Protein AF-A0A8H2WAC4-F1 (afdb_monomer)

InterPro domains:
  IPR011333 SKP1/BTB/POZ domain superfamily [G3DSA:3.30.710.10] (9-115)
  IPR011333 SKP1/BTB/POZ domain superfamily [G3DSA:3.30.710.10] (260-373)
  IPR011333 SKP1/BTB/POZ domain superfamily [SSF54695] (12-110)
  IPR011333 SKP1/BTB/POZ domain superfamily [SSF54695] (268-368)

Structure (mmCIF, N/CA/C/O backbone):
data_AF-A0A8H2WAC4-F1
#
_entry.id   AF-A0A8H2WAC4-F1
#
loop_
_atom_site.group_PDB
_atom_site.id
_atom_site.type_symbol
_atom_site.label_atom_id
_atom_site.label_alt_id
_atom_site.label_comp_id
_atom_site.label_asym_id
_atom_site.label_entity_id
_atom_site.label_seq_id
_atom_site.pdbx_PDB_ins_code
_atom_site.Cartn_x
_atom_site.Cartn_y
_atom_site.Cartn_z
_atom_site.occupancy
_atom_site.B_iso_or_equiv
_atom_site.auth_seq_id
_atom_site.auth_comp_id
_atom_site.auth_asym_id
_atom_site.auth_atom_id
_atom_site.pdbx_PDB_model_num
ATOM 1 N N . MET A 1 1 ? -41.828 18.884 2.451 1.00 59.50 1 MET A N 1
ATOM 2 C CA . MET A 1 1 ? -40.905 18.541 3.550 1.00 59.50 1 MET A CA 1
ATOM 3 C C . MET A 1 1 ? -39.708 17.875 2.909 1.00 59.50 1 MET A C 1
ATOM 5 O O . MET A 1 1 ? -39.892 16.846 2.281 1.00 59.50 1 MET A O 1
ATOM 9 N N . THR A 1 2 ? -38.536 18.500 2.941 1.00 67.81 2 THR A N 1
ATOM 10 C CA . THR A 1 2 ? -37.290 17.835 2.544 1.00 67.81 2 THR A CA 1
ATOM 11 C C . THR A 1 2 ? -36.946 16.843 3.647 1.00 67.81 2 THR A C 1
ATOM 13 O O . THR A 1 2 ? -36.692 17.272 4.773 1.00 67.81 2 THR A O 1
ATOM 16 N N . GLU A 1 3 ? -37.020 15.543 3.369 1.00 83.31 3 GLU A N 1
ATOM 17 C CA . GLU A 1 3 ? -36.494 14.530 4.285 1.00 83.31 3 GLU A CA 1
ATOM 18 C C . GLU A 1 3 ? -35.018 14.840 4.549 1.00 83.31 3 GLU A C 1
ATOM 20 O O . GLU A 1 3 ? -34.235 15.046 3.619 1.00 83.31 3 GLU A O 1
ATOM 25 N N . TYR A 1 4 ? -34.654 14.963 5.824 1.00 86.25 4 TYR A N 1
ATOM 26 C CA . TYR A 1 4 ? -33.260 15.121 6.209 1.00 86.25 4 TYR A CA 1
ATOM 27 C C . TYR A 1 4 ? -32.553 13.792 5.949 1.00 86.25 4 TYR A C 1
ATOM 29 O O . TYR A 1 4 ? -32.887 12.789 6.569 1.00 86.25 4 TYR A O 1
ATOM 37 N N . GLU A 1 5 ? -31.599 13.790 5.019 1.00 91.56 5 GLU A N 1
ATOM 38 C CA . GLU A 1 5 ? -30.797 12.605 4.714 1.00 91.56 5 GLU A CA 1
ATOM 39 C C . GLU A 1 5 ? -29.992 12.192 5.959 1.00 91.56 5 GLU A C 1
ATOM 41 O O . GLU A 1 5 ? -29.308 13.025 6.571 1.00 91.56 5 GLU A O 1
ATOM 46 N N . ASP A 1 6 ? -30.093 10.916 6.341 1.00 95.38 6 ASP A N 1
ATOM 47 C CA . ASP A 1 6 ? -29.373 10.360 7.484 1.00 95.38 6 ASP A CA 1
ATOM 48 C C . ASP A 1 6 ? -27.853 10.516 7.308 1.00 95.38 6 ASP A C 1
ATOM 50 O O . ASP A 1 6 ? -27.297 10.304 6.224 1.00 95.38 6 ASP A O 1
ATOM 54 N N . LYS A 1 7 ? -27.183 10.901 8.401 1.00 97.25 7 LYS A N 1
ATOM 55 C CA . LYS A 1 7 ? -25.729 11.084 8.480 1.00 97.25 7 LYS A CA 1
ATOM 56 C C . LYS A 1 7 ? -25.116 10.031 9.396 1.00 97.25 7 LYS A C 1
ATOM 58 O O . LYS A 1 7 ? -25.632 9.801 10.490 1.00 97.25 7 LYS A O 1
ATOM 63 N N . TYR A 1 8 ? -23.993 9.479 8.959 1.00 97.44 8 TYR A N 1
ATOM 64 C CA . TYR A 1 8 ? -23.205 8.468 9.653 1.00 97.44 8 TYR A CA 1
ATOM 65 C C . TYR A 1 8 ? -21.772 8.973 9.819 1.00 97.44 8 TYR A C 1
ATOM 67 O O . TYR A 1 8 ? -21.233 9.607 8.910 1.00 97.44 8 TYR A O 1
ATOM 75 N N . THR A 1 9 ? -21.154 8.707 10.965 1.00 97.81 9 THR A N 1
ATOM 76 C CA . THR A 1 9 ? -19.812 9.196 11.302 1.00 97.81 9 THR A CA 1
ATOM 77 C C . THR A 1 9 ? -18.819 8.040 11.377 1.00 97.81 9 THR A C 1
ATOM 79 O O . THR A 1 9 ? -18.971 7.126 12.183 1.00 97.81 9 THR A O 1
ATOM 82 N N . VAL A 1 10 ? -17.765 8.098 10.571 1.00 97.38 10 VAL A N 1
ATOM 83 C CA . VAL A 1 10 ? -16.624 7.174 10.610 1.00 97.38 10 VAL A CA 1
ATOM 84 C C . VAL A 1 10 ? -15.436 7.915 11.215 1.00 97.38 10 VAL A C 1
ATOM 86 O O . VAL A 1 10 ? -15.051 8.967 10.713 1.00 97.38 10 VAL A O 1
ATOM 89 N N . CYS A 1 11 ? -14.873 7.404 12.304 1.00 96.62 11 CYS A N 1
ATOM 90 C CA . CYS A 1 11 ? -13.733 7.997 12.998 1.00 96.62 11 CYS A CA 1
ATOM 91 C C . CYS A 1 11 ? -12.479 7.150 12.758 1.00 96.62 11 CYS A C 1
ATOM 93 O O . CYS A 1 11 ? -12.446 5.992 13.162 1.00 96.62 11 CYS A O 1
ATOM 95 N N . LEU A 1 12 ? -11.458 7.725 12.121 1.00 94.94 12 LEU A N 1
ATOM 96 C CA . LEU A 1 12 ? -10.198 7.060 11.782 1.00 94.94 12 LEU A CA 1
ATOM 97 C C . LEU A 1 12 ? -9.029 7.776 12.438 1.00 94.94 12 LEU A C 1
ATOM 99 O O . LEU A 1 12 ? -8.742 8.920 12.084 1.00 94.94 12 LEU A O 1
ATOM 103 N N . GLN A 1 13 ? -8.380 7.134 13.412 1.00 89.69 13 GLN A N 1
ATOM 104 C CA . GLN A 1 13 ? -7.253 7.726 14.152 1.00 89.69 13 GLN A CA 1
ATOM 105 C C . GLN A 1 13 ? -7.566 9.150 14.674 1.00 89.69 13 GLN A C 1
ATOM 107 O O . GLN A 1 13 ? -6.757 10.071 14.581 1.00 89.69 13 GLN A O 1
ATOM 112 N N . GLY A 1 14 ? -8.794 9.358 15.167 1.00 90.62 14 GLY A N 1
ATOM 113 C CA . GLY A 1 14 ? -9.289 10.655 15.651 1.00 90.62 14 GLY A CA 1
ATOM 114 C C . GLY A 1 14 ? -9.786 11.628 14.571 1.00 90.62 14 GLY A C 1
ATOM 115 O O . GLY A 1 14 ? -10.323 12.680 14.912 1.00 90.62 14 GLY A O 1
ATOM 116 N N . THR A 1 15 ? -9.662 11.293 13.285 1.00 96.06 15 THR A N 1
ATOM 117 C CA . THR A 1 15 ? -10.207 12.084 12.171 1.00 96.06 15 THR A CA 1
ATOM 118 C C . THR A 1 15 ? -11.628 11.637 11.845 1.00 96.06 15 THR A C 1
ATOM 120 O O . THR A 1 15 ? -11.866 10.464 11.563 1.00 96.06 15 THR A O 1
ATOM 123 N N . GLU A 1 16 ? -12.584 12.564 11.852 1.00 97.81 16 GLU A N 1
ATOM 124 C CA . GLU A 1 16 ? -13.991 12.252 11.589 1.00 97.81 16 GLU A CA 1
ATOM 125 C C . GLU A 1 16 ? -14.387 12.475 10.125 1.00 97.81 16 GLU A C 1
ATOM 127 O O . GLU A 1 16 ? -14.159 13.532 9.535 1.00 97.81 16 GLU A O 1
ATOM 132 N N . PHE A 1 17 ? -15.084 11.493 9.563 1.00 98.19 17 PHE A N 1
ATOM 133 C CA . PHE A 1 17 ? -15.661 11.525 8.230 1.00 98.19 17 PHE A CA 1
ATOM 134 C C . PHE A 1 17 ? -17.169 11.329 8.320 1.00 98.19 17 PHE A C 1
ATOM 136 O O . PHE A 1 17 ? -17.649 10.368 8.912 1.00 98.19 17 PHE A O 1
ATOM 143 N N . ILE A 1 18 ? -17.924 12.226 7.690 1.00 98.00 18 ILE A N 1
ATOM 144 C CA . ILE A 1 18 ? -19.380 12.101 7.585 1.00 98.00 18 ILE A CA 1
ATOM 145 C C . ILE A 1 18 ? -19.729 11.460 6.241 1.00 98.00 18 ILE A C 1
ATOM 147 O O . ILE A 1 18 ? -19.320 11.975 5.190 1.00 98.00 18 ILE A O 1
ATOM 151 N N . LEU A 1 19 ? -20.499 10.375 6.301 1.00 98.00 19 LEU A N 1
ATOM 152 C CA . LEU A 1 19 ? -21.115 9.679 5.176 1.00 98.00 19 LEU A CA 1
ATOM 153 C C . LEU A 1 19 ? -22.638 9.866 5.208 1.00 98.00 19 LEU A C 1
ATOM 155 O O . LEU A 1 19 ? -23.250 9.994 6.268 1.00 98.00 19 LEU A O 1
ATOM 159 N N . ARG A 1 20 ? -23.252 9.896 4.031 1.00 97.50 20 ARG A N 1
ATOM 160 C CA . ARG A 1 20 ? -24.701 9.889 3.807 1.00 97.50 20 ARG A CA 1
ATOM 161 C C . ARG A 1 20 ? -25.171 8.474 3.510 1.00 97.50 20 ARG A C 1
ATOM 163 O O . ARG A 1 20 ? -24.377 7.651 3.062 1.00 97.50 20 ARG A O 1
ATOM 170 N N . LYS A 1 21 ? -26.470 8.215 3.665 1.00 96.75 21 LYS A N 1
ATOM 171 C CA . LYS A 1 21 ? -27.065 6.907 3.345 1.00 96.75 21 LYS A CA 1
ATOM 172 C C . LYS A 1 21 ? -26.723 6.425 1.929 1.00 96.75 21 LYS A C 1
ATOM 174 O O . LYS A 1 21 ? -26.268 5.301 1.768 1.00 96.75 21 LYS A O 1
ATOM 179 N N . SER A 1 22 ? -26.833 7.309 0.937 1.00 96.81 22 SER A N 1
ATOM 180 C CA . SER A 1 22 ? -26.477 7.021 -0.460 1.00 96.81 22 SER A CA 1
ATOM 181 C C . SER A 1 22 ? -25.017 6.582 -0.656 1.00 96.81 22 SER A C 1
ATOM 183 O O . SER A 1 22 ? -24.742 5.768 -1.529 1.00 96.81 22 SER A O 1
ATOM 185 N N . GLN A 1 23 ? -24.088 7.085 0.165 1.00 97.88 23 GLN A N 1
ATOM 186 C CA . GLN A 1 23 ? -22.673 6.694 0.145 1.00 97.88 23 GLN A CA 1
ATOM 187 C C . GLN A 1 23 ? -22.427 5.380 0.895 1.00 97.88 23 GLN A C 1
ATOM 189 O O . GLN A 1 23 ? -21.541 4.625 0.522 1.00 97.88 23 GLN A O 1
ATOM 194 N N . VAL A 1 24 ? -23.188 5.116 1.963 1.00 97.62 24 VAL A N 1
ATOM 195 C CA . VAL A 1 24 ? -23.115 3.857 2.726 1.00 97.62 24 VAL A CA 1
ATOM 196 C C . VAL A 1 24 ? -23.595 2.685 1.869 1.00 97.62 24 VAL A C 1
ATOM 198 O O . VAL A 1 24 ? -22.963 1.637 1.857 1.00 97.62 24 VAL A O 1
ATOM 201 N N . GLU A 1 25 ? -24.681 2.877 1.119 1.00 97.00 25 GLU A N 1
ATOM 202 C CA . GLU A 1 25 ? -25.251 1.878 0.202 1.00 97.00 25 GLU A CA 1
ATOM 203 C C . GLU A 1 25 ? -24.480 1.760 -1.126 1.00 97.00 25 GLU A C 1
ATOM 205 O O . GLU A 1 25 ? -24.778 0.881 -1.937 1.00 97.00 25 GLU A O 1
ATOM 210 N N . PHE A 1 26 ? -23.498 2.633 -1.371 1.00 97.00 26 PHE A N 1
ATOM 211 C CA . PHE A 1 26 ? -22.662 2.558 -2.564 1.00 97.00 26 PHE A CA 1
ATOM 212 C C . PHE A 1 26 ? -21.752 1.331 -2.486 1.00 97.00 26 PHE A C 1
ATOM 214 O O . PHE A 1 26 ? -21.054 1.152 -1.492 1.00 97.00 26 PHE A O 1
ATOM 221 N N . ASP A 1 27 ? -21.742 0.514 -3.542 1.00 96.94 27 ASP A N 1
ATOM 222 C CA . ASP A 1 27 ? -21.003 -0.758 -3.582 1.00 96.94 27 ASP A CA 1
ATOM 223 C C . ASP A 1 27 ? -21.472 -1.743 -2.492 1.00 96.94 27 ASP A C 1
ATOM 225 O O . ASP A 1 27 ? -20.676 -2.353 -1.789 1.00 96.94 27 ASP A O 1
ATOM 229 N N . ALA A 1 28 ? -22.788 -1.820 -2.265 1.00 95.94 28 ALA A N 1
ATOM 230 C CA . ALA A 1 28 ? -23.388 -2.777 -1.340 1.00 95.94 28 ALA A CA 1
ATOM 231 C C . ALA A 1 28 ? -23.467 -4.198 -1.950 1.00 95.94 28 ALA A C 1
ATOM 233 O O . ALA A 1 28 ? -23.768 -4.329 -3.141 1.00 95.94 28 ALA A O 1
ATOM 234 N N . PRO A 1 29 ? -23.336 -5.266 -1.139 1.00 97.12 29 PRO A N 1
ATOM 235 C CA . PRO A 1 29 ? -23.098 -5.245 0.305 1.00 97.12 29 PRO A CA 1
ATOM 236 C C . PRO A 1 29 ? -21.641 -4.909 0.648 1.00 97.12 29 PRO A C 1
ATOM 238 O O . PRO A 1 29 ? -20.725 -5.400 0.007 1.00 97.12 29 PRO A O 1
ATOM 241 N N . ASN A 1 30 ? -21.445 -4.114 1.699 1.00 96.38 30 ASN A N 1
ATOM 242 C CA . ASN A 1 30 ? -20.125 -3.747 2.217 1.00 96.38 30 ASN A CA 1
ATOM 243 C C . ASN A 1 30 ? -20.132 -3.579 3.748 1.00 96.38 30 ASN A C 1
ATOM 245 O O . ASN A 1 30 ? -21.189 -3.609 4.393 1.00 96.38 30 ASN A O 1
ATOM 249 N N . TYR A 1 31 ? -18.959 -3.330 4.331 1.00 95.81 31 TYR A N 1
ATOM 250 C CA . TYR A 1 31 ? -18.779 -3.108 5.767 1.00 95.81 31 TYR A CA 1
ATOM 251 C C . TYR A 1 31 ? -19.714 -2.027 6.331 1.00 95.81 31 TYR A C 1
ATOM 253 O O . TYR A 1 31 ? -20.358 -2.235 7.357 1.00 95.81 31 TYR A O 1
ATOM 261 N N . PHE A 1 32 ? -19.851 -0.882 5.655 1.00 97.25 32 PHE A N 1
ATOM 262 C CA . PHE A 1 32 ? -20.681 0.223 6.141 1.00 97.25 32 PHE A CA 1
ATOM 263 C C . PHE A 1 32 ? -22.168 -0.120 6.118 1.00 97.25 32 PHE A C 1
ATOM 265 O O . PHE A 1 32 ? -22.879 0.249 7.052 1.00 97.25 32 PHE A O 1
ATOM 272 N N . THR A 1 33 ? -22.643 -0.841 5.097 1.00 96.50 33 THR A N 1
ATOM 273 C CA . THR A 1 33 ? -24.031 -1.326 5.084 1.00 96.50 33 THR A CA 1
ATOM 274 C C . THR A 1 33 ? -24.302 -2.278 6.240 1.00 96.50 33 THR A C 1
ATOM 276 O O . THR A 1 33 ? -25.322 -2.129 6.910 1.00 96.50 33 THR A O 1
ATOM 279 N N . ALA A 1 34 ? -23.371 -3.190 6.538 1.00 93.75 34 ALA A N 1
ATOM 280 C CA . ALA A 1 34 ? -23.496 -4.085 7.681 1.00 93.75 34 ALA A CA 1
ATOM 281 C C . ALA A 1 34 ? -23.521 -3.292 8.998 1.00 93.75 34 ALA A C 1
ATOM 283 O O . ALA A 1 34 ? -24.462 -3.436 9.773 1.00 93.75 34 ALA A O 1
ATOM 284 N N . CYS A 1 35 ? -22.556 -2.396 9.220 1.00 93.38 35 CYS A N 1
ATOM 285 C CA . CYS A 1 35 ? -22.431 -1.649 10.473 1.00 93.38 35 CYS A CA 1
ATOM 286 C C . CYS A 1 35 ? -23.563 -0.645 10.721 1.00 93.38 35 CYS A C 1
ATOM 288 O O . CYS A 1 35 ? -24.053 -0.546 11.841 1.00 93.38 35 CYS A O 1
ATOM 290 N N . PHE A 1 36 ? -23.962 0.135 9.713 1.00 96.12 36 PHE A N 1
ATOM 291 C CA . PHE A 1 36 ? -24.883 1.258 9.914 1.00 96.12 36 PHE A CA 1
ATOM 292 C C . PHE A 1 36 ? -26.343 0.951 9.590 1.00 96.12 36 PHE A C 1
ATOM 294 O O . PHE A 1 36 ? -27.220 1.663 10.083 1.00 96.12 36 PHE A O 1
ATOM 301 N N . LEU A 1 37 ? -26.607 -0.049 8.745 1.00 95.00 37 LEU A N 1
ATOM 302 C CA . LEU A 1 37 ? -27.961 -0.416 8.314 1.00 95.00 37 LEU A CA 1
ATOM 303 C C . LEU A 1 37 ? -28.381 -1.813 8.792 1.00 95.00 37 LEU A C 1
ATOM 305 O O . LEU A 1 37 ? -29.540 -2.180 8.609 1.00 95.00 37 LEU A O 1
ATOM 309 N N . GLY A 1 38 ? -27.461 -2.583 9.380 1.00 92.94 38 GLY A N 1
ATOM 310 C CA . GLY A 1 38 ? -27.757 -3.855 10.035 1.00 92.94 38 GLY A CA 1
ATOM 311 C C . GLY A 1 38 ? -28.215 -3.695 11.488 1.00 92.94 38 GLY A C 1
ATOM 312 O O . GLY A 1 38 ? -28.525 -2.601 11.953 1.00 92.94 38 GLY A O 1
ATOM 313 N N . ASP A 1 39 ? -28.205 -4.804 12.226 1.00 89.88 39 ASP A N 1
ATOM 314 C CA . ASP A 1 39 ? -28.687 -4.880 13.616 1.00 89.88 39 ASP A CA 1
ATOM 315 C C . ASP A 1 39 ? -27.588 -4.607 14.667 1.00 89.88 39 ASP A C 1
ATOM 317 O O . ASP A 1 39 ? -27.716 -4.968 15.839 1.00 89.88 39 ASP A O 1
ATOM 321 N N . PHE A 1 40 ? -26.474 -3.998 14.255 1.00 85.44 40 PHE A N 1
ATOM 322 C CA . PHE A 1 40 ? -25.324 -3.737 15.120 1.00 85.44 40 PHE A CA 1
ATOM 323 C C . PHE A 1 40 ? -25.529 -2.501 16.009 1.00 85.44 40 PHE A C 1
ATOM 325 O O . PHE A 1 40 ? -26.368 -1.635 15.742 1.00 85.44 40 PHE A O 1
ATOM 332 N N . HIS A 1 41 ? -24.735 -2.382 17.078 1.00 82.88 41 HIS A N 1
ATOM 333 C CA . HIS A 1 41 ? -24.809 -1.233 17.987 1.00 82.88 41 HIS A CA 1
ATOM 334 C C . HIS A 1 41 ? -24.521 0.095 17.260 1.00 82.88 41 HIS A C 1
ATOM 336 O O . HIS A 1 41 ? -25.156 1.120 17.527 1.00 82.88 41 HIS A O 1
ATOM 342 N N . GLU A 1 42 ? -23.623 0.054 16.279 1.00 86.56 42 GLU A N 1
ATOM 343 C CA . GLU A 1 42 ? -23.224 1.150 15.402 1.00 86.56 42 GLU A CA 1
ATOM 344 C C . GLU A 1 42 ? -24.391 1.706 14.581 1.00 86.56 42 GLU A C 1
ATOM 346 O O . GLU A 1 42 ? -24.404 2.901 14.278 1.00 86.56 42 GLU A O 1
ATOM 351 N N . ALA A 1 43 ? -25.409 0.897 14.271 1.00 87.25 43 ALA A N 1
ATOM 352 C CA . ALA A 1 43 ? -26.619 1.366 13.598 1.00 87.25 43 ALA A CA 1
ATOM 353 C C . ALA A 1 43 ? -27.429 2.316 14.496 1.00 87.25 43 ALA A C 1
ATOM 355 O O . ALA A 1 43 ? -28.022 3.288 14.021 1.00 87.25 43 ALA A O 1
ATOM 356 N N . THR A 1 44 ? -27.392 2.093 15.816 1.00 91.31 44 THR A N 1
ATOM 357 C CA . THR A 1 44 ? -28.055 2.961 16.801 1.00 91.31 44 THR A CA 1
ATOM 358 C C . THR A 1 44 ? -27.265 4.247 17.035 1.00 91.31 44 THR A C 1
ATOM 360 O O . THR A 1 44 ? -27.842 5.333 17.064 1.00 91.31 44 THR A O 1
ATOM 363 N N . THR A 1 45 ? -25.941 4.150 17.191 1.00 93.38 45 THR A N 1
ATOM 364 C CA . THR A 1 45 ? -25.082 5.321 17.454 1.00 93.38 45 THR A CA 1
ATOM 365 C C . THR A 1 45 ? -24.782 6.132 16.195 1.00 93.38 45 THR A C 1
ATOM 367 O O . THR A 1 45 ? -24.397 7.299 16.295 1.00 93.38 45 THR A O 1
ATOM 370 N N . ARG A 1 46 ? -24.941 5.521 15.013 1.00 95.56 46 ARG A N 1
ATOM 371 C CA . ARG A 1 46 ? -24.528 6.041 13.700 1.00 95.56 46 ARG A CA 1
ATOM 372 C C . ARG A 1 46 ? -23.057 6.458 13.676 1.00 95.56 46 ARG A C 1
ATOM 374 O O . ARG A 1 46 ? -22.679 7.367 12.935 1.00 95.56 46 ARG A O 1
ATOM 381 N N . ARG A 1 47 ? -22.228 5.817 14.504 1.00 96.00 47 ARG A N 1
ATOM 382 C CA . ARG A 1 47 ? -20.804 6.114 14.649 1.00 96.00 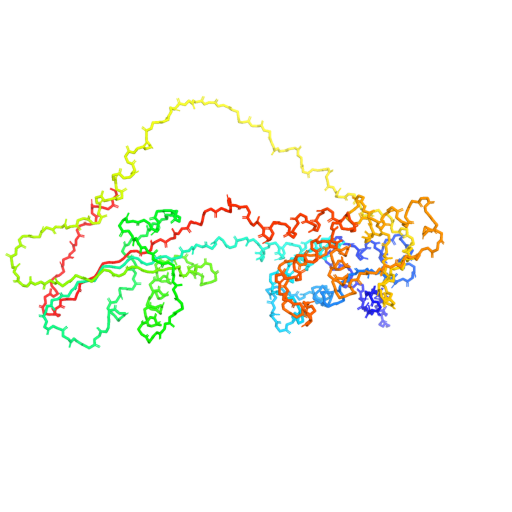47 ARG A CA 1
ATOM 383 C C . ARG A 1 47 ? -19.994 4.826 14.734 1.00 96.00 47 ARG A C 1
ATOM 385 O O . ARG A 1 47 ? -20.335 3.949 15.515 1.00 96.00 47 ARG A O 1
ATOM 392 N N . THR A 1 48 ? -18.899 4.755 13.981 1.00 95.00 48 THR A N 1
ATOM 393 C CA . THR A 1 48 ? -17.906 3.671 14.067 1.00 95.00 48 THR A CA 1
ATOM 394 C C . THR A 1 48 ? -16.494 4.254 14.192 1.00 95.00 48 THR A C 1
ATOM 396 O O . THR A 1 48 ? -16.225 5.336 13.664 1.00 95.00 48 THR A O 1
ATOM 399 N N . GLU A 1 49 ? -15.609 3.577 14.922 1.00 93.75 49 GLU A N 1
ATOM 400 C CA . GLU A 1 49 ? -14.205 3.961 15.127 1.00 93.75 49 GLU A CA 1
ATOM 401 C C . GLU A 1 49 ? -13.308 2.840 14.595 1.00 93.75 49 GLU A C 1
ATOM 403 O O . GLU A 1 49 ? -13.459 1.696 15.018 1.00 93.75 49 GLU A O 1
ATOM 408 N N . LEU A 1 50 ? -12.409 3.158 13.658 1.00 93.50 50 LEU A N 1
ATOM 409 C CA . LEU A 1 50 ? -11.554 2.179 12.980 1.00 93.50 50 LEU A CA 1
ATOM 410 C C . LEU A 1 50 ? -10.100 2.659 12.963 1.00 93.50 50 LEU A C 1
ATOM 412 O O . LEU A 1 50 ? -9.825 3.848 12.797 1.00 93.50 50 LEU A O 1
ATOM 416 N N . ASP A 1 51 ? -9.159 1.724 13.036 1.00 91.56 51 ASP A N 1
ATOM 417 C CA . ASP A 1 51 ? -7.719 2.015 13.077 1.00 91.56 51 ASP A CA 1
ATOM 418 C C . ASP A 1 51 ? -7.069 1.953 11.682 1.00 91.56 51 ASP A C 1
ATOM 420 O O . ASP A 1 51 ? -6.049 1.290 11.467 1.00 91.56 51 ASP A O 1
ATOM 424 N N . ARG A 1 52 ? -7.691 2.635 10.711 1.00 94.62 52 ARG A N 1
ATOM 425 C CA . ARG A 1 52 ? -7.209 2.769 9.321 1.00 94.62 52 ARG A CA 1
ATOM 426 C C . ARG A 1 52 ? -6.630 4.163 9.063 1.00 94.62 52 ARG A C 1
ATOM 428 O O . ARG A 1 52 ? -6.906 5.101 9.808 1.00 94.62 52 ARG A O 1
ATOM 435 N N . ASP A 1 53 ? -5.831 4.296 8.009 1.00 94.31 53 ASP A N 1
ATOM 436 C CA . ASP A 1 53 ? -5.206 5.549 7.588 1.00 94.31 53 ASP A CA 1
ATOM 437 C C . ASP A 1 53 ? -6.275 6.540 7.077 1.00 94.31 53 ASP A C 1
ATOM 439 O O . ASP A 1 53 ? -6.906 6.302 6.037 1.00 94.31 53 ASP A O 1
ATOM 443 N N . PRO A 1 54 ? -6.484 7.683 7.760 1.00 96.06 54 PRO A N 1
ATOM 444 C CA . PRO A 1 54 ? -7.460 8.680 7.329 1.00 96.06 54 PRO A CA 1
ATOM 445 C C . PRO A 1 54 ? -7.145 9.260 5.942 1.00 96.06 54 PRO A C 1
ATOM 447 O O . PRO A 1 54 ? -8.057 9.673 5.223 1.00 96.06 54 PRO A O 1
ATOM 450 N N . ALA A 1 55 ? -5.876 9.288 5.530 1.00 94.75 55 ALA A N 1
ATOM 451 C CA . ALA A 1 55 ? -5.472 9.845 4.249 1.00 94.75 55 ALA A CA 1
ATOM 452 C C . ALA A 1 55 ? -5.878 8.942 3.071 1.00 94.75 55 ALA A C 1
ATOM 454 O O . ALA A 1 55 ? -6.376 9.445 2.062 1.00 94.75 55 ALA A O 1
ATOM 455 N N . LEU A 1 56 ? -5.761 7.617 3.211 1.00 95.50 56 LEU A N 1
ATOM 456 C CA . LEU A 1 56 ? -6.302 6.664 2.232 1.00 95.50 56 LEU A CA 1
ATOM 457 C C . LEU A 1 56 ? -7.832 6.659 2.238 1.00 95.50 56 LEU A C 1
ATOM 459 O O . LEU A 1 56 ? -8.460 6.588 1.178 1.00 95.50 56 LEU A O 1
ATOM 463 N N . PHE A 1 57 ? -8.451 6.855 3.403 1.00 97.44 57 PHE A N 1
ATOM 464 C CA . PHE A 1 57 ? -9.904 6.926 3.492 1.00 97.44 57 PHE A CA 1
ATOM 465 C C . PHE A 1 57 ? -10.518 8.125 2.760 1.00 97.44 57 PHE A C 1
ATOM 467 O O . PHE A 1 57 ? -11.664 8.057 2.321 1.00 97.44 57 PHE A O 1
ATOM 474 N N . HIS A 1 58 ? -9.776 9.215 2.542 1.00 96.69 58 HIS A N 1
ATOM 475 C CA . HIS A 1 58 ? -10.235 10.277 1.640 1.00 96.69 58 HIS A CA 1
ATOM 476 C C . HIS A 1 58 ? -10.471 9.764 0.211 1.00 96.69 58 HIS A C 1
ATOM 478 O O . HIS A 1 58 ? -11.435 10.185 -0.435 1.00 96.69 58 HIS A O 1
ATOM 484 N N . ILE A 1 59 ? -9.632 8.836 -0.261 1.00 97.06 59 ILE A N 1
ATOM 485 C CA . ILE A 1 59 ? -9.774 8.190 -1.571 1.00 97.06 59 ILE A CA 1
ATOM 486 C C . ILE A 1 59 ? -10.985 7.254 -1.549 1.00 97.06 59 ILE A C 1
ATOM 488 O O . ILE A 1 59 ? -11.829 7.335 -2.439 1.00 97.06 59 ILE A O 1
ATOM 492 N N . VAL A 1 60 ? -11.141 6.450 -0.492 1.00 97.88 60 VAL A N 1
ATOM 493 C CA . VAL A 1 60 ? -12.329 5.597 -0.295 1.00 97.88 60 VAL A CA 1
ATOM 494 C C . VAL A 1 60 ? -13.608 6.436 -0.297 1.00 97.88 60 VAL A C 1
ATOM 496 O O . VAL A 1 60 ? -14.551 6.138 -1.019 1.00 97.88 60 VAL A O 1
ATOM 499 N N . LYS A 1 61 ? -13.640 7.556 0.427 1.00 97.75 61 LYS A N 1
ATOM 500 C CA . LYS A 1 61 ? -14.792 8.462 0.446 1.00 97.75 61 LYS A CA 1
ATOM 501 C C . LYS A 1 61 ? -15.084 9.064 -0.930 1.00 97.75 61 LYS A C 1
ATOM 503 O O . LYS A 1 61 ? -16.249 9.251 -1.272 1.00 97.75 61 LYS A O 1
ATOM 508 N N . ALA A 1 62 ? -14.059 9.395 -1.718 1.00 97.38 62 ALA A N 1
ATOM 509 C CA . ALA A 1 62 ? -14.250 9.842 -3.096 1.00 97.38 62 ALA A CA 1
ATOM 510 C C . ALA A 1 62 ? -14.860 8.728 -3.965 1.00 97.38 62 ALA A C 1
ATOM 512 O O . ALA A 1 62 ? -15.790 8.997 -4.721 1.00 97.38 62 ALA A O 1
ATOM 513 N N . TYR A 1 63 ? -14.421 7.482 -3.791 1.00 98.06 63 TYR A N 1
ATOM 514 C CA . TYR A 1 63 ? -15.035 6.324 -4.438 1.00 98.06 63 TYR A CA 1
ATOM 515 C C . TYR A 1 63 ? -16.509 6.153 -4.035 1.00 98.06 63 TYR A C 1
ATOM 517 O O . TYR A 1 63 ? -17.362 6.084 -4.912 1.00 98.06 63 TYR A O 1
ATOM 525 N N . LEU A 1 64 ? -16.837 6.233 -2.738 1.00 97.81 64 LEU A N 1
ATOM 526 C CA . LEU A 1 64 ? -18.220 6.172 -2.231 1.00 97.81 64 LEU A CA 1
ATOM 527 C C . LEU A 1 64 ? -19.115 7.333 -2.715 1.00 97.81 64 LEU A C 1
ATOM 529 O O . LEU A 1 64 ? -20.336 7.266 -2.603 1.00 97.81 64 LEU A O 1
ATOM 533 N N . ASN A 1 65 ? -18.534 8.413 -3.253 1.00 97.75 65 ASN A N 1
ATOM 534 C CA . ASN A 1 65 ? -19.273 9.477 -3.946 1.00 97.75 65 ASN A CA 1
ATOM 535 C C . ASN A 1 65 ? -19.571 9.150 -5.423 1.00 97.75 65 ASN A C 1
ATOM 537 O O . ASN A 1 65 ? -20.147 9.984 -6.121 1.00 97.75 65 ASN A O 1
ATOM 541 N N . GLY A 1 66 ? -19.151 7.984 -5.920 1.00 97.31 66 GLY A N 1
ATOM 542 C CA . GLY A 1 66 ? -19.280 7.570 -7.316 1.00 97.31 66 GLY A CA 1
ATOM 543 C C . GLY A 1 66 ? -18.165 8.065 -8.243 1.00 97.31 66 GLY A C 1
ATOM 544 O O . GLY A 1 66 ? -18.319 7.988 -9.462 1.00 97.31 66 GLY A O 1
ATOM 545 N N . TYR A 1 67 ? -17.051 8.593 -7.717 1.00 97.56 67 TYR A N 1
ATOM 546 C CA . TYR A 1 67 ? -15.924 9.019 -8.554 1.00 97.56 67 TYR A CA 1
ATOM 547 C C . TYR A 1 67 ? -15.023 7.839 -8.944 1.00 97.56 67 TYR A C 1
ATOM 549 O O . TYR A 1 67 ? -14.719 6.971 -8.128 1.00 97.56 67 TYR A O 1
ATOM 557 N N . SER A 1 68 ? -14.503 7.864 -10.176 1.00 95.69 68 SER A N 1
ATOM 558 C CA . SER A 1 68 ? -13.389 6.994 -10.570 1.00 95.69 68 SER A CA 1
ATOM 559 C C . SER A 1 68 ? -12.103 7.502 -9.925 1.00 95.69 68 SER A C 1
ATOM 561 O O . SER A 1 68 ? -11.560 8.525 -10.340 1.00 95.69 68 SER A O 1
ATOM 563 N N . VAL A 1 69 ? -11.627 6.800 -8.898 1.00 96.31 69 VAL A N 1
ATOM 564 C CA . VAL A 1 69 ? -10.427 7.189 -8.138 1.00 96.31 69 VAL A CA 1
ATOM 565 C C . VAL A 1 69 ? -9.126 6.633 -8.717 1.00 96.31 69 VAL A C 1
ATOM 567 O O . VAL A 1 69 ? -8.051 7.068 -8.317 1.00 96.31 69 VAL A O 1
ATOM 570 N N . LEU A 1 70 ? -9.210 5.698 -9.668 1.00 95.88 70 LEU A N 1
ATOM 571 C CA . LEU A 1 70 ? -8.058 5.106 -10.345 1.00 95.88 70 LEU A CA 1
ATOM 572 C C . LEU A 1 70 ? -7.975 5.554 -11.817 1.00 95.88 70 LEU A C 1
ATOM 574 O O . LEU A 1 70 ? -9.020 5.720 -12.454 1.00 95.88 70 LEU A O 1
ATOM 578 N N . PRO A 1 71 ? -6.755 5.726 -12.374 1.00 94.81 71 PRO A N 1
ATOM 579 C CA . PRO A 1 71 ? -5.449 5.576 -11.713 1.00 94.81 71 PRO A CA 1
ATOM 580 C C . PRO A 1 71 ? -5.170 6.687 -10.682 1.00 94.81 71 PRO A C 1
ATOM 582 O O . PRO A 1 71 ? -5.610 7.823 -10.854 1.00 94.81 71 PRO A O 1
ATOM 585 N N . LEU A 1 72 ? -4.434 6.360 -9.611 1.00 92.94 72 LEU A N 1
ATOM 586 C CA . LEU A 1 72 ? -4.063 7.341 -8.583 1.00 92.94 72 LEU A CA 1
ATOM 587 C C . LEU A 1 72 ? -3.133 8.415 -9.172 1.00 92.94 72 LEU A C 1
ATOM 589 O O . LEU A 1 72 ? -2.293 8.138 -10.028 1.00 92.94 72 LEU A O 1
ATOM 593 N N . ASN A 1 73 ? -3.257 9.649 -8.683 1.00 89.81 73 ASN A N 1
ATOM 594 C CA . ASN A 1 73 ? -2.351 10.743 -9.026 1.00 89.81 73 ASN A CA 1
ATOM 595 C C . ASN A 1 73 ? -1.370 10.972 -7.874 1.00 89.81 73 ASN A C 1
ATOM 597 O O . ASN A 1 73 ? -1.802 11.126 -6.732 1.00 89.81 73 ASN A O 1
ATOM 601 N N . GLU A 1 74 ? -0.072 11.082 -8.160 1.00 88.88 74 GLU A N 1
ATOM 602 C CA . GLU A 1 74 ? 0.962 11.370 -7.152 1.00 88.88 74 GLU A CA 1
ATOM 603 C C . GLU A 1 74 ? 0.649 12.613 -6.304 1.00 88.88 74 GLU A C 1
ATOM 605 O O . GLU A 1 74 ? 0.943 12.640 -5.113 1.00 88.88 74 GLU A O 1
ATOM 610 N N . LYS A 1 75 ? -0.024 13.620 -6.878 1.00 88.62 75 LYS A N 1
ATOM 611 C CA . LYS A 1 75 ? -0.424 14.848 -6.168 1.00 88.62 75 LYS A CA 1
ATOM 612 C C . LYS A 1 75 ? -1.523 14.635 -5.126 1.00 88.62 75 LYS A C 1
ATOM 614 O O . LYS A 1 75 ? -1.692 15.478 -4.252 1.00 88.62 75 LYS A O 1
ATOM 619 N N . SER A 1 76 ? -2.296 13.559 -5.256 1.00 84.44 76 SER A N 1
ATOM 620 C CA . SER A 1 76 ? -3.371 13.198 -4.322 1.00 84.44 76 SER A CA 1
ATOM 621 C C . SER A 1 76 ? -2.923 12.229 -3.230 1.00 84.44 76 SER A C 1
ATOM 623 O O . SER A 1 76 ? -3.706 11.935 -2.331 1.00 84.44 76 SER A O 1
ATOM 625 N N . LEU A 1 77 ? -1.687 11.726 -3.299 1.00 89.06 77 LEU A N 1
ATOM 626 C CA . LEU A 1 77 ? -1.184 10.758 -2.336 1.00 89.06 77 LEU A CA 1
ATOM 627 C C . LEU A 1 77 ? -0.665 11.443 -1.068 1.00 89.06 77 LEU A C 1
ATOM 629 O O . LEU A 1 77 ? -0.119 12.551 -1.135 1.00 89.06 77 LEU A O 1
ATOM 633 N N . PRO A 1 78 ? -0.747 10.763 0.087 1.00 84.81 78 PRO A N 1
ATOM 634 C CA . PRO A 1 78 ? 0.029 11.145 1.256 1.00 84.81 78 PRO A CA 1
ATOM 635 C C . PRO A 1 78 ? 1.505 11.256 0.869 1.00 84.81 78 PRO A C 1
ATOM 637 O O . PRO A 1 78 ? 2.030 10.391 0.168 1.00 84.81 78 PRO A O 1
ATOM 640 N N . MET A 1 79 ? 2.197 12.297 1.346 1.00 83.00 79 MET A N 1
ATOM 641 C CA . MET A 1 79 ? 3.566 12.616 0.907 1.00 83.00 79 MET A CA 1
ATOM 642 C C . MET A 1 79 ? 4.570 11.461 1.041 1.00 83.00 79 MET A C 1
ATOM 644 O O . MET A 1 79 ? 5.628 11.519 0.413 1.00 83.00 79 MET A O 1
ATOM 648 N N . HIS A 1 80 ? 4.263 10.466 1.871 1.00 80.75 80 HIS A N 1
ATOM 649 C CA . HIS A 1 80 ? 5.125 9.356 2.244 1.00 80.75 80 HIS A CA 1
ATOM 650 C C . HIS A 1 80 ? 4.861 8.053 1.462 1.00 80.75 80 HIS A C 1
ATOM 652 O O . HIS A 1 80 ? 5.658 7.124 1.574 1.00 80.75 80 HIS A O 1
ATOM 658 N N . LEU A 1 81 ? 3.805 7.958 0.647 1.00 84.88 81 LEU A N 1
ATOM 659 C CA . LEU A 1 81 ? 3.495 6.733 -0.103 1.00 84.88 81 LEU A CA 1
ATOM 660 C C . LEU A 1 81 ? 3.916 6.843 -1.569 1.00 84.88 81 LEU A C 1
ATOM 662 O O . LEU A 1 81 ? 3.632 7.830 -2.245 1.00 84.88 81 LEU A O 1
ATOM 666 N N . SER A 1 82 ? 4.566 5.794 -2.080 1.00 89.06 82 SER A N 1
ATOM 667 C CA . SER A 1 82 ? 4.730 5.623 -3.527 1.00 89.06 82 SER A CA 1
ATOM 668 C C . SER A 1 82 ? 3.383 5.280 -4.170 1.00 89.06 82 SER A C 1
ATOM 670 O O . SER A 1 82 ? 2.514 4.710 -3.511 1.00 89.06 82 SER A O 1
ATOM 672 N N . LEU A 1 83 ? 3.216 5.548 -5.469 1.00 90.50 83 LEU A N 1
ATOM 673 C CA . LEU A 1 83 ? 1.991 5.210 -6.207 1.00 90.50 83 LEU A CA 1
ATOM 674 C C . LEU A 1 83 ? 1.611 3.727 -6.072 1.00 90.50 83 LEU A C 1
ATOM 676 O O . LEU A 1 83 ? 0.454 3.380 -5.827 1.00 90.50 83 LEU A O 1
ATOM 680 N N . LYS A 1 84 ? 2.610 2.847 -6.188 1.00 89.44 84 LYS A N 1
ATOM 681 C CA . LYS A 1 84 ? 2.427 1.400 -6.070 1.00 89.44 84 LYS A CA 1
ATOM 682 C C . LYS A 1 84 ? 2.014 1.009 -4.651 1.00 89.44 84 LYS A C 1
ATOM 684 O O . LYS A 1 84 ? 1.033 0.291 -4.493 1.00 89.44 84 LYS A O 1
ATOM 689 N N . THR A 1 85 ? 2.719 1.507 -3.633 1.00 90.19 85 THR A N 1
ATOM 690 C CA . THR A 1 85 ? 2.402 1.231 -2.221 1.00 90.19 85 THR A CA 1
ATOM 691 C C . THR A 1 85 ? 1.016 1.757 -1.857 1.00 90.19 85 THR A C 1
ATOM 693 O O . THR A 1 85 ? 0.235 1.033 -1.252 1.00 90.19 85 THR A O 1
ATOM 696 N N . ALA A 1 86 ? 0.666 2.972 -2.289 1.00 94.56 86 ALA A N 1
ATOM 697 C CA . ALA A 1 86 ? -0.658 3.544 -2.071 1.00 94.56 86 ALA A CA 1
ATOM 698 C C . ALA A 1 86 ? -1.763 2.695 -2.711 1.00 94.56 86 ALA A C 1
ATOM 700 O O . ALA A 1 86 ? -2.792 2.479 -2.087 1.00 94.56 86 ALA A O 1
ATOM 701 N N . THR A 1 87 ? -1.542 2.163 -3.918 1.00 95.31 87 THR A N 1
ATOM 702 C CA . THR A 1 87 ? -2.523 1.291 -4.587 1.00 95.31 87 THR A CA 1
ATOM 703 C C . THR A 1 87 ? -2.700 -0.039 -3.847 1.00 95.31 87 THR A C 1
ATOM 705 O O . THR A 1 87 ? -3.825 -0.510 -3.706 1.00 95.31 87 THR A O 1
ATOM 708 N N . ILE A 1 88 ? -1.612 -0.632 -3.338 1.00 93.94 88 ILE A N 1
ATOM 709 C CA . ILE A 1 88 ? -1.661 -1.863 -2.529 1.00 93.94 88 ILE A CA 1
ATOM 710 C C . ILE A 1 88 ? -2.383 -1.609 -1.198 1.00 93.94 88 ILE A C 1
ATOM 712 O O . ILE A 1 88 ? -3.262 -2.376 -0.820 1.00 93.94 88 ILE A O 1
ATOM 716 N N . ASN A 1 89 ? -2.058 -0.515 -0.510 1.00 95.94 89 ASN A N 1
ATOM 717 C CA . ASN A 1 89 ? -2.677 -0.175 0.770 1.00 95.94 89 ASN A CA 1
ATOM 718 C C . ASN A 1 89 ? -4.156 0.203 0.608 1.00 95.94 89 ASN A C 1
ATOM 720 O O . ASN A 1 89 ? -4.981 -0.211 1.417 1.00 95.94 89 ASN A O 1
ATOM 724 N N . LEU A 1 90 ? -4.511 0.906 -0.473 1.00 97.06 90 LEU A N 1
ATOM 725 C CA . LEU A 1 90 ? -5.903 1.181 -0.830 1.00 97.06 90 LEU A CA 1
ATOM 726 C C . LEU A 1 90 ? -6.672 -0.108 -1.132 1.00 97.06 90 LEU A C 1
ATOM 728 O O . LEU A 1 90 ? -7.826 -0.229 -0.735 1.00 97.06 90 LEU A O 1
ATOM 732 N N . ARG A 1 91 ? -6.041 -1.087 -1.795 1.00 97.00 91 ARG A N 1
ATOM 733 C CA . ARG A 1 91 ? -6.637 -2.412 -2.009 1.00 97.00 91 ARG A CA 1
ATOM 734 C C . ARG A 1 91 ? -6.921 -3.114 -0.681 1.00 97.00 91 ARG A C 1
ATOM 736 O O . ARG A 1 91 ? -8.000 -3.669 -0.526 1.00 97.00 91 ARG A O 1
ATOM 743 N N . ALA A 1 92 ? -5.986 -3.069 0.269 1.00 95.12 92 ALA A N 1
ATOM 744 C CA . ALA A 1 92 ? -6.175 -3.654 1.597 1.00 95.12 92 ALA A CA 1
ATOM 745 C C . ALA A 1 92 ? -7.315 -2.967 2.375 1.00 95.12 92 ALA A C 1
ATOM 747 O O . ALA A 1 92 ? -8.119 -3.644 3.010 1.00 95.12 92 ALA A O 1
ATOM 748 N N . ASP A 1 93 ? -7.430 -1.635 2.289 1.00 97.62 93 ASP A N 1
ATOM 749 C CA . ASP A 1 93 ? -8.586 -0.898 2.820 1.00 97.62 93 ASP A CA 1
ATOM 750 C C . ASP A 1 93 ? -9.887 -1.338 2.135 1.00 97.62 93 ASP A C 1
ATOM 752 O O . ASP A 1 93 ? -10.882 -1.589 2.808 1.00 97.62 93 ASP A O 1
ATOM 756 N N . ALA A 1 94 ? -9.888 -1.469 0.807 1.00 97.50 94 ALA A N 1
ATOM 757 C CA . ALA A 1 94 ? -11.058 -1.908 0.055 1.00 97.50 94 ALA A CA 1
ATOM 758 C C . ALA A 1 94 ? -11.500 -3.327 0.449 1.00 97.50 94 ALA A C 1
ATOM 760 O O . ALA A 1 94 ? -12.694 -3.556 0.612 1.00 97.50 94 ALA A O 1
ATOM 761 N N . GLU 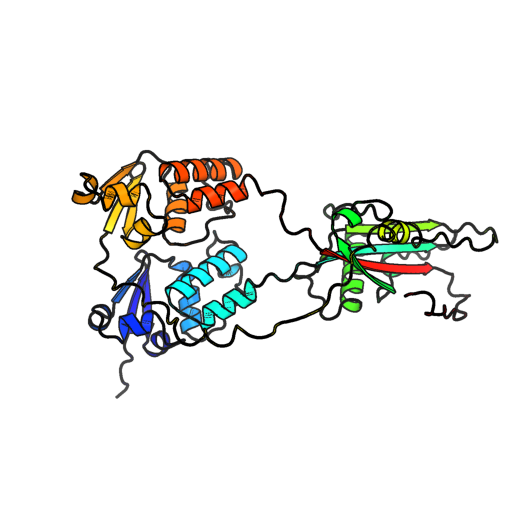A 1 95 ? -10.560 -4.252 0.673 1.00 96.00 95 GLU A N 1
ATOM 762 C CA . GLU A 1 95 ? -10.840 -5.593 1.206 1.00 96.00 95 GLU A CA 1
ATOM 763 C C . GLU A 1 95 ? -11.424 -5.535 2.617 1.00 96.00 95 GLU A C 1
ATOM 765 O O . GLU A 1 95 ? -12.447 -6.165 2.880 1.00 96.00 95 GLU A O 1
ATOM 770 N N . PHE A 1 96 ? -10.826 -4.741 3.510 1.00 95.38 96 PHE A N 1
ATOM 771 C CA . PHE A 1 96 ? -11.335 -4.557 4.869 1.00 95.38 96 PHE A CA 1
ATOM 772 C C . PHE A 1 96 ? -12.773 -4.015 4.865 1.00 95.38 96 PHE A C 1
ATOM 774 O O . PHE A 1 96 ? -13.638 -4.522 5.581 1.00 95.38 96 PHE A O 1
ATOM 781 N N . TYR A 1 97 ? -13.046 -3.014 4.025 1.00 97.12 97 TYR A N 1
ATOM 782 C CA . TYR A 1 97 ? -14.371 -2.413 3.883 1.00 97.12 97 TYR A CA 1
ATOM 783 C C . TYR A 1 97 ? -15.337 -3.227 3.017 1.00 97.12 97 TYR A C 1
ATOM 785 O O . TYR A 1 97 ? -16.506 -2.854 2.938 1.00 97.12 97 TYR A O 1
ATOM 793 N N . GLN A 1 98 ? -14.888 -4.320 2.392 1.00 97.25 98 GLN A N 1
ATOM 794 C CA . GLN A 1 98 ? -15.674 -5.134 1.458 1.00 97.25 98 GLN A CA 1
ATOM 795 C C . GLN A 1 98 ? -16.248 -4.301 0.297 1.00 97.25 98 GLN A C 1
ATOM 797 O O . GLN A 1 98 ? -17.435 -4.356 0.001 1.00 97.25 98 GLN A O 1
ATOM 802 N N . LEU A 1 99 ? -15.406 -3.470 -0.322 1.00 97.69 99 LEU A N 1
ATOM 803 C CA . LEU A 1 99 ? -15.760 -2.630 -1.470 1.00 97.69 99 LEU A CA 1
ATOM 804 C C . LEU A 1 99 ? -15.334 -3.323 -2.767 1.00 97.69 99 LEU A C 1
ATOM 806 O O . LEU A 1 99 ? -14.290 -2.993 -3.337 1.00 97.69 99 LEU A O 1
ATOM 810 N N . ASP A 1 100 ? -16.115 -4.313 -3.203 1.00 97.75 100 ASP A N 1
ATOM 811 C CA . ASP A 1 100 ? -15.791 -5.206 -4.324 1.00 97.75 100 ASP A CA 1
ATOM 812 C C . ASP A 1 100 ? -15.405 -4.458 -5.608 1.00 97.75 100 ASP A C 1
ATOM 814 O O . ASP A 1 100 ? -14.419 -4.812 -6.265 1.00 97.75 100 ASP A O 1
ATOM 818 N N . GLY A 1 101 ? -16.124 -3.386 -5.953 1.00 97.69 101 GLY A N 1
ATOM 819 C CA . GLY A 1 101 ? -15.802 -2.584 -7.131 1.00 97.69 101 GLY A CA 1
ATOM 820 C C . GLY A 1 101 ? -14.448 -1.873 -7.013 1.00 97.69 101 GLY A C 1
ATOM 821 O O . GLY A 1 101 ? -13.699 -1.796 -7.992 1.00 97.69 101 GLY A O 1
ATOM 822 N N . LEU A 1 102 ? -14.078 -1.413 -5.812 1.00 97.88 102 LEU A N 1
ATOM 823 C CA . LEU A 1 102 ? -12.775 -0.791 -5.565 1.00 97.88 102 LEU A CA 1
ATOM 824 C C . LEU A 1 102 ? -11.651 -1.833 -5.528 1.00 97.88 102 LEU A C 1
ATOM 826 O O . LEU A 1 102 ? -10.579 -1.574 -6.078 1.00 97.88 102 LEU A O 1
ATOM 830 N N . ILE A 1 103 ? -11.901 -3.018 -4.955 1.00 97.62 103 ILE A N 1
ATOM 831 C CA . ILE A 1 103 ? -10.968 -4.155 -4.990 1.00 97.62 103 ILE A CA 1
ATOM 832 C C . ILE A 1 103 ? -10.650 -4.507 -6.445 1.00 97.62 103 ILE A C 1
ATOM 834 O O . ILE A 1 103 ? -9.477 -4.552 -6.819 1.00 97.62 103 ILE A O 1
ATOM 838 N N . GLN A 1 104 ? -11.675 -4.671 -7.291 1.00 97.12 104 GLN A N 1
ATOM 839 C CA . GLN A 1 104 ? -11.491 -4.977 -8.710 1.00 97.12 104 GLN A CA 1
ATOM 840 C C . GLN A 1 104 ? -10.682 -3.888 -9.425 1.00 97.12 104 GLN A C 1
ATOM 842 O O . GLN A 1 104 ? -9.761 -4.198 -10.185 1.00 97.12 104 GLN A O 1
ATOM 847 N N . ALA A 1 105 ? -10.998 -2.615 -9.185 1.00 96.38 105 ALA A N 1
ATOM 848 C CA . ALA A 1 105 ? -10.291 -1.510 -9.818 1.00 96.38 105 ALA A CA 1
ATOM 849 C C . ALA A 1 105 ? -8.808 -1.466 -9.391 1.00 96.38 105 ALA A C 1
ATOM 851 O O . ALA A 1 105 ? -7.922 -1.275 -10.230 1.00 96.38 105 ALA A O 1
ATOM 852 N N . CYS A 1 106 ? -8.514 -1.711 -8.109 1.00 96.38 106 CYS A N 1
ATOM 853 C CA . CYS A 1 106 ? -7.150 -1.863 -7.605 1.00 96.38 106 CYS A CA 1
ATOM 854 C C . CYS A 1 106 ? -6.433 -3.062 -8.241 1.00 96.38 106 CYS A C 1
ATOM 856 O O . CYS A 1 106 ? -5.292 -2.922 -8.681 1.00 96.38 106 CYS A O 1
ATOM 858 N N . ASP A 1 107 ? -7.091 -4.218 -8.344 1.00 94.69 107 ASP A N 1
ATOM 859 C CA . ASP A 1 107 ? -6.540 -5.414 -8.989 1.00 94.69 107 ASP A CA 1
ATOM 860 C C . ASP A 1 107 ? -6.223 -5.173 -10.463 1.00 94.69 107 ASP A C 1
ATOM 862 O O . ASP A 1 107 ? -5.205 -5.639 -10.968 1.00 94.69 107 ASP A O 1
ATOM 866 N N . GLU A 1 108 ? -7.054 -4.420 -11.179 1.00 93.75 108 GLU A N 1
ATOM 867 C CA . GLU A 1 108 ? -6.790 -4.046 -12.567 1.00 93.75 108 GLU A CA 1
ATOM 868 C C . GLU A 1 108 ? -5.553 -3.156 -12.722 1.00 93.75 108 GLU A C 1
ATOM 870 O O . GLU A 1 108 ? -4.806 -3.323 -13.689 1.00 93.75 108 GLU A O 1
ATOM 875 N N . GLN A 1 109 ? -5.298 -2.267 -11.760 1.00 92.19 109 GLN A N 1
ATOM 876 C CA . GLN A 1 109 ? -4.095 -1.429 -11.728 1.00 92.19 109 GLN A CA 1
ATOM 877 C C . GLN A 1 109 ? -2.847 -2.205 -11.285 1.00 92.19 109 GLN A C 1
ATOM 879 O O . GLN A 1 109 ? -1.755 -1.969 -11.803 1.00 92.19 109 GLN A O 1
ATOM 884 N N . LEU A 1 110 ? -2.997 -3.138 -10.339 1.00 90.25 110 LEU A N 1
ATOM 885 C CA . LEU A 1 110 ? -1.901 -3.944 -9.796 1.00 90.25 110 LEU A CA 1
ATOM 886 C C . LEU A 1 110 ? -1.570 -5.169 -10.636 1.00 90.25 110 LEU A C 1
ATOM 888 O O . LEU A 1 110 ? -0.468 -5.706 -10.485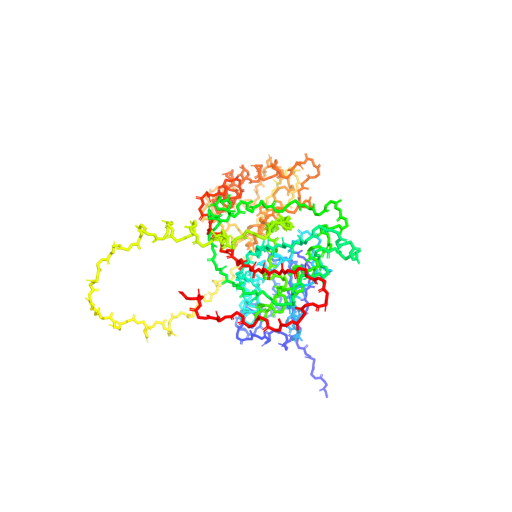 1.00 90.25 110 LEU A O 1
ATOM 892 N N . LYS A 1 111 ? -2.484 -5.610 -11.514 1.00 86.88 111 LYS A N 1
ATOM 893 C CA . LYS A 1 111 ? -2.226 -6.667 -12.493 1.00 86.88 111 LYS A CA 1
ATOM 894 C C . LYS A 1 111 ? -0.886 -6.346 -13.130 1.00 86.88 111 LYS A C 1
ATOM 896 O O . LYS A 1 111 ? -0.777 -5.294 -13.766 1.00 86.88 111 LYS A O 1
ATOM 901 N N . PRO A 1 112 ? 0.135 -7.206 -12.952 1.00 67.75 112 PRO A N 1
ATOM 902 C CA . PRO A 1 112 ? 1.454 -6.925 -13.465 1.00 67.75 112 PRO A CA 1
ATOM 903 C C . PRO A 1 112 ? 1.298 -6.732 -14.964 1.00 67.75 112 PRO A C 1
ATOM 905 O O . PRO A 1 112 ? 1.068 -7.683 -15.719 1.00 67.75 112 PRO A O 1
ATOM 908 N N . LYS A 1 113 ? 1.383 -5.471 -15.393 1.00 68.19 113 LYS A N 1
ATOM 909 C CA . LYS A 1 113 ? 1.636 -5.131 -16.778 1.00 68.19 113 LYS A CA 1
ATOM 910 C C . LYS A 1 113 ? 2.930 -5.874 -17.061 1.00 68.19 113 LYS A C 1
ATOM 912 O O . LYS A 1 113 ? 3.948 -5.500 -16.493 1.00 68.19 113 LYS A O 1
ATOM 917 N N . LYS A 1 114 ? 2.877 -6.998 -17.792 1.00 63.38 114 LYS A N 1
ATOM 918 C CA . LYS A 1 114 ? 4.074 -7.784 -18.120 1.00 63.38 114 LYS A CA 1
ATOM 919 C C . LYS A 1 114 ? 5.057 -6.805 -18.741 1.00 63.38 114 LYS A C 1
ATOM 921 O O . LYS A 1 114 ? 4.855 -6.428 -19.893 1.00 63.38 114 LYS A O 1
ATOM 926 N N . SER A 1 115 ? 6.032 -6.352 -17.954 1.00 58.69 115 SER A N 1
ATOM 927 C CA . SER A 1 115 ? 7.038 -5.416 -18.415 1.00 58.69 115 SER A CA 1
ATOM 928 C C . SER A 1 115 ? 7.848 -6.190 -19.433 1.00 58.69 115 SER A C 1
ATOM 930 O O . SER A 1 115 ? 8.597 -7.100 -19.085 1.00 58.69 115 SER A O 1
ATOM 932 N N . GLN A 1 116 ? 7.586 -5.925 -20.704 1.00 72.38 116 GLN A N 1
ATOM 933 C CA . GLN A 1 116 ? 8.341 -6.525 -21.784 1.00 72.38 116 GLN A CA 1
ATOM 934 C C . GLN A 1 116 ? 9.549 -5.623 -21.950 1.00 72.38 116 GLN A C 1
ATOM 936 O O . GLN A 1 116 ? 9.424 -4.460 -22.330 1.00 72.38 116 GLN A O 1
ATOM 941 N N . LEU A 1 117 ? 10.716 -6.127 -21.565 1.00 76.25 117 LEU A N 1
ATOM 942 C CA . LEU A 1 117 ? 11.945 -5.373 -21.746 1.00 76.25 117 LEU A CA 1
ATOM 943 C C . LEU A 1 117 ? 12.211 -5.284 -23.242 1.00 76.25 117 LEU A C 1
ATOM 945 O O . LEU A 1 117 ? 12.301 -6.303 -23.918 1.00 76.25 117 LEU A O 1
ATOM 949 N N . LEU A 1 118 ? 12.266 -4.068 -23.765 1.00 78.38 118 LEU A N 1
ATOM 950 C CA . LEU A 1 118 ? 12.505 -3.828 -25.174 1.00 78.38 118 LEU A CA 1
ATOM 951 C C . LEU A 1 118 ? 14.010 -3.774 -25.417 1.00 78.38 118 LEU A C 1
ATOM 953 O O . LEU A 1 118 ? 14.739 -3.079 -24.709 1.00 78.38 118 LEU A O 1
ATOM 957 N N . VAL A 1 119 ? 14.462 -4.487 -26.433 1.00 75.81 119 VAL A N 1
ATOM 958 C CA . VAL A 1 119 ? 15.836 -4.483 -26.915 1.00 75.81 119 VAL A CA 1
ATOM 959 C C . VAL A 1 119 ? 15.811 -4.119 -28.388 1.00 75.81 119 VAL A C 1
ATOM 961 O O . VAL A 1 119 ? 15.042 -4.710 -29.141 1.00 75.81 119 VAL A O 1
ATOM 964 N N . LEU A 1 120 ? 16.672 -3.199 -28.815 1.00 76.31 120 LEU A N 1
ATOM 965 C CA . LEU A 1 120 ? 16.878 -2.945 -30.241 1.00 76.31 120 LEU A CA 1
ATOM 966 C C . LEU A 1 120 ? 18.158 -3.634 -30.731 1.00 76.31 120 LEU A C 1
ATOM 968 O O . LEU A 1 120 ? 19.236 -3.388 -30.195 1.00 76.31 120 LEU A O 1
ATOM 972 N N . GLY A 1 121 ? 18.043 -4.454 -31.773 1.00 73.00 121 GLY A N 1
ATOM 973 C CA . GLY A 1 121 ? 19.162 -4.865 -32.615 1.00 73.00 121 GLY A CA 1
ATOM 974 C C . GLY A 1 121 ? 19.089 -4.134 -33.953 1.00 73.00 121 GLY A C 1
ATOM 975 O O . GLY A 1 121 ? 18.127 -4.304 -34.698 1.00 73.00 121 GLY A O 1
ATOM 976 N N . ALA A 1 122 ? 20.090 -3.325 -34.267 1.00 74.12 122 ALA A N 1
ATOM 977 C CA . ALA A 1 122 ? 20.171 -2.615 -35.534 1.00 74.12 122 ALA A CA 1
ATOM 978 C C . ALA A 1 122 ? 21.479 -2.945 -36.247 1.00 74.12 122 ALA A C 1
ATOM 980 O O . ALA A 1 122 ? 22.542 -2.990 -35.629 1.00 74.12 122 ALA A O 1
ATOM 981 N N . GLU A 1 123 ? 21.395 -3.166 -37.553 1.00 77.94 123 GLU A N 1
ATOM 982 C CA . GLU A 1 123 ? 22.559 -3.242 -38.431 1.00 77.94 123 GLU A CA 1
ATOM 983 C C . GLU A 1 123 ? 22.440 -2.126 -39.466 1.00 77.94 123 GLU A C 1
ATOM 985 O O . GLU A 1 123 ? 21.466 -2.076 -40.223 1.00 77.94 123 GLU A O 1
ATOM 990 N N . TYR A 1 124 ? 23.427 -1.237 -39.463 1.00 78.50 124 TYR A N 1
ATOM 991 C CA . TYR A 1 124 ? 23.525 -0.106 -40.369 1.00 78.50 124 TYR A CA 1
ATOM 992 C C . TYR A 1 124 ? 24.772 -0.263 -41.236 1.00 78.50 124 TYR A C 1
ATOM 994 O O . TYR A 1 124 ? 25.848 -0.607 -40.740 1.00 78.50 124 TYR A O 1
ATOM 1002 N N . SER A 1 125 ? 24.626 -0.056 -42.542 1.00 78.25 125 SER A N 1
ATOM 1003 C CA . SER A 1 125 ? 25.742 -0.096 -43.486 1.00 78.25 125 SER A CA 1
ATOM 1004 C C . SER A 1 125 ? 25.748 1.149 -44.363 1.00 78.25 125 SER A C 1
ATOM 1006 O O . SER A 1 125 ? 24.693 1.552 -44.858 1.00 78.25 125 SER A O 1
ATOM 1008 N N . TRP A 1 126 ? 26.936 1.724 -44.556 1.00 75.19 126 TRP A N 1
ATOM 1009 C CA . TRP A 1 126 ? 27.162 2.904 -45.391 1.00 75.19 126 TRP A CA 1
ATOM 1010 C C . TRP A 1 126 ? 28.398 2.723 -46.276 1.00 75.19 126 TRP A C 1
ATOM 1012 O O . TRP A 1 126 ? 29.316 1.965 -45.940 1.00 75.19 126 TRP A O 1
ATOM 1022 N N . THR A 1 127 ? 28.414 3.429 -47.402 1.00 76.12 127 THR A N 1
ATOM 1023 C CA . THR A 1 127 ? 29.557 3.540 -48.314 1.00 76.12 127 THR A CA 1
ATOM 1024 C C . THR A 1 127 ? 30.418 4.752 -47.943 1.00 76.12 127 THR A C 1
ATOM 1026 O O . THR A 1 127 ? 29.927 5.767 -47.443 1.00 76.12 127 THR A O 1
ATOM 1029 N N . GLU A 1 128 ? 31.738 4.648 -48.123 1.00 73.19 128 GLU A N 1
ATOM 1030 C CA . GLU A 1 128 ? 32.646 5.778 -47.888 1.00 73.19 128 GLU A CA 1
ATOM 1031 C C . GLU A 1 128 ? 32.347 6.934 -48.854 1.00 73.19 128 GLU A C 1
ATOM 1033 O O . GLU A 1 128 ? 32.398 6.758 -50.066 1.00 73.19 128 GLU A O 1
ATOM 1038 N N . GLY A 1 129 ? 32.101 8.134 -48.317 1.00 71.56 129 GLY A N 1
ATOM 1039 C CA . GLY A 1 129 ? 32.012 9.372 -49.105 1.00 71.56 129 GLY A CA 1
ATOM 1040 C C . GLY A 1 129 ? 30.662 10.092 -49.076 1.00 71.56 129 GLY A C 1
ATOM 1041 O O . GLY A 1 129 ? 30.602 11.237 -49.521 1.00 71.56 129 GLY A O 1
ATOM 1042 N N . ILE A 1 130 ? 29.620 9.482 -48.507 1.00 63.28 130 ILE A N 1
ATOM 1043 C CA . ILE A 1 130 ? 28.296 10.098 -48.347 1.00 63.28 130 ILE A CA 1
ATOM 1044 C C . ILE A 1 130 ? 28.175 10.634 -46.914 1.00 63.28 130 ILE A C 1
ATOM 1046 O O . ILE A 1 130 ? 27.791 9.916 -45.996 1.00 63.28 130 ILE A O 1
ATOM 1050 N N . ASP A 1 131 ? 28.551 11.897 -46.712 1.00 68.94 131 ASP A N 1
ATOM 1051 C CA . ASP A 1 131 ? 28.194 12.655 -45.506 1.00 68.94 131 ASP A CA 1
ATOM 1052 C C . ASP A 1 131 ? 26.962 13.502 -45.837 1.00 68.94 131 ASP A C 1
ATOM 1054 O O . ASP A 1 131 ? 27.059 14.663 -46.237 1.00 68.94 131 ASP A O 1
ATOM 1058 N N . ASP A 1 132 ? 25.782 12.889 -45.751 1.00 67.12 132 ASP A N 1
ATOM 1059 C CA . ASP A 1 132 ? 24.507 13.580 -45.963 1.00 67.12 132 ASP A CA 1
ATOM 1060 C C . ASP A 1 132 ? 24.105 14.451 -44.754 1.00 67.12 132 ASP A C 1
ATOM 1062 O O . ASP A 1 132 ? 23.046 15.087 -44.760 1.00 67.12 132 ASP A O 1
ATOM 1066 N N . GLY A 1 133 ? 24.955 14.501 -43.718 1.00 73.81 133 GLY A N 1
ATOM 1067 C CA . GLY A 1 133 ? 24.709 15.193 -42.461 1.00 73.81 133 GLY A CA 1
ATOM 1068 C C . GLY A 1 133 ? 23.595 14.569 -41.618 1.00 73.81 133 GLY A C 1
ATOM 1069 O O . GLY A 1 133 ? 23.245 15.141 -40.582 1.00 73.81 133 GLY A O 1
ATOM 1070 N N . LYS A 1 134 ? 23.023 13.427 -42.028 1.00 75.06 134 LYS A N 1
ATOM 1071 C CA . LYS A 1 134 ? 21.949 12.760 -41.296 1.00 75.06 134 LYS A CA 1
ATOM 1072 C C . LYS A 1 134 ? 22.524 11.679 -40.405 1.00 75.06 134 LYS A C 1
ATOM 1074 O O . LYS A 1 134 ? 23.172 10.731 -40.838 1.00 75.06 134 LYS A O 1
ATOM 1079 N N . GLY A 1 135 ? 22.245 11.802 -39.112 1.00 74.38 135 GLY A N 1
ATOM 1080 C CA . GLY A 1 135 ? 22.605 10.760 -38.164 1.00 74.38 135 GLY A CA 1
ATOM 1081 C C . GLY A 1 135 ? 21.856 9.448 -38.456 1.00 74.38 135 GLY A C 1
ATOM 1082 O O . GLY A 1 135 ? 20.737 9.468 -38.980 1.00 74.38 135 GLY A O 1
ATOM 1083 N N . PRO A 1 136 ? 22.392 8.293 -38.026 1.00 69.50 136 PRO A N 1
ATOM 1084 C CA . PRO A 1 136 ? 21.748 6.981 -38.188 1.00 69.50 136 PRO A CA 1
ATOM 1085 C C . PRO A 1 136 ? 20.338 6.901 -37.568 1.00 69.50 136 PRO A C 1
ATOM 1087 O O . PRO A 1 136 ? 19.548 6.022 -37.907 1.00 69.50 136 PRO A O 1
ATOM 1090 N N . THR A 1 137 ? 19.988 7.837 -36.682 1.00 78.88 137 THR A N 1
ATOM 1091 C CA . THR A 1 137 ? 18.668 7.977 -36.053 1.00 78.88 137 THR A CA 1
ATOM 1092 C C . THR A 1 137 ? 17.591 8.537 -36.990 1.00 78.88 137 THR A C 1
ATOM 1094 O O . THR A 1 137 ? 16.406 8.260 -36.781 1.00 78.88 137 THR A O 1
ATOM 1097 N N . GLU A 1 138 ? 17.975 9.309 -38.011 1.00 82.75 138 GLU A N 1
ATOM 1098 C CA . GLU A 1 138 ? 17.070 9.836 -39.044 1.00 82.75 138 GLU A CA 1
ATOM 1099 C C . GLU A 1 138 ? 16.780 8.804 -40.132 1.00 82.75 138 GLU A C 1
ATOM 1101 O O . GLU A 1 138 ? 15.696 8.794 -40.711 1.00 82.75 138 GLU A O 1
ATOM 1106 N N . LEU A 1 139 ? 17.744 7.917 -40.368 1.00 80.50 139 LEU A N 1
ATOM 1107 C CA . LEU A 1 139 ? 17.698 6.869 -41.384 1.00 80.50 139 LEU A CA 1
ATOM 1108 C C . LEU A 1 139 ? 17.070 5.571 -40.867 1.00 80.50 139 LEU A C 1
ATOM 1110 O O . LEU A 1 139 ? 16.858 4.627 -41.629 1.00 80.50 139 LEU A O 1
ATOM 1114 N N . MET A 1 140 ? 16.769 5.515 -39.569 1.00 82.00 140 MET A N 1
ATOM 1115 C CA . MET A 1 140 ? 16.158 4.350 -38.954 1.00 82.00 140 MET A CA 1
ATOM 1116 C C . MET A 1 140 ? 14.758 4.116 -39.545 1.00 82.00 140 MET A C 1
ATOM 1118 O O . MET A 1 140 ? 13.963 5.057 -39.623 1.00 82.00 140 MET A O 1
ATOM 1122 N N . PRO A 1 141 ? 14.420 2.880 -39.947 1.00 85.75 141 PRO A N 1
ATOM 1123 C CA . PRO A 1 141 ? 13.146 2.613 -40.596 1.00 85.75 141 PRO A CA 1
ATOM 1124 C C . PRO A 1 141 ? 11.963 2.837 -39.657 1.00 85.75 141 PRO A C 1
ATOM 1126 O O . PRO A 1 141 ? 12.074 2.768 -38.434 1.00 85.75 141 PRO A O 1
ATOM 1129 N N . GLU A 1 142 ? 10.806 3.061 -40.269 1.00 88.31 142 GLU A N 1
ATOM 1130 C CA . GLU A 1 142 ? 9.528 3.252 -39.588 1.00 88.31 142 GLU A CA 1
ATOM 1131 C C . GLU A 1 142 ? 9.114 1.995 -38.794 1.00 88.31 142 GLU A C 1
ATOM 1133 O O . GLU A 1 142 ? 8.811 2.055 -37.602 1.00 88.31 142 GLU A O 1
ATOM 1138 N N . THR A 1 143 ? 9.220 0.813 -39.403 1.00 88.44 143 THR A N 1
ATOM 1139 C CA . THR A 1 143 ? 8.857 -0.465 -38.771 1.00 88.44 143 THR A CA 1
ATOM 1140 C C . THR A 1 143 ? 10.038 -1.425 -38.690 1.00 88.44 143 THR A C 1
ATOM 1142 O O . THR A 1 143 ? 10.861 -1.494 -39.603 1.00 88.44 143 THR A O 1
ATOM 1145 N N . ALA A 1 144 ? 10.099 -2.218 -37.622 1.00 88.31 144 ALA A N 1
ATOM 1146 C CA . ALA A 1 144 ? 11.092 -3.267 -37.450 1.00 88.31 144 ALA A CA 1
ATOM 1147 C C . ALA A 1 144 ? 10.880 -4.372 -38.491 1.00 88.31 144 ALA A C 1
ATOM 1149 O O . ALA A 1 144 ? 9.752 -4.798 -38.742 1.00 88.31 144 ALA A O 1
ATOM 1150 N N . THR A 1 145 ? 11.973 -4.862 -39.075 1.00 87.44 145 THR A N 1
ATOM 1151 C CA . THR A 1 145 ? 11.941 -5.956 -40.054 1.00 87.44 145 THR A CA 1
ATOM 1152 C C . THR A 1 145 ? 11.544 -7.280 -39.402 1.00 87.44 145 THR A C 1
ATOM 1154 O O . THR A 1 145 ? 10.887 -8.110 -40.026 1.00 87.44 145 THR A O 1
ATOM 1157 N N . TRP A 1 146 ? 11.938 -7.492 -38.144 1.00 84.00 146 TRP A N 1
ATOM 1158 C CA . TRP A 1 146 ? 11.605 -8.696 -37.388 1.00 84.00 146 TRP A CA 1
ATOM 1159 C C . TRP A 1 146 ? 11.485 -8.419 -35.885 1.00 84.00 146 TRP A C 1
ATOM 1161 O O . TRP A 1 146 ? 11.989 -7.423 -35.364 1.00 84.00 146 TRP A O 1
ATOM 1171 N N . GLN A 1 147 ? 10.806 -9.328 -35.182 1.00 88.38 147 GLN A N 1
ATOM 1172 C CA . GLN A 1 147 ? 10.618 -9.290 -33.732 1.00 88.38 147 GLN A CA 1
ATOM 1173 C C . GLN A 1 147 ? 10.780 -10.690 -33.128 1.00 88.38 147 GLN A C 1
ATOM 1175 O O . GLN A 1 147 ? 10.338 -11.674 -33.721 1.00 88.38 147 GLN A O 1
ATOM 1180 N N . MET A 1 148 ? 11.390 -10.796 -31.946 1.00 84.38 148 MET A N 1
ATOM 1181 C CA . MET A 1 148 ? 11.571 -12.077 -31.252 1.00 84.38 148 MET A CA 1
ATOM 1182 C C . MET A 1 148 ? 11.586 -11.908 -29.733 1.00 84.38 148 MET A C 1
ATOM 1184 O O . MET A 1 148 ? 12.099 -10.921 -29.215 1.00 84.38 148 MET A O 1
ATOM 1188 N N . TYR A 1 149 ? 11.059 -12.898 -29.011 1.00 83.12 149 TYR A N 1
ATOM 1189 C CA . TYR A 1 149 ? 11.140 -12.957 -27.553 1.00 83.12 149 TYR A CA 1
ATOM 1190 C C . TYR A 1 149 ? 12.342 -13.790 -27.096 1.00 83.12 149 TYR A C 1
ATOM 1192 O O . TYR A 1 149 ? 12.508 -14.921 -27.548 1.00 83.12 149 TYR A O 1
ATOM 1200 N N . MET A 1 150 ? 13.141 -13.262 -26.168 1.00 81.88 150 MET A N 1
ATOM 1201 C CA . MET A 1 150 ? 14.315 -13.930 -25.595 1.00 81.88 150 MET A CA 1
ATOM 1202 C C . MET A 1 150 ? 14.357 -13.839 -24.066 1.00 81.88 150 MET A C 1
ATOM 1204 O O . MET A 1 150 ? 13.668 -13.024 -23.454 1.00 81.88 150 MET A O 1
ATOM 1208 N N . MET A 1 151 ? 15.166 -14.696 -23.445 1.00 80.75 151 MET A N 1
ATOM 1209 C CA . MET A 1 151 ? 15.440 -14.687 -22.005 1.00 80.75 151 MET A CA 1
ATOM 1210 C C . MET A 1 151 ? 16.697 -13.855 -21.708 1.00 80.75 151 MET A C 1
ATOM 1212 O O . MET A 1 151 ? 17.580 -13.756 -22.558 1.00 80.75 151 MET A O 1
ATOM 1216 N N . GLU A 1 152 ? 16.775 -13.269 -20.509 1.00 79.19 152 GLU A N 1
ATOM 1217 C CA . GLU A 1 152 ? 17.883 -12.394 -20.070 1.00 79.19 152 GLU A CA 1
ATOM 1218 C C . GLU A 1 152 ? 19.275 -12.978 -20.311 1.00 79.19 152 GLU A C 1
ATOM 1220 O O . GLU A 1 152 ? 20.172 -12.295 -20.799 1.00 79.19 152 GLU A O 1
ATOM 1225 N N . ASP A 1 153 ? 19.433 -14.264 -20.007 1.00 78.12 153 ASP A N 1
ATOM 1226 C CA . ASP A 1 153 ? 20.690 -14.993 -20.127 1.00 78.12 153 ASP A CA 1
ATOM 1227 C C . ASP A 1 153 ? 21.189 -15.093 -21.570 1.00 78.12 153 ASP A C 1
ATOM 1229 O O . ASP A 1 153 ? 22.395 -15.166 -21.777 1.00 78.12 153 ASP A O 1
ATOM 1233 N N . ILE A 1 154 ? 20.298 -15.031 -22.559 1.00 80.00 154 ILE A N 1
ATOM 1234 C CA . ILE A 1 154 ? 20.658 -15.025 -23.983 1.00 80.00 154 ILE A CA 1
ATOM 1235 C C . ILE A 1 154 ? 21.034 -13.609 -24.441 1.00 80.00 154 ILE A C 1
ATOM 1237 O O . ILE A 1 154 ? 21.956 -13.435 -25.233 1.00 80.00 154 ILE A O 1
ATOM 1241 N N . VAL A 1 155 ? 20.344 -12.585 -23.929 1.00 80.38 155 VAL A N 1
ATOM 1242 C CA . VAL A 1 155 ? 20.512 -11.179 -24.346 1.00 80.38 155 VAL A CA 1
ATOM 1243 C C . VAL A 1 155 ? 21.905 -10.636 -23.999 1.00 80.38 155 VAL A C 1
ATOM 1245 O O . VAL A 1 155 ? 22.492 -9.880 -24.778 1.00 80.38 155 VAL A O 1
ATOM 1248 N N . VAL A 1 156 ? 22.447 -11.042 -22.847 1.00 79.50 156 VAL A N 1
ATOM 1249 C CA . VAL A 1 156 ? 23.781 -10.626 -22.377 1.00 79.50 156 VAL A CA 1
ATOM 1250 C C . VAL A 1 156 ? 24.931 -11.388 -23.039 1.00 79.50 156 VAL A C 1
ATOM 1252 O O . VAL A 1 156 ? 26.079 -10.962 -22.934 1.00 79.50 156 VAL A O 1
ATOM 1255 N N . GLN A 1 157 ? 24.651 -12.508 -23.707 1.00 77.44 157 GLN A N 1
ATOM 1256 C CA . GLN A 1 157 ? 25.666 -13.347 -24.339 1.00 77.44 157 GLN A CA 1
ATOM 1257 C C . GLN A 1 157 ? 25.936 -12.918 -25.786 1.00 77.44 157 GLN A C 1
ATOM 1259 O O . GLN A 1 157 ? 25.116 -12.277 -26.451 1.00 77.44 157 GLN A O 1
ATOM 1264 N N . ALA A 1 158 ? 27.106 -13.292 -26.305 1.00 73.31 158 ALA A N 1
ATOM 1265 C CA . ALA A 1 158 ? 27.388 -13.177 -27.729 1.00 73.31 158 ALA A CA 1
ATOM 1266 C C . ALA A 1 158 ? 26.372 -14.021 -28.535 1.00 73.31 158 ALA A C 1
ATOM 1268 O O . ALA A 1 158 ? 25.972 -15.089 -28.076 1.00 73.31 158 ALA A O 1
ATOM 1269 N N . PRO A 1 159 ? 25.945 -13.575 -29.731 1.00 72.06 159 PRO A N 1
ATOM 1270 C CA . PRO A 1 159 ? 26.451 -12.424 -30.485 1.00 72.06 159 PRO A CA 1
ATOM 1271 C C . PRO A 1 159 ? 25.789 -11.087 -30.119 1.00 72.06 159 PRO A C 1
ATOM 1273 O O . PRO A 1 159 ? 26.178 -10.057 -30.671 1.00 72.06 159 PRO A O 1
ATOM 1276 N N . LEU A 1 160 ? 24.782 -11.102 -29.241 1.00 72.62 160 LEU A N 1
ATOM 1277 C CA . LEU A 1 160 ? 23.975 -9.931 -28.928 1.00 72.62 160 LEU A CA 1
ATOM 1278 C C . LEU A 1 160 ? 24.729 -8.948 -28.036 1.00 72.62 160 LEU A C 1
ATOM 1280 O O . LEU A 1 160 ? 24.745 -7.766 -28.359 1.00 72.62 160 LEU A O 1
ATOM 1284 N N . ASN A 1 161 ? 25.395 -9.412 -26.972 1.00 78.12 161 ASN A N 1
ATOM 1285 C CA . ASN A 1 161 ? 26.219 -8.584 -26.076 1.00 78.12 161 ASN A CA 1
ATOM 1286 C C . ASN A 1 161 ? 25.548 -7.251 -25.683 1.00 78.12 161 ASN A C 1
ATOM 1288 O O . ASN A 1 161 ? 26.217 -6.217 -25.575 1.00 78.12 161 ASN A O 1
ATOM 1292 N N . ILE A 1 162 ? 24.222 -7.243 -25.524 1.00 78.12 162 ILE A N 1
ATOM 1293 C CA . ILE A 1 162 ? 23.497 -6.005 -25.252 1.00 78.12 162 ILE A CA 1
ATOM 1294 C C . ILE A 1 162 ? 23.768 -5.661 -23.797 1.00 78.12 162 ILE A C 1
ATOM 1296 O O . ILE A 1 162 ? 23.468 -6.432 -22.885 1.00 78.12 162 ILE A O 1
ATOM 1300 N N . LYS A 1 163 ? 24.387 -4.506 -23.584 1.00 75.00 163 LYS A N 1
ATOM 1301 C CA . LYS A 1 163 ? 24.672 -4.012 -22.242 1.00 75.00 163 LYS A CA 1
ATOM 1302 C C . LYS A 1 163 ? 23.428 -3.308 -21.717 1.00 75.00 163 LYS A C 1
ATOM 1304 O O . LYS A 1 163 ? 22.786 -2.556 -22.449 1.00 75.00 163 LYS A O 1
ATOM 1309 N N . GLN A 1 164 ? 23.105 -3.546 -20.448 1.00 76.12 164 GLN A N 1
ATOM 1310 C CA . GLN A 1 164 ? 22.057 -2.806 -19.758 1.00 76.12 164 GLN A CA 1
ATOM 1311 C C . GLN A 1 164 ? 22.376 -1.310 -19.834 1.00 76.12 164 GLN A C 1
ATOM 1313 O O . GLN A 1 164 ? 23.493 -0.891 -19.515 1.00 76.12 164 GLN A O 1
ATOM 1318 N N . ASN A 1 165 ? 21.406 -0.526 -20.298 1.00 67.00 165 ASN A N 1
ATOM 1319 C CA . ASN A 1 165 ? 21.609 0.885 -20.577 1.00 67.00 165 ASN A CA 1
ATOM 1320 C C . ASN A 1 165 ? 22.121 1.656 -19.362 1.00 67.00 165 ASN A C 1
ATOM 1322 O O . ASN A 1 165 ? 21.553 1.593 -18.268 1.00 67.00 165 ASN A O 1
ATOM 1326 N N . ARG A 1 166 ? 23.157 2.458 -19.613 1.00 61.09 166 ARG A N 1
ATOM 1327 C CA . ARG A 1 166 ? 23.500 3.622 -18.796 1.00 61.09 166 ARG A CA 1
ATOM 1328 C C . ARG A 1 166 ? 22.506 4.743 -19.126 1.00 61.09 166 ARG A C 1
ATOM 1330 O O . ARG A 1 166 ? 21.875 4.716 -20.181 1.00 61.09 166 ARG A O 1
ATOM 1337 N N . GLN A 1 167 ? 22.314 5.698 -18.215 1.00 73.31 167 GLN A N 1
ATOM 1338 C CA . GLN A 1 167 ? 21.551 6.905 -18.552 1.00 73.31 167 GLN A CA 1
ATOM 1339 C C . GLN A 1 167 ? 22.191 7.580 -19.778 1.00 73.31 167 GLN A C 1
ATOM 1341 O O . GLN A 1 167 ? 23.420 7.576 -19.851 1.00 73.31 167 GLN A O 1
ATOM 1346 N N . PRO A 1 168 ? 21.395 8.111 -20.727 1.00 80.25 168 PRO A N 1
ATOM 1347 C CA . PRO A 1 168 ? 21.938 8.801 -21.892 1.00 80.25 168 PRO A CA 1
ATOM 1348 C C . PRO A 1 168 ? 22.807 9.971 -21.417 1.00 80.25 168 PRO A C 1
ATOM 1350 O O . PRO A 1 168 ? 22.334 10.828 -20.670 1.00 80.25 168 PRO A O 1
ATOM 1353 N N . ASP A 1 169 ? 24.077 9.974 -21.807 1.00 83.94 169 ASP A N 1
ATOM 1354 C CA . ASP A 1 169 ? 25.077 10.974 -21.427 1.00 83.94 169 ASP A CA 1
ATOM 1355 C C . ASP A 1 169 ? 25.313 12.029 -22.522 1.00 83.94 169 ASP A C 1
ATOM 1357 O O . ASP A 1 169 ? 25.929 13.061 -22.249 1.00 83.94 169 ASP A O 1
ATOM 1361 N N . GLY A 1 170 ? 24.748 11.836 -23.720 1.00 87.12 170 GLY A N 1
ATOM 1362 C CA . GLY A 1 170 ? 24.843 12.762 -24.842 1.00 87.12 170 GLY A CA 1
ATOM 1363 C C . GLY A 1 170 ? 23.545 12.956 -25.633 1.00 87.12 170 GLY A C 1
ATOM 1364 O O . GLY A 1 170 ? 22.512 12.316 -25.422 1.00 87.12 170 GLY A O 1
ATOM 1365 N N . VAL A 1 171 ? 23.598 13.921 -26.558 1.00 86.69 171 VAL A N 1
ATOM 1366 C CA . VAL A 1 171 ? 22.486 14.269 -27.465 1.00 86.69 171 VAL A CA 1
ATOM 1367 C C . VAL A 1 171 ? 22.152 13.096 -28.390 1.00 86.69 171 VAL A C 1
ATOM 1369 O O . VAL A 1 171 ? 20.978 12.820 -28.636 1.00 86.69 171 VAL A O 1
ATOM 1372 N N . TYR A 1 172 ? 23.178 12.367 -28.832 1.00 84.50 172 TYR A N 1
ATOM 1373 C CA . TYR A 1 172 ? 23.044 11.220 -29.722 1.00 84.50 172 TYR A CA 1
ATOM 1374 C C . TYR A 1 172 ? 22.212 10.092 -29.099 1.00 84.50 172 TYR A C 1
ATOM 1376 O O . TYR A 1 172 ? 21.286 9.580 -29.726 1.00 84.50 172 TYR A O 1
ATOM 1384 N N . GLU A 1 173 ? 22.477 9.743 -27.840 1.00 84.25 173 GLU A N 1
ATOM 1385 C CA . GLU A 1 173 ? 21.760 8.696 -27.113 1.00 84.25 173 GLU A CA 1
ATOM 1386 C C . GLU A 1 173 ? 20.286 9.069 -26.932 1.00 84.25 173 GLU A C 1
ATOM 1388 O O . GLU A 1 173 ? 19.402 8.221 -27.073 1.00 84.25 173 GLU A O 1
ATOM 1393 N N . VAL A 1 174 ? 19.999 10.348 -26.668 1.00 86.69 174 VAL A N 1
ATOM 1394 C CA . VAL A 1 174 ? 18.623 10.851 -26.568 1.00 86.69 174 VAL A CA 1
ATOM 1395 C C . VAL A 1 174 ? 17.896 10.733 -27.911 1.00 86.69 174 VAL A C 1
ATOM 1397 O O . VAL A 1 174 ? 16.741 10.298 -27.943 1.00 86.69 174 VAL A O 1
ATOM 1400 N N . ASP A 1 175 ? 18.548 11.081 -29.020 1.00 87.56 175 ASP A N 1
ATOM 1401 C CA . ASP A 1 175 ? 17.967 10.953 -30.360 1.00 87.56 175 ASP A CA 1
ATOM 1402 C C . ASP A 1 175 ? 17.750 9.494 -30.762 1.00 87.56 175 ASP A C 1
ATOM 1404 O O . ASP A 1 175 ? 16.697 9.150 -31.308 1.00 87.56 175 ASP A O 1
ATOM 1408 N N . LEU A 1 176 ? 18.683 8.612 -30.409 1.00 85.31 176 LEU A N 1
ATOM 1409 C CA . LEU A 1 176 ? 18.552 7.178 -30.626 1.00 85.31 176 LEU A CA 1
ATOM 1410 C C . LEU A 1 176 ? 17.394 6.594 -29.812 1.00 85.31 176 LEU A C 1
ATOM 1412 O O . LEU A 1 176 ? 16.586 5.837 -30.348 1.00 85.31 176 LEU A O 1
ATOM 1416 N N . MET A 1 177 ? 17.229 7.002 -28.551 1.00 85.81 177 MET A N 1
ATOM 1417 C CA . MET A 1 177 ? 16.077 6.606 -27.737 1.00 85.81 177 MET A CA 1
ATOM 1418 C C . MET A 1 177 ? 14.748 7.063 -28.351 1.00 85.81 177 MET A C 1
ATOM 1420 O O . MET A 1 177 ? 13.781 6.295 -28.347 1.00 85.81 177 MET A O 1
ATOM 1424 N N . ARG A 1 178 ? 14.680 8.278 -28.918 1.00 88.19 178 ARG A N 1
ATOM 1425 C CA . ARG A 1 178 ? 13.485 8.749 -29.643 1.00 88.19 178 ARG A CA 1
ATOM 1426 C C . ARG A 1 178 ? 13.222 7.909 -30.886 1.00 88.19 178 ARG A C 1
ATOM 1428 O O . ARG A 1 178 ? 12.075 7.531 -31.117 1.00 88.19 178 ARG A O 1
ATOM 1435 N N . ALA A 1 179 ? 14.257 7.599 -31.666 1.00 88.44 179 ALA A N 1
ATOM 1436 C CA . ALA A 1 179 ? 14.132 6.749 -32.844 1.00 88.44 179 ALA A CA 1
ATOM 1437 C C . ALA A 1 179 ? 13.607 5.354 -32.463 1.00 88.44 179 ALA A C 1
ATOM 1439 O O . ALA A 1 179 ? 12.613 4.902 -33.032 1.00 88.44 179 ALA A O 1
ATOM 1440 N N . ILE A 1 180 ? 14.184 4.725 -31.433 1.00 87.38 180 ILE A N 1
ATOM 1441 C CA . ILE A 1 180 ? 13.731 3.435 -30.887 1.00 87.38 180 ILE A CA 1
ATOM 1442 C C . ILE A 1 180 ? 12.267 3.497 -30.453 1.00 87.38 180 ILE A C 1
ATOM 1444 O O . ILE A 1 180 ? 11.492 2.605 -30.792 1.00 87.38 180 ILE A O 1
ATOM 1448 N N . ALA A 1 181 ? 11.864 4.547 -29.736 1.00 87.31 181 ALA A N 1
ATOM 1449 C CA . ALA A 1 181 ? 10.483 4.707 -29.297 1.00 87.31 181 ALA A CA 1
ATOM 1450 C C . ALA A 1 181 ? 9.509 4.837 -30.482 1.00 87.31 181 ALA A C 1
ATOM 1452 O O . ALA A 1 181 ? 8.432 4.235 -30.452 1.00 87.31 181 ALA A O 1
ATOM 1453 N N . ARG A 1 182 ? 9.885 5.570 -31.543 1.00 90.38 182 ARG A N 1
ATOM 1454 C CA . ARG A 1 182 ? 9.091 5.664 -32.782 1.00 90.38 182 ARG A CA 1
ATOM 1455 C C . ARG A 1 182 ? 8.939 4.297 -33.446 1.00 90.38 182 ARG A C 1
ATOM 1457 O O . ARG A 1 182 ? 7.810 3.873 -33.685 1.00 90.38 182 ARG A O 1
ATOM 1464 N N . LEU A 1 183 ? 10.048 3.584 -33.649 1.00 90.00 183 LEU A N 1
ATOM 1465 C CA . LEU A 1 183 ? 10.046 2.240 -34.231 1.00 90.00 183 LEU A CA 1
ATOM 1466 C C . LEU A 1 183 ? 9.182 1.280 -33.413 1.00 90.00 183 LEU A C 1
ATOM 1468 O O . LEU A 1 183 ? 8.359 0.560 -33.970 1.00 90.00 183 LEU A O 1
ATOM 1472 N N . ALA A 1 184 ? 9.323 1.286 -32.088 1.00 89.25 184 ALA A N 1
ATOM 1473 C CA . ALA A 1 184 ? 8.542 0.436 -31.199 1.00 89.25 184 ALA A CA 1
ATOM 1474 C C . ALA A 1 184 ? 7.040 0.741 -31.284 1.00 89.25 184 ALA A C 1
ATOM 1476 O O . ALA A 1 184 ? 6.235 -0.184 -31.377 1.00 89.25 184 ALA A O 1
ATOM 1477 N N . THR A 1 185 ? 6.676 2.026 -31.343 1.00 91.31 185 THR A N 1
ATOM 1478 C CA . THR A 1 185 ? 5.284 2.477 -31.501 1.00 91.31 185 THR A CA 1
ATOM 1479 C C . THR A 1 185 ? 4.659 1.954 -32.792 1.00 91.31 185 THR A C 1
ATOM 1481 O O . THR A 1 185 ? 3.493 1.568 -32.800 1.00 91.31 185 THR A O 1
ATOM 1484 N N . GLN A 1 186 ? 5.433 1.919 -33.877 1.00 92.81 186 GLN A N 1
ATOM 1485 C CA . GLN A 1 186 ? 4.955 1.471 -35.184 1.00 92.81 186 GLN A CA 1
ATOM 1486 C C . GLN A 1 186 ? 5.023 -0.055 -35.358 1.00 92.81 186 GLN A C 1
ATOM 1488 O O . GLN A 1 186 ? 4.228 -0.626 -36.100 1.00 92.81 186 GLN A O 1
ATOM 1493 N N . SER A 1 187 ? 5.931 -0.732 -34.648 1.00 89.38 187 SER A N 1
ATOM 1494 C CA . SER A 1 187 ? 6.172 -2.177 -34.793 1.00 89.38 187 SER A CA 1
ATOM 1495 C C . SER A 1 187 ? 5.355 -3.036 -33.827 1.00 89.38 187 SER A C 1
ATOM 1497 O O . SER A 1 187 ? 5.053 -4.190 -34.127 1.00 89.38 187 SER A O 1
ATOM 1499 N N . ILE A 1 188 ? 4.996 -2.502 -32.656 1.00 88.62 188 ILE A N 1
ATOM 1500 C CA . ILE A 1 188 ? 4.321 -3.252 -31.594 1.00 88.62 188 ILE A CA 1
ATOM 1501 C C . ILE A 1 188 ? 2.851 -2.844 -31.538 1.00 88.62 188 ILE A C 1
ATOM 1503 O O . ILE A 1 188 ? 2.498 -1.709 -31.217 1.00 88.62 188 ILE A O 1
ATOM 1507 N N . LYS A 1 189 ? 1.957 -3.807 -31.783 1.00 88.56 189 LYS A N 1
ATOM 1508 C CA . LYS A 1 189 ? 0.514 -3.583 -31.651 1.00 88.56 189 LYS A CA 1
ATOM 1509 C C . LYS A 1 189 ? 0.170 -3.210 -30.206 1.00 88.56 189 LYS A C 1
ATOM 1511 O O . LYS A 1 189 ? 0.426 -3.991 -29.292 1.00 88.56 189 LYS A O 1
ATOM 1516 N N . ASN A 1 190 ? -0.482 -2.061 -30.026 1.00 83.69 190 ASN A N 1
ATOM 1517 C CA . ASN A 1 190 ? -0.812 -1.488 -28.716 1.00 83.69 190 ASN A CA 1
ATOM 1518 C C . ASN A 1 190 ? 0.435 -1.202 -27.860 1.00 83.69 190 ASN A C 1
ATOM 1520 O O . ASN A 1 190 ? 0.446 -1.509 -26.665 1.00 83.69 190 ASN A O 1
ATOM 1524 N N . TYR A 1 191 ? 1.489 -0.661 -28.478 1.00 85.31 191 TYR A N 1
ATOM 1525 C CA . TYR A 1 191 ? 2.653 -0.163 -27.754 1.00 85.31 191 TYR A CA 1
ATOM 1526 C C . TYR A 1 191 ? 2.222 0.807 -26.643 1.00 85.31 191 TYR A C 1
ATOM 1528 O O . TYR A 1 191 ? 1.531 1.793 -26.892 1.00 85.31 191 TYR A O 1
ATOM 1536 N N . ASP A 1 192 ? 2.627 0.495 -25.416 1.00 78.69 192 ASP A N 1
ATOM 1537 C CA . ASP A 1 192 ? 2.399 1.295 -24.214 1.00 78.69 192 ASP A CA 1
ATOM 1538 C C . ASP A 1 192 ? 3.785 1.530 -23.589 1.00 78.69 192 ASP A C 1
ATOM 1540 O O . ASP A 1 192 ? 4.415 0.552 -23.163 1.00 78.69 192 ASP A O 1
ATOM 1544 N N . PRO A 1 193 ? 4.302 2.772 -23.561 1.00 78.44 193 PRO A N 1
ATOM 1545 C CA . PRO A 1 193 ? 5.628 3.060 -23.017 1.00 78.44 193 PRO A CA 1
ATOM 1546 C C . PRO A 1 193 ? 5.756 2.688 -21.530 1.00 78.44 193 PRO A C 1
ATOM 1548 O O . PRO A 1 193 ? 6.864 2.431 -21.067 1.00 78.44 193 PRO A O 1
ATOM 1551 N N . ASP A 1 194 ? 4.643 2.554 -20.796 1.00 69.62 194 ASP A N 1
ATOM 1552 C CA . ASP A 1 194 ? 4.656 2.070 -19.410 1.00 69.62 194 ASP A CA 1
ATOM 1553 C C . ASP A 1 194 ? 4.833 0.542 -19.323 1.00 69.62 194 ASP A C 1
ATOM 1555 O O . ASP A 1 194 ? 5.207 0.002 -18.279 1.00 69.62 194 ASP A O 1
ATOM 1559 N N . ARG A 1 195 ? 4.537 -0.188 -20.408 1.00 76.75 195 ARG A N 1
ATOM 1560 C CA . ARG A 1 195 ? 4.702 -1.653 -20.506 1.00 76.75 195 ARG A CA 1
ATOM 1561 C C . ARG A 1 195 ? 6.045 -2.050 -21.095 1.00 76.75 195 ARG A C 1
ATOM 1563 O O . ARG A 1 195 ? 6.553 -3.118 -20.756 1.00 76.75 195 ARG A O 1
ATOM 1570 N N . PHE A 1 196 ? 6.588 -1.227 -21.985 1.00 81.81 196 PHE A N 1
ATOM 1571 C CA . PHE A 1 196 ? 7.818 -1.512 -22.710 1.00 81.81 196 PHE A CA 1
ATOM 1572 C C . PHE A 1 196 ? 8.928 -0.585 -22.245 1.00 81.81 196 PHE A C 1
ATOM 1574 O O . PHE A 1 196 ? 9.021 0.565 -22.664 1.00 81.81 196 PHE A O 1
ATOM 1581 N N . ARG A 1 197 ? 9.804 -1.106 -21.387 1.00 84.38 197 ARG A N 1
ATOM 1582 C CA . ARG A 1 197 ? 10.989 -0.368 -20.952 1.00 84.38 197 ARG A CA 1
ATOM 1583 C C . ARG A 1 197 ? 12.162 -0.744 -21.844 1.00 84.38 197 ARG A C 1
ATOM 1585 O O . ARG A 1 197 ? 12.524 -1.918 -21.907 1.00 84.38 197 ARG A O 1
ATOM 1592 N N . LEU A 1 198 ? 12.765 0.245 -22.501 1.00 85.75 198 LEU A N 1
ATOM 1593 C CA . LEU A 1 198 ? 14.004 0.054 -23.251 1.00 85.75 198 LEU A CA 1
ATOM 1594 C C . LEU A 1 198 ? 15.120 -0.371 -22.293 1.00 85.75 198 LEU A C 1
ATOM 1596 O O . LEU A 1 198 ? 15.513 0.391 -21.410 1.00 85.75 198 LEU A O 1
ATOM 1600 N N . TRP A 1 199 ? 15.600 -1.599 -22.453 1.00 85.19 199 TRP A N 1
ATOM 1601 C CA . TRP A 1 199 ? 16.643 -2.170 -21.607 1.00 85.19 199 TRP A CA 1
ATOM 1602 C C . TRP A 1 199 ? 18.044 -1.917 -22.161 1.00 85.19 199 TRP A C 1
ATOM 1604 O O . TRP A 1 199 ? 18.964 -1.650 -21.392 1.00 85.19 199 TRP A O 1
ATOM 1614 N N . GLY A 1 200 ? 18.190 -1.954 -23.484 1.00 85.50 200 GLY A N 1
ATOM 1615 C CA . GLY A 1 200 ? 19.448 -1.705 -24.176 1.00 85.50 200 GLY A CA 1
ATOM 1616 C C . GLY A 1 200 ? 19.279 -1.754 -25.690 1.00 85.50 200 GLY A C 1
ATOM 1617 O O . GLY A 1 200 ? 18.230 -2.153 -26.204 1.00 85.50 200 GLY A O 1
ATOM 1618 N N . TRP A 1 201 ? 20.325 -1.359 -26.404 1.00 87.00 201 TRP A N 1
ATOM 1619 C CA . TRP A 1 201 ? 20.413 -1.495 -27.853 1.00 87.00 201 TRP A CA 1
ATOM 1620 C C . TRP A 1 201 ? 21.802 -1.989 -28.255 1.00 87.00 201 TRP A C 1
ATOM 1622 O O . TRP A 1 201 ? 22.786 -1.775 -27.547 1.00 87.00 201 TRP A O 1
ATOM 1632 N N . ASN A 1 202 ? 21.880 -2.657 -29.398 1.00 84.69 202 ASN A N 1
ATOM 1633 C CA . ASN A 1 202 ? 23.131 -2.940 -30.081 1.00 84.69 202 ASN A CA 1
ATOM 1634 C C . ASN A 1 202 ? 22.989 -2.466 -31.526 1.00 84.69 202 ASN A C 1
ATOM 1636 O O . ASN A 1 202 ? 22.114 -2.946 -32.249 1.00 84.69 202 ASN A O 1
ATOM 1640 N N . VAL A 1 203 ? 23.829 -1.508 -31.908 1.00 79.69 203 VAL A N 1
ATOM 1641 C CA . VAL A 1 203 ? 23.938 -1.019 -33.279 1.00 79.69 203 VAL A CA 1
ATOM 1642 C C . VAL A 1 203 ? 25.271 -1.517 -33.818 1.00 79.69 203 VAL A C 1
ATOM 1644 O O . VAL A 1 203 ? 26.323 -1.183 -33.273 1.00 79.69 203 VAL A O 1
ATOM 1647 N N . LYS A 1 204 ? 25.223 -2.348 -34.860 1.00 80.38 204 LYS A N 1
ATOM 1648 C CA . LYS A 1 204 ? 26.407 -2.725 -35.628 1.00 80.38 204 LYS A CA 1
ATOM 1649 C C . LYS A 1 204 ? 26.539 -1.803 -36.821 1.00 80.38 204 LYS A C 1
ATOM 1651 O O . LYS A 1 204 ? 25.618 -1.687 -37.626 1.00 80.38 204 LYS A O 1
ATOM 1656 N N . GLU A 1 205 ? 27.704 -1.197 -36.909 1.00 78.69 205 GLU A N 1
ATOM 1657 C CA . GLU A 1 205 ? 28.104 -0.299 -37.972 1.00 78.69 205 GLU A CA 1
ATOM 1658 C C . GLU A 1 205 ? 29.061 -1.046 -38.900 1.00 78.69 205 GLU A C 1
ATOM 1660 O O . GLU A 1 205 ? 30.128 -1.488 -38.469 1.00 78.69 205 GLU A O 1
ATOM 1665 N N . ASN A 1 206 ? 28.654 -1.237 -40.155 1.00 79.19 206 ASN A N 1
ATOM 1666 C CA . ASN A 1 206 ? 29.467 -1.897 -41.168 1.00 79.19 206 ASN A CA 1
ATOM 1667 C C . ASN A 1 206 ? 29.836 -0.889 -42.256 1.00 79.19 206 ASN A C 1
ATOM 1669 O O . ASN A 1 206 ? 28.983 -0.451 -43.028 1.00 79.19 206 ASN A O 1
ATOM 1673 N N . GLN A 1 207 ? 31.120 -0.562 -42.337 1.00 77.94 207 GLN A N 1
ATOM 1674 C CA . GLN A 1 207 ? 31.664 0.233 -43.427 1.00 77.94 207 GLN A CA 1
ATOM 1675 C C . GLN A 1 207 ? 31.870 -0.670 -44.648 1.00 77.94 207 GLN A C 1
ATOM 1677 O O . GLN A 1 207 ? 32.616 -1.650 -44.583 1.00 77.94 207 GLN A O 1
ATOM 1682 N N . ILE A 1 208 ? 31.187 -0.366 -45.752 1.00 75.06 208 ILE A N 1
ATOM 1683 C CA . ILE A 1 208 ? 31.373 -1.082 -47.016 1.00 75.06 208 ILE A CA 1
ATOM 1684 C C . ILE A 1 208 ? 32.503 -0.378 -47.772 1.00 75.06 208 ILE A C 1
ATOM 1686 O O . ILE A 1 208 ? 32.322 0.731 -48.269 1.00 75.06 208 ILE A O 1
ATOM 1690 N N . HIS A 1 209 ? 33.676 -1.010 -47.845 1.00 71.94 209 HIS A N 1
ATOM 1691 C CA . HIS A 1 209 ? 34.735 -0.569 -48.753 1.00 71.94 209 HIS A CA 1
ATOM 1692 C C . HIS A 1 209 ? 34.435 -1.090 -50.167 1.00 71.94 209 HIS A C 1
ATOM 1694 O O . HIS A 1 209 ? 34.174 -2.279 -50.342 1.00 71.94 209 HIS A O 1
ATOM 1700 N N . ASP A 1 210 ? 34.505 -0.201 -51.160 1.00 53.84 210 ASP A N 1
ATOM 1701 C CA . ASP A 1 210 ? 34.097 -0.338 -52.575 1.00 53.84 210 ASP A CA 1
ATOM 1702 C C . ASP A 1 210 ? 34.781 -1.439 -53.418 1.00 53.84 210 ASP A C 1
ATOM 1704 O O . ASP A 1 210 ? 34.793 -1.415 -54.653 1.00 53.84 210 ASP A O 1
ATOM 1708 N N . THR A 1 211 ? 35.355 -2.466 -52.805 1.00 48.72 211 THR A N 1
ATOM 1709 C CA . THR A 1 211 ? 35.829 -3.625 -53.554 1.00 48.72 211 THR A CA 1
ATOM 1710 C C . THR A 1 211 ? 34.662 -4.556 -53.852 1.00 48.72 211 THR A C 1
ATOM 1712 O O . THR A 1 211 ? 34.229 -5.298 -52.973 1.00 48.72 211 THR A O 1
ATOM 1715 N N . TYR A 1 212 ? 34.204 -4.524 -55.111 1.00 47.78 212 TYR A N 1
ATOM 1716 C CA . TYR A 1 212 ? 33.407 -5.535 -55.828 1.00 47.78 212 TYR A CA 1
ATOM 1717 C C . TYR A 1 212 ? 33.908 -6.971 -55.543 1.00 47.78 212 TYR A C 1
ATOM 1719 O O . TYR A 1 212 ? 34.572 -7.613 -56.355 1.00 47.78 212 TYR A O 1
ATOM 1727 N N . SER A 1 213 ? 33.622 -7.478 -54.354 1.00 35.75 213 SER A N 1
ATOM 1728 C CA . SER A 1 213 ? 33.883 -8.842 -53.923 1.00 35.75 213 SER A CA 1
ATOM 1729 C C . SER A 1 213 ? 32.531 -9.445 -53.591 1.00 35.75 213 SER A C 1
ATOM 1731 O O . SER A 1 213 ? 31.679 -8.805 -52.977 1.00 35.75 213 SER A O 1
ATOM 1733 N N . GLU A 1 214 ? 32.301 -10.629 -54.148 1.00 37.03 214 GLU A N 1
ATOM 1734 C CA . GLU A 1 214 ? 31.061 -11.386 -54.047 1.00 37.03 214 GLU A CA 1
ATOM 1735 C C . GLU A 1 214 ? 30.502 -11.349 -52.620 1.00 37.03 214 GLU A C 1
ATOM 1737 O O . GLU A 1 214 ? 31.225 -11.585 -51.657 1.00 37.03 214 GLU A O 1
ATOM 1742 N N . TYR A 1 215 ? 29.210 -11.039 -52.506 1.00 36.94 215 TYR A N 1
ATOM 1743 C CA . TYR A 1 215 ? 28.459 -10.957 -51.257 1.00 36.94 215 TYR A CA 1
ATOM 1744 C C . TYR A 1 215 ? 28.648 -12.208 -50.377 1.00 36.94 215 TYR A C 1
ATOM 1746 O O . TYR A 1 215 ? 27.879 -13.167 -50.469 1.00 36.94 215 TYR A O 1
ATOM 1754 N N . GLU A 1 216 ? 29.609 -12.183 -49.454 1.00 31.50 216 GLU A N 1
ATOM 1755 C CA . GLU A 1 216 ? 29.577 -13.045 -48.277 1.00 31.50 216 GLU A CA 1
ATOM 1756 C C . GLU A 1 216 ? 28.535 -12.464 -47.315 1.00 31.50 216 GLU A C 1
ATOM 1758 O O . GLU A 1 216 ? 28.769 -11.514 -46.569 1.00 31.50 216 GLU A O 1
ATOM 1763 N N . PHE A 1 217 ? 27.323 -13.019 -47.358 1.00 34.69 217 PHE A N 1
ATOM 1764 C CA . PHE A 1 217 ? 26.330 -12.808 -46.314 1.00 34.69 217 PHE A CA 1
ATOM 1765 C C . PHE A 1 217 ? 26.874 -13.386 -45.002 1.00 34.69 217 PHE A C 1
ATOM 1767 O O . PHE A 1 217 ? 26.669 -14.564 -44.698 1.00 34.69 217 PHE A O 1
ATOM 1774 N N . THR A 1 218 ? 27.529 -12.558 -44.188 1.00 33.12 218 THR A N 1
ATOM 1775 C CA . THR A 1 218 ? 27.857 -12.905 -42.803 1.00 33.12 218 THR A CA 1
ATOM 1776 C C . THR A 1 218 ? 26.563 -12.953 -42.004 1.00 33.12 218 THR A C 1
ATOM 1778 O O . THR A 1 218 ? 26.056 -11.974 -41.458 1.00 33.12 218 THR A O 1
ATOM 1781 N N . ALA A 1 219 ? 25.976 -14.137 -42.002 1.00 32.44 219 ALA A N 1
ATOM 1782 C CA . ALA A 1 219 ? 24.814 -14.504 -41.238 1.00 32.44 219 ALA A CA 1
ATOM 1783 C C . ALA A 1 219 ? 25.000 -14.195 -39.737 1.00 32.44 219 ALA A C 1
ATOM 1785 O O . ALA A 1 219 ? 25.646 -14.942 -39.011 1.00 32.44 219 ALA A O 1
ATOM 1786 N N . ILE A 1 220 ? 24.241 -13.222 -39.219 1.00 37.72 220 ILE A N 1
ATOM 1787 C CA . ILE A 1 220 ? 23.749 -13.258 -37.821 1.00 37.72 220 ILE A CA 1
ATOM 1788 C C . ILE A 1 220 ? 22.826 -14.491 -37.603 1.00 37.72 220 ILE A C 1
ATOM 1790 O O . ILE A 1 220 ? 22.409 -14.805 -36.492 1.00 37.72 220 ILE A O 1
ATOM 1794 N N . ARG A 1 221 ? 22.553 -15.265 -38.663 1.00 34.75 221 ARG A N 1
ATOM 1795 C CA . ARG A 1 221 ? 21.755 -16.494 -38.661 1.00 34.75 221 ARG A CA 1
ATOM 1796 C C . ARG A 1 221 ? 22.455 -17.702 -38.010 1.00 34.75 221 ARG A C 1
ATOM 1798 O O . ARG A 1 221 ? 21.746 -18.572 -37.512 1.00 34.75 221 ARG A O 1
ATOM 1805 N N . THR A 1 222 ? 23.789 -17.782 -37.961 1.00 37.38 222 THR A N 1
ATOM 1806 C CA . THR A 1 222 ? 24.468 -19.039 -37.568 1.00 37.38 222 THR A CA 1
ATOM 1807 C C . THR A 1 222 ? 24.596 -19.240 -36.055 1.00 37.38 222 THR A C 1
ATOM 1809 O O . THR A 1 222 ? 24.504 -20.368 -35.585 1.00 37.38 222 THR A O 1
ATOM 1812 N N . SER A 1 223 ? 24.700 -18.179 -35.251 1.00 38.41 223 SER A N 1
ATOM 1813 C CA . SER A 1 223 ? 24.944 -18.342 -33.805 1.00 38.41 223 SER A CA 1
ATOM 1814 C C . SER A 1 223 ? 23.684 -18.630 -32.974 1.00 38.41 223 SER A C 1
ATOM 1816 O O . SER A 1 223 ? 23.789 -19.202 -31.894 1.00 38.41 223 SER A O 1
ATOM 1818 N N . CYS A 1 224 ? 22.483 -18.283 -33.455 1.00 36.94 224 CYS A N 1
ATOM 1819 C CA . CYS A 1 224 ? 21.238 -18.592 -32.732 1.00 36.94 224 CYS A CA 1
ATOM 1820 C C . CYS A 1 224 ? 20.651 -19.970 -33.085 1.00 36.94 224 CYS A C 1
ATOM 1822 O O . CYS A 1 224 ? 19.941 -20.548 -32.264 1.00 36.94 224 CYS A O 1
ATOM 1824 N N . TRP A 1 225 ? 20.961 -20.527 -34.262 1.00 38.44 225 TRP A N 1
ATOM 1825 C CA . TRP A 1 225 ? 20.490 -21.862 -34.655 1.00 38.44 225 TRP A CA 1
ATOM 1826 C C . TRP A 1 225 ? 21.333 -23.002 -34.058 1.00 38.44 225 TRP A C 1
ATOM 1828 O O . TRP A 1 225 ? 20.777 -24.049 -33.732 1.00 38.44 225 TRP A O 1
ATOM 1838 N N . GLU A 1 226 ? 22.631 -22.799 -33.807 1.00 39.03 226 GLU A N 1
ATOM 1839 C CA . GLU A 1 226 ? 23.473 -23.816 -33.150 1.00 39.03 226 GLU A CA 1
ATOM 1840 C C . GLU A 1 226 ? 23.153 -23.998 -31.653 1.00 39.03 226 GLU A C 1
ATOM 1842 O O . GLU A 1 226 ? 23.315 -25.093 -31.116 1.00 39.03 226 GLU A O 1
ATOM 1847 N N . LEU A 1 227 ? 22.588 -22.982 -30.989 1.00 39.62 227 LEU A N 1
ATOM 1848 C CA . LEU A 1 227 ? 22.141 -23.078 -29.590 1.00 39.62 227 LEU A CA 1
ATOM 1849 C C . LEU A 1 227 ? 20.780 -23.779 -29.416 1.00 39.62 227 LEU A C 1
ATOM 1851 O O . LEU A 1 227 ? 20.488 -24.291 -28.336 1.00 39.62 227 LEU A O 1
ATOM 1855 N N . LEU A 1 228 ? 19.959 -23.870 -30.467 1.00 39.19 228 LEU A N 1
ATOM 1856 C CA . LEU A 1 228 ? 18.667 -24.576 -30.432 1.00 39.19 228 LEU A CA 1
ATOM 1857 C C . LEU A 1 228 ? 18.766 -26.055 -30.854 1.00 39.19 228 LEU A C 1
ATOM 1859 O O . LEU A 1 228 ? 17.801 -26.805 -30.706 1.00 39.19 228 LEU A O 1
ATOM 1863 N N . GLY A 1 229 ? 19.944 -26.510 -31.295 1.00 35.53 229 GLY A N 1
ATOM 1864 C CA . GLY A 1 229 ? 20.208 -27.897 -31.694 1.00 35.53 229 GLY A CA 1
ATOM 1865 C C . GLY A 1 229 ? 20.323 -28.922 -30.554 1.00 35.53 229 GLY A C 1
ATOM 1866 O O . GLY A 1 229 ? 20.506 -30.102 -30.837 1.00 35.53 229 GLY A O 1
ATOM 1867 N N . ILE A 1 230 ? 20.208 -28.522 -29.277 1.00 38.72 230 ILE A N 1
ATOM 1868 C CA . ILE A 1 230 ? 20.438 -29.415 -28.116 1.00 38.72 230 ILE A CA 1
ATOM 1869 C C . ILE A 1 230 ? 19.164 -29.744 -27.306 1.00 38.72 230 ILE A C 1
ATOM 1871 O O . ILE A 1 230 ? 19.210 -30.568 -26.397 1.00 38.72 230 ILE A O 1
ATOM 1875 N N . VAL A 1 231 ? 17.976 -29.234 -27.657 1.00 34.78 231 VAL A N 1
ATOM 1876 C CA . VAL A 1 231 ? 16.736 -29.573 -26.914 1.00 34.78 231 VAL A CA 1
ATOM 1877 C C . VAL A 1 231 ? 15.622 -30.060 -27.836 1.00 34.78 231 VAL A C 1
ATOM 1879 O O . VAL A 1 231 ? 14.542 -29.490 -27.901 1.00 34.78 231 VAL A O 1
ATOM 1882 N N . CYS A 1 232 ? 15.868 -31.174 -28.524 1.00 31.22 232 CYS A N 1
ATOM 1883 C CA . CYS A 1 232 ? 14.814 -31.974 -29.151 1.00 31.22 232 CYS A CA 1
ATOM 1884 C C . CYS A 1 232 ? 15.034 -33.464 -28.872 1.00 31.22 232 CYS A C 1
ATOM 1886 O O . CYS A 1 232 ? 15.251 -34.272 -29.769 1.00 31.22 232 CYS A O 1
ATOM 1888 N N . SER A 1 233 ? 14.941 -33.850 -27.601 1.00 32.91 233 SER A N 1
ATOM 1889 C CA . SER A 1 233 ? 14.510 -35.203 -27.256 1.00 32.91 233 SER A CA 1
ATOM 1890 C C . SER A 1 233 ? 13.691 -35.162 -25.972 1.00 32.91 233 SER A C 1
ATOM 1892 O O . SER A 1 233 ? 14.233 -35.087 -24.881 1.00 32.91 233 SER A O 1
ATOM 1894 N N . TRP A 1 234 ? 12.365 -35.198 -26.101 1.00 28.42 234 TRP A N 1
ATOM 1895 C CA . TRP A 1 234 ? 11.492 -35.687 -25.036 1.00 28.42 234 TRP A CA 1
ATOM 1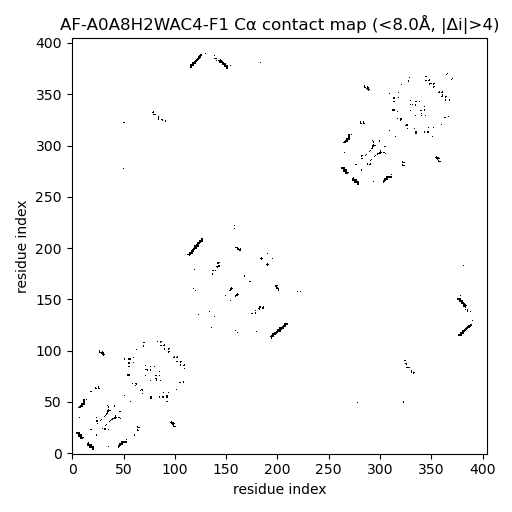896 C C . TRP A 1 234 ? 10.299 -36.428 -25.652 1.00 28.42 234 TRP A C 1
ATOM 1898 O O . TRP A 1 234 ? 9.821 -36.042 -26.724 1.00 28.42 234 TRP A O 1
ATOM 1908 N N . PRO A 1 235 ? 9.854 -37.543 -25.049 1.00 33.31 235 PRO A N 1
ATOM 1909 C CA . PRO A 1 235 ? 9.006 -38.499 -25.733 1.00 33.31 235 PRO A CA 1
ATOM 1910 C C . PRO A 1 235 ? 7.523 -38.148 -25.611 1.00 33.31 235 PRO A C 1
ATOM 1912 O O . PRO A 1 235 ? 7.022 -37.755 -24.558 1.00 33.31 235 PRO A O 1
ATOM 1915 N N . LYS A 1 236 ? 6.796 -38.392 -26.705 1.00 34.53 236 LYS A N 1
ATOM 1916 C CA . LYS A 1 236 ? 5.334 -38.452 -26.739 1.00 34.53 236 LYS A CA 1
ATOM 1917 C C . LYS A 1 236 ? 4.832 -39.531 -25.772 1.00 34.53 236 LYS A C 1
ATOM 1919 O O . LYS A 1 236 ? 5.113 -40.712 -25.972 1.00 34.53 236 LYS A O 1
ATOM 1924 N N . ARG A 1 237 ? 3.983 -39.154 -24.813 1.00 31.52 237 ARG A N 1
ATOM 1925 C CA . ARG A 1 237 ? 2.967 -40.060 -24.266 1.00 31.52 237 ARG A CA 1
ATOM 1926 C C . ARG A 1 237 ? 1.619 -39.368 -24.140 1.00 31.52 237 ARG A C 1
ATOM 1928 O O . ARG A 1 237 ? 1.503 -38.200 -23.797 1.00 31.52 237 ARG A O 1
ATOM 1935 N N . GLN A 1 238 ? 0.629 -40.151 -24.519 1.00 33.34 238 GLN A N 1
ATOM 1936 C CA . GLN A 1 238 ? -0.751 -39.822 -24.803 1.00 33.34 238 GLN A CA 1
ATOM 1937 C C . GLN A 1 238 ? -1.609 -40.029 -23.546 1.00 33.34 238 GLN A C 1
ATOM 1939 O O . GLN A 1 238 ? -1.373 -40.976 -22.801 1.00 33.34 238 GLN A O 1
ATOM 1944 N N . SER A 1 239 ? -2.690 -39.249 -23.463 1.00 33.09 239 SER A N 1
ATOM 1945 C CA . SER A 1 239 ? -4.022 -39.667 -22.992 1.00 33.09 239 SER A CA 1
ATOM 1946 C C . SER A 1 239 ? -4.419 -39.472 -21.513 1.00 33.09 239 SER A C 1
ATOM 1948 O O . SER A 1 239 ? -3.956 -40.173 -20.621 1.00 33.09 239 SER A O 1
ATOM 1950 N N . GLN A 1 240 ? -5.469 -38.644 -21.376 1.00 31.22 240 GLN A N 1
ATOM 1951 C CA . GLN A 1 240 ? -6.750 -38.875 -20.675 1.00 31.22 240 GLN A CA 1
ATOM 1952 C C . GLN A 1 240 ? -7.068 -38.160 -19.344 1.00 31.22 240 GLN A C 1
ATOM 1954 O O . GLN A 1 240 ? -6.305 -38.215 -18.387 1.00 31.22 240 GLN A O 1
ATOM 1959 N N . ARG A 1 241 ? -8.331 -37.669 -19.314 1.00 32.03 241 ARG A N 1
ATOM 1960 C CA . ARG A 1 241 ? -9.173 -37.104 -18.224 1.00 32.03 241 ARG A CA 1
ATOM 1961 C C . ARG A 1 241 ? -8.964 -35.600 -18.013 1.00 32.03 241 ARG A C 1
ATOM 1963 O O . ARG A 1 241 ? -7.903 -35.191 -17.578 1.00 32.03 241 ARG A O 1
ATOM 1970 N N . THR A 1 242 ? -9.852 -34.678 -18.398 1.00 35.94 242 THR A N 1
ATOM 1971 C CA . THR A 1 242 ? -11.331 -34.571 -18.370 1.00 35.94 242 THR A CA 1
ATOM 1972 C C . THR A 1 242 ? -11.944 -34.699 -16.976 1.00 35.94 242 THR A C 1
ATOM 1974 O O . THR A 1 242 ? -11.904 -35.773 -16.385 1.00 35.94 242 THR A O 1
ATOM 1977 N N . ALA A 1 243 ? -12.611 -33.609 -16.576 1.00 34.19 243 ALA A N 1
ATOM 1978 C CA . ALA A 1 243 ? -13.564 -33.445 -15.478 1.00 34.19 243 ALA A CA 1
ATOM 1979 C C . ALA A 1 243 ? -12.991 -33.458 -14.051 1.00 34.19 243 ALA A C 1
ATOM 1981 O O . ALA A 1 243 ? -12.675 -34.509 -13.515 1.00 34.19 243 ALA A O 1
ATOM 1982 N N . ILE A 1 244 ? -12.926 -32.263 -13.455 1.00 39.31 244 ILE A N 1
ATOM 1983 C CA . ILE A 1 244 ? -13.386 -31.864 -12.108 1.00 39.31 244 ILE A CA 1
ATOM 1984 C C . ILE A 1 244 ? -12.867 -30.433 -11.945 1.00 39.31 244 ILE A C 1
ATOM 1986 O O . ILE A 1 244 ? -11.679 -30.276 -11.754 1.00 39.31 244 ILE A O 1
ATOM 1990 N N . TYR A 1 245 ? -13.714 -29.418 -12.133 1.00 30.92 245 TYR A N 1
ATOM 1991 C CA . TYR A 1 245 ? -13.651 -28.080 -11.506 1.00 30.92 245 TYR A CA 1
ATOM 1992 C C . TYR A 1 245 ? -14.863 -27.283 -12.020 1.00 30.92 245 TYR A C 1
ATOM 1994 O O . TYR A 1 245 ? -14.739 -26.311 -12.756 1.00 30.92 245 TYR A O 1
ATOM 2002 N N . PHE A 1 246 ? -16.068 -27.768 -11.704 1.00 34.19 246 PHE A N 1
ATOM 2003 C CA . PHE A 1 246 ? -17.324 -27.050 -11.972 1.00 34.19 246 PHE A CA 1
ATOM 2004 C C . PHE A 1 246 ? -18.318 -27.136 -10.799 1.00 34.19 246 PHE A C 1
ATOM 2006 O O . PHE A 1 246 ? -19.512 -26.942 -10.969 1.00 34.19 246 PHE A O 1
ATOM 2013 N N . LEU A 1 247 ? -17.831 -27.429 -9.588 1.00 31.36 247 LEU A N 1
ATOM 2014 C CA . LEU A 1 247 ? -18.650 -27.585 -8.379 1.00 31.36 247 LEU A CA 1
ATOM 2015 C C . LEU A 1 247 ? -17.903 -27.055 -7.144 1.00 31.36 247 LEU A C 1
ATOM 2017 O O . LEU A 1 247 ? -17.615 -27.798 -6.214 1.00 31.36 247 LEU A O 1
ATOM 2021 N N . LEU A 1 248 ? -17.527 -25.773 -7.164 1.00 34.16 248 LEU A N 1
ATOM 2022 C CA . LEU A 1 248 ? -16.961 -25.078 -5.995 1.00 34.16 248 LEU A CA 1
ATOM 2023 C C . LEU A 1 248 ? -17.126 -23.552 -6.109 1.00 34.16 248 LEU A C 1
ATOM 2025 O O . LEU A 1 248 ? -16.195 -22.791 -5.887 1.00 34.16 248 LEU A O 1
ATOM 2029 N N . LEU A 1 249 ? -18.323 -23.099 -6.494 1.00 34.47 249 LEU A N 1
ATOM 2030 C CA . LEU A 1 249 ? -18.650 -21.668 -6.600 1.00 34.47 249 LEU A CA 1
ATOM 2031 C C . LEU A 1 249 ? -19.933 -21.275 -5.848 1.00 34.47 249 LEU A C 1
ATOM 2033 O O . LEU A 1 249 ? -20.489 -20.215 -6.099 1.00 34.47 249 LEU A O 1
ATOM 2037 N N . CYS A 1 250 ? -20.402 -22.097 -4.899 1.00 31.95 250 CYS A N 1
ATOM 2038 C CA . CYS A 1 250 ? -21.639 -21.806 -4.157 1.00 31.95 250 CYS A CA 1
ATOM 2039 C C . CYS A 1 250 ? -21.532 -21.814 -2.618 1.00 31.95 250 CYS A C 1
ATOM 2041 O O . CYS A 1 250 ? -22.571 -21.711 -1.979 1.00 31.95 250 CYS A O 1
ATOM 2043 N N . CYS A 1 251 ? -20.343 -21.893 -1.998 1.00 31.98 251 CYS A N 1
ATOM 2044 C CA . CYS A 1 251 ? -20.251 -21.987 -0.523 1.00 31.98 251 CYS A CA 1
ATOM 2045 C C . CYS A 1 251 ? -19.135 -21.168 0.161 1.00 31.98 251 CYS A C 1
ATOM 2047 O O . CYS A 1 251 ? -18.771 -21.494 1.284 1.00 31.98 251 CYS A O 1
ATOM 2049 N N . PHE A 1 252 ? -18.601 -20.112 -0.453 1.00 37.03 252 PHE A N 1
ATOM 2050 C CA . PHE A 1 252 ? -17.708 -19.176 0.247 1.00 37.03 252 PHE A CA 1
ATOM 2051 C C . PHE A 1 252 ? -18.260 -17.756 0.123 1.00 37.03 252 PHE A C 1
ATOM 2053 O O . PHE A 1 252 ? -17.722 -16.924 -0.595 1.00 37.03 252 PHE A O 1
ATOM 2060 N N . PHE A 1 253 ? -19.350 -17.477 0.841 1.00 37.00 253 PHE A N 1
ATOM 2061 C CA . PHE A 1 253 ? -19.392 -16.168 1.485 1.00 37.00 253 PHE A CA 1
ATOM 2062 C C . PHE A 1 253 ? -18.242 -16.199 2.498 1.00 37.00 253 PHE A C 1
ATOM 2064 O O . PHE A 1 253 ? -18.229 -17.122 3.322 1.00 37.00 253 PHE A O 1
ATOM 2071 N N . PRO A 1 254 ? -17.245 -15.299 2.425 1.00 43.03 254 PRO A N 1
ATOM 2072 C CA . PRO A 1 254 ? -16.315 -15.164 3.532 1.00 43.03 254 PRO A CA 1
ATOM 2073 C C . PRO A 1 254 ? -17.161 -14.964 4.799 1.00 43.03 254 PRO A C 1
ATOM 2075 O O . PRO A 1 254 ? -18.157 -14.233 4.742 1.00 43.03 254 PRO A O 1
ATOM 2078 N N . PRO A 1 255 ? -16.864 -15.671 5.905 1.00 43.75 255 PRO A N 1
ATOM 2079 C CA . PRO A 1 255 ? -17.560 -15.414 7.155 1.00 43.75 255 PRO A CA 1
ATOM 2080 C C . PRO A 1 255 ? -17.487 -13.910 7.410 1.00 43.75 255 PRO A C 1
ATOM 2082 O O . PRO A 1 255 ? -16.411 -13.322 7.277 1.00 43.75 255 PRO A O 1
ATOM 2085 N N . LEU A 1 256 ? -18.643 -13.299 7.701 1.00 47.31 256 LEU A N 1
ATOM 2086 C CA . LEU A 1 256 ? -18.699 -11.915 8.161 1.00 47.31 256 LEU A CA 1
ATOM 2087 C C . LEU A 1 256 ? -17.567 -11.715 9.178 1.00 47.31 256 LEU A C 1
ATOM 2089 O O . LEU A 1 256 ? -17.395 -12.598 10.031 1.00 47.31 256 LEU A O 1
ATOM 2093 N N . PRO A 1 257 ? -16.787 -10.621 9.081 1.00 52.03 257 PRO A N 1
ATOM 2094 C CA . PRO A 1 257 ? -15.750 -10.346 10.060 1.00 52.03 257 PRO A CA 1
ATOM 2095 C C . PRO A 1 257 ? -16.365 -10.493 11.458 1.00 52.03 257 PRO A C 1
ATOM 2097 O O . PRO A 1 257 ? -17.515 -10.077 11.653 1.00 52.03 257 PRO A O 1
ATOM 2100 N N . PRO A 1 258 ? -15.671 -11.179 12.386 1.00 50.50 258 PRO A N 1
ATOM 2101 C CA . PRO A 1 258 ? -16.214 -11.495 13.698 1.00 50.50 258 PRO A CA 1
ATOM 2102 C C . PRO A 1 258 ? -16.786 -10.230 14.335 1.00 50.50 258 PRO A C 1
ATOM 2104 O O . PRO A 1 258 ? -16.203 -9.154 14.195 1.00 50.50 258 PRO A O 1
ATOM 2107 N N . LEU A 1 259 ? -17.950 -10.384 14.981 1.00 49.53 259 LEU A N 1
ATOM 2108 C CA . LEU A 1 259 ? -18.640 -9.349 15.755 1.00 49.53 259 LEU A CA 1
ATOM 2109 C C . LEU A 1 259 ? -17.594 -8.459 16.436 1.00 49.53 259 LEU A C 1
ATOM 2111 O O . LEU A 1 259 ? -16.829 -8.967 17.255 1.00 49.53 259 LEU A O 1
ATOM 2115 N N . MET A 1 260 ? -17.531 -7.176 16.065 1.00 52.59 260 MET A N 1
ATOM 2116 C CA . MET A 1 260 ? -16.633 -6.216 16.704 1.00 52.59 260 MET A CA 1
ATOM 2117 C C . MET A 1 260 ? -17.031 -6.100 18.180 1.00 52.59 260 MET A C 1
ATOM 2119 O O . MET A 1 260 ? -17.920 -5.336 18.552 1.00 52.59 260 MET A O 1
ATOM 2123 N N . GLU A 1 261 ? -16.409 -6.917 19.031 1.00 54.09 261 GLU A N 1
ATOM 2124 C CA . GLU A 1 261 ? -16.373 -6.687 20.469 1.00 54.09 261 GLU A CA 1
ATOM 2125 C C . GLU A 1 261 ? -15.795 -5.289 20.693 1.00 54.09 261 GLU A C 1
ATOM 2127 O O . GLU A 1 261 ? -14.835 -4.905 20.025 1.00 54.09 261 GLU A O 1
ATOM 2132 N N . TYR A 1 262 ? -16.406 -4.534 21.611 1.00 57.94 262 TYR A N 1
ATOM 2133 C CA . TYR A 1 262 ? -15.966 -3.209 22.056 1.00 57.94 262 TYR A CA 1
ATOM 2134 C C . TYR A 1 262 ? -14.445 -3.048 21.939 1.00 57.94 262 TYR A C 1
ATOM 2136 O O . TYR A 1 262 ? -13.713 -3.811 22.566 1.00 57.94 262 TYR A O 1
ATOM 2144 N N . ASN A 1 263 ? -13.993 -2.061 21.152 1.00 68.19 263 ASN A N 1
ATOM 2145 C CA . ASN A 1 263 ? -12.576 -1.816 20.871 1.00 68.19 263 ASN A CA 1
ATOM 2146 C C . ASN A 1 263 ? -11.802 -1.553 22.168 1.00 68.19 263 ASN A C 1
ATOM 2148 O O . ASN A 1 263 ? -11.672 -0.414 22.627 1.00 68.19 263 ASN A O 1
ATOM 2152 N N . GLU A 1 264 ? -11.293 -2.621 22.777 1.00 88.06 264 GLU A N 1
ATOM 2153 C CA . GLU A 1 264 ? -10.355 -2.523 23.877 1.00 88.06 264 GLU A CA 1
ATOM 2154 C C . GLU A 1 264 ? -9.111 -1.800 23.367 1.00 88.06 264 GLU A C 1
ATOM 2156 O O . GLU A 1 2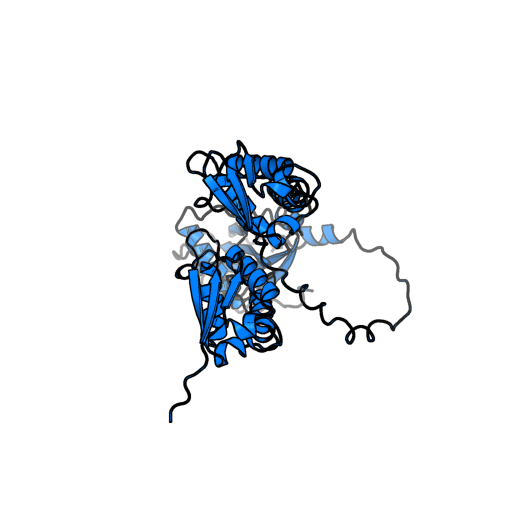64 ? -8.518 -2.183 22.357 1.00 88.06 264 GLU A O 1
ATOM 2161 N N . LYS A 1 265 ? -8.761 -0.710 24.052 1.00 92.50 265 LYS A N 1
ATOM 2162 C CA . LYS A 1 265 ? -7.594 0.109 23.737 1.00 92.50 265 LYS A CA 1
ATOM 2163 C C . LYS A 1 265 ? -6.439 -0.323 24.631 1.00 92.50 265 LYS A C 1
ATOM 2165 O O . LYS A 1 265 ? -6.594 -0.373 25.854 1.00 92.50 265 LYS A O 1
ATOM 2170 N N . TYR A 1 266 ? -5.300 -0.603 24.014 1.00 95.69 266 TYR A N 1
ATOM 2171 C CA . TYR A 1 266 ? -4.054 -0.974 24.677 1.00 95.69 266 TYR A CA 1
ATOM 2172 C C . TYR A 1 266 ? -2.986 0.063 24.348 1.00 95.69 266 TYR A C 1
ATOM 2174 O O . TYR A 1 266 ? -2.893 0.524 23.212 1.00 95.69 266 TYR A O 1
ATOM 2182 N N . THR A 1 267 ? -2.179 0.442 25.334 1.00 97.12 267 THR A N 1
ATOM 2183 C CA . THR A 1 267 ? -1.182 1.504 25.182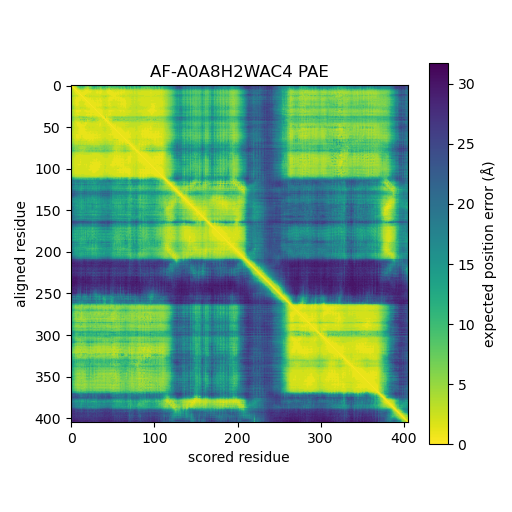 1.00 97.12 267 THR A CA 1
ATOM 2184 C C . THR A 1 267 ? 0.232 0.933 25.203 1.00 97.12 267 THR A C 1
ATOM 2186 O O . THR A 1 267 ? 0.648 0.293 26.167 1.00 97.12 267 THR A O 1
ATOM 2189 N N . VAL A 1 268 ? 1.009 1.213 24.164 1.00 97.69 268 VAL A N 1
ATOM 2190 C CA . VAL A 1 268 ? 2.439 0.904 24.082 1.00 97.69 268 VAL A CA 1
ATOM 2191 C C . VAL A 1 268 ? 3.211 2.217 24.185 1.00 97.69 268 VAL A C 1
ATOM 2193 O O . VAL A 1 268 ? 3.092 3.070 23.313 1.00 97.69 268 VAL A O 1
ATOM 2196 N N . SER A 1 269 ? 3.984 2.398 25.252 1.00 97.75 269 SER A N 1
ATOM 2197 C CA . SER A 1 269 ? 4.839 3.574 25.453 1.00 97.75 269 SER A CA 1
ATOM 2198 C C . SER A 1 269 ? 6.260 3.267 24.996 1.00 97.75 269 SER A C 1
ATOM 2200 O O . SER A 1 269 ? 6.893 2.356 25.529 1.00 97.75 269 SER A O 1
ATOM 2202 N N . ILE A 1 270 ? 6.778 4.021 24.029 1.00 97.88 270 ILE A N 1
ATOM 2203 C CA . ILE A 1 270 ? 8.133 3.852 23.494 1.00 97.88 270 ILE A CA 1
ATOM 2204 C C . ILE A 1 270 ? 8.917 5.132 23.709 1.00 97.88 270 ILE A C 1
ATOM 2206 O O . ILE A 1 270 ? 8.589 6.165 23.133 1.00 97.88 270 ILE A O 1
ATOM 2210 N N . GLN A 1 271 ? 9.930 5.073 24.577 1.00 95.94 271 GLN A N 1
ATOM 2211 C CA . GLN A 1 271 ? 10.704 6.252 24.997 1.00 95.94 271 GLN A CA 1
ATOM 2212 C C . GLN A 1 271 ? 9.814 7.442 25.429 1.00 95.94 271 GLN A C 1
ATOM 2214 O O . GLN A 1 271 ? 10.140 8.603 25.194 1.00 95.94 271 GLN A O 1
ATOM 2219 N N . GLY A 1 272 ? 8.671 7.152 26.065 1.00 95.25 272 GLY A N 1
ATOM 2220 C CA . GLY A 1 272 ? 7.710 8.158 26.528 1.00 95.25 272 GLY A CA 1
ATOM 2221 C C . GLY A 1 272 ? 6.703 8.638 25.476 1.00 95.25 272 GLY A C 1
ATOM 2222 O O . GLY A 1 272 ? 5.880 9.496 25.789 1.00 95.25 272 GLY A O 1
ATOM 2223 N N . VAL A 1 273 ? 6.738 8.100 24.252 1.00 97.69 273 VAL A N 1
ATOM 2224 C CA . VAL A 1 273 ? 5.706 8.319 23.230 1.00 97.69 273 VAL A CA 1
ATOM 2225 C C . VAL A 1 273 ? 4.671 7.202 23.319 1.00 97.69 273 VAL A C 1
ATOM 2227 O O . VAL A 1 273 ? 4.994 6.037 23.098 1.00 97.69 273 VAL A O 1
ATOM 2230 N N . ASP A 1 274 ? 3.429 7.563 23.628 1.00 97.69 274 ASP A N 1
ATOM 2231 C CA . ASP A 1 274 ? 2.324 6.613 23.742 1.00 97.69 274 ASP A CA 1
ATOM 2232 C C . ASP A 1 274 ? 1.688 6.334 22.368 1.00 97.69 274 ASP A C 1
ATOM 2234 O O . ASP A 1 274 ? 1.253 7.245 21.659 1.00 97.69 274 ASP A O 1
ATOM 2238 N N . PHE A 1 275 ? 1.580 5.053 22.027 1.00 97.25 275 PHE A N 1
ATOM 2239 C CA . PHE A 1 275 ? 0.853 4.529 20.877 1.00 97.25 275 PHE A CA 1
ATOM 2240 C C . PHE A 1 275 ? -0.343 3.721 21.374 1.00 97.25 275 PHE A C 1
ATOM 2242 O O . PHE A 1 275 ? -0.209 2.924 22.301 1.00 97.25 275 PHE A O 1
ATOM 2249 N N . VAL A 1 276 ? -1.512 3.919 20.769 1.00 95.56 276 VAL A N 1
ATOM 2250 C CA . VAL A 1 276 ? -2.733 3.185 21.122 1.00 95.56 276 VAL A CA 1
ATOM 2251 C C . VAL A 1 276 ? -3.015 2.158 20.036 1.00 95.56 276 VAL A C 1
ATOM 2253 O O . VAL A 1 276 ? -3.033 2.510 18.860 1.00 95.56 276 VAL A O 1
ATOM 2256 N N . LEU A 1 277 ? -3.222 0.908 20.441 1.00 95.44 277 LEU A N 1
ATOM 2257 C CA . LEU A 1 277 ? -3.549 -0.210 19.567 1.00 95.44 277 LEU A CA 1
ATOM 2258 C C . LEU A 1 277 ? -4.901 -0.804 19.961 1.00 95.44 277 LEU A C 1
ATOM 2260 O O . LEU A 1 277 ? -5.247 -0.842 21.146 1.00 95.44 277 LEU A O 1
ATOM 2264 N N . SER A 1 278 ? -5.639 -1.308 18.978 1.00 93.81 278 SER A N 1
ATOM 2265 C CA . SER A 1 278 ? -6.798 -2.168 19.209 1.00 93.81 278 SER A CA 1
ATOM 2266 C C . SER A 1 278 ? -6.413 -3.644 19.267 1.00 93.81 278 SER A C 1
ATOM 2268 O O . SER A 1 278 ? -5.343 -4.059 18.812 1.00 93.81 278 SER A O 1
ATOM 2270 N N . LYS A 1 279 ? -7.328 -4.462 19.797 1.00 93.38 279 LYS A N 1
ATOM 2271 C CA . LYS A 1 279 ? -7.197 -5.927 19.824 1.00 93.38 279 LYS A CA 1
ATOM 2272 C C . LYS A 1 279 ? -6.906 -6.505 18.433 1.00 93.38 279 LYS A C 1
ATOM 2274 O O . LYS A 1 279 ? -6.002 -7.319 18.291 1.00 93.38 279 LYS A O 1
ATOM 2279 N N . SER A 1 280 ? -7.601 -6.013 17.404 1.00 91.06 280 SER A N 1
ATOM 2280 C CA . SER A 1 280 ? -7.419 -6.475 16.021 1.00 91.06 280 SER A CA 1
ATOM 2281 C C . SER A 1 280 ? -6.006 -6.227 15.478 1.00 91.06 280 SER A C 1
ATOM 2283 O O . SER A 1 280 ? -5.443 -7.096 14.819 1.00 91.06 280 SER A O 1
ATOM 2285 N N . GLN A 1 281 ? -5.399 -5.079 15.805 1.00 94.75 281 GLN A N 1
ATOM 2286 C CA . GLN A 1 281 ? -4.020 -4.769 15.419 1.00 94.75 281 GLN A CA 1
ATOM 2287 C C . GLN A 1 281 ? -3.019 -5.658 16.157 1.00 94.75 281 GLN A C 1
ATOM 2289 O O . GLN A 1 281 ? -2.031 -6.093 15.577 1.00 94.75 281 GLN A O 1
ATOM 2294 N N . ILE A 1 282 ? -3.276 -5.944 17.436 1.00 95.06 282 ILE A N 1
ATOM 2295 C CA . ILE A 1 282 ? -2.435 -6.837 18.238 1.00 95.06 282 ILE A CA 1
ATOM 2296 C C . ILE A 1 282 ? -2.451 -8.259 17.662 1.00 95.06 282 ILE A C 1
ATOM 2298 O O . ILE A 1 282 ? -1.403 -8.893 17.577 1.00 95.06 282 ILE A O 1
ATOM 2302 N N . GLU A 1 283 ? -3.614 -8.746 17.233 1.00 94.19 283 GLU A N 1
ATOM 2303 C CA . GLU A 1 283 ? -3.797 -10.101 16.696 1.00 94.19 283 GLU A CA 1
ATOM 2304 C C . GLU A 1 283 ? -3.367 -10.260 15.225 1.00 94.19 283 GLU A C 1
ATOM 2306 O O . GLU A 1 283 ? -3.233 -11.393 14.765 1.00 94.19 283 GLU A O 1
ATOM 2311 N N . PHE A 1 284 ? -3.123 -9.161 14.495 1.00 93.69 284 PHE A N 1
ATOM 2312 C CA . PHE A 1 284 ? -2.894 -9.165 13.042 1.00 93.69 284 PHE A CA 1
ATOM 2313 C C . PHE A 1 284 ? -1.778 -10.118 12.583 1.00 93.69 284 PHE A C 1
ATOM 2315 O O . PHE A 1 284 ? -1.982 -10.913 11.668 1.00 93.69 284 PHE A O 1
ATOM 2322 N N . ASP A 1 285 ? -0.615 -10.054 13.232 1.00 94.19 285 ASP A N 1
ATOM 2323 C CA . ASP A 1 285 ? 0.531 -10.944 12.989 1.00 94.19 285 ASP A CA 1
ATOM 2324 C C . ASP A 1 285 ? 0.783 -11.788 14.245 1.00 94.19 285 ASP A C 1
ATOM 2326 O O . ASP A 1 285 ? 1.870 -11.792 14.816 1.00 94.19 285 ASP A O 1
ATOM 2330 N N . GLY A 1 286 ? -0.295 -12.354 14.797 1.00 91.69 286 GLY A N 1
ATOM 2331 C CA . GLY A 1 286 ? -0.261 -13.193 15.991 1.00 91.69 286 GLY A CA 1
ATOM 2332 C C . GLY A 1 286 ? 0.105 -14.654 15.676 1.00 91.69 286 GLY A C 1
ATOM 2333 O O . GLY A 1 286 ? -0.253 -15.159 14.610 1.00 91.69 286 GLY A O 1
ATOM 2334 N N . PRO A 1 287 ? 0.734 -15.392 16.611 1.00 95.81 287 PRO A N 1
ATOM 2335 C CA . PRO A 1 287 ? 1.150 -14.957 17.945 1.00 95.81 287 PRO A CA 1
ATOM 2336 C C . PRO A 1 287 ? 2.407 -14.073 17.905 1.00 95.81 287 PRO A C 1
ATOM 2338 O O . PRO A 1 287 ? 3.378 -14.406 17.240 1.00 95.81 287 PRO A O 1
ATOM 2341 N N . ASN A 1 288 ? 2.399 -12.985 18.676 1.00 96.50 288 ASN A N 1
ATOM 2342 C CA . ASN A 1 288 ? 3.511 -12.043 18.805 1.00 96.50 288 ASN A CA 1
ATOM 2343 C C . ASN A 1 288 ? 3.707 -11.562 20.260 1.00 96.50 288 ASN A C 1
ATOM 2345 O O . ASN A 1 288 ? 3.023 -11.994 21.201 1.00 96.50 288 ASN A O 1
ATOM 2349 N N . TYR A 1 289 ? 4.651 -10.640 20.463 1.00 96.88 289 TYR A N 1
ATOM 2350 C CA . TYR A 1 289 ? 4.930 -10.045 21.770 1.00 96.88 289 TYR A CA 1
ATOM 2351 C C . TYR A 1 289 ? 3.688 -9.372 22.375 1.00 96.88 289 TYR A C 1
ATOM 2353 O O . TYR A 1 289 ? 3.368 -9.596 23.542 1.00 96.88 289 TYR A O 1
ATOM 2361 N N . PHE A 1 290 ? 2.941 -8.598 21.584 1.00 97.00 290 PHE A N 1
ATOM 2362 C CA . PHE A 1 290 ? 1.772 -7.859 22.062 1.00 97.00 290 PHE A CA 1
ATOM 2363 C C . PHE A 1 290 ? 0.603 -8.778 22.410 1.00 97.00 290 PHE A C 1
ATOM 2365 O O . PHE A 1 290 ? -0.034 -8.557 23.440 1.00 97.00 290 PHE A O 1
ATOM 2372 N N . THR A 1 291 ? 0.351 -9.837 21.630 1.00 95.31 291 THR A N 1
ATOM 2373 C CA . THR A 1 291 ? -0.671 -10.837 21.991 1.00 95.31 291 THR A CA 1
ATOM 2374 C C . THR A 1 291 ? -0.323 -11.494 23.318 1.00 95.31 291 THR A C 1
ATOM 2376 O O . THR A 1 291 ? -1.187 -11.673 24.169 1.00 95.31 291 THR A O 1
ATOM 2379 N N . THR A 1 292 ? 0.960 -11.791 23.535 1.00 93.56 292 THR A N 1
ATOM 2380 C CA . THR A 1 292 ? 1.428 -12.408 24.778 1.00 93.56 292 THR A CA 1
ATOM 2381 C C . THR A 1 292 ? 1.273 -11.451 25.961 1.00 93.56 292 THR A C 1
ATOM 2383 O O . THR A 1 292 ? 0.740 -11.841 26.997 1.00 93.56 292 THR A O 1
ATOM 2386 N N . CYS A 1 293 ? 1.681 -10.188 25.809 1.00 92.75 293 CYS A N 1
ATOM 2387 C CA . CYS A 1 293 ? 1.629 -9.194 26.881 1.00 92.75 293 CYS A CA 1
ATOM 2388 C C . CYS A 1 293 ? 0.206 -8.755 27.243 1.00 92.75 293 CYS A C 1
ATOM 2390 O O . CYS A 1 293 ? -0.107 -8.639 28.426 1.00 92.75 293 CYS A O 1
ATOM 2392 N N . PHE A 1 294 ? -0.644 -8.481 26.252 1.00 94.88 294 PHE A N 1
ATOM 2393 C CA . PHE A 1 294 ? -1.958 -7.882 26.490 1.00 94.88 294 PHE A CA 1
ATOM 2394 C C . PHE A 1 294 ? -3.092 -8.896 26.615 1.00 94.88 294 PHE A C 1
ATOM 2396 O O . PHE A 1 294 ? -4.039 -8.630 27.352 1.00 94.88 294 PHE A O 1
ATOM 2403 N N . LEU A 1 295 ? -3.009 -10.033 25.918 1.00 92.69 295 LEU A N 1
ATOM 2404 C CA . LEU A 1 295 ? -4.071 -11.048 25.895 1.00 92.69 295 LEU A CA 1
ATOM 2405 C C . LEU A 1 295 ? -3.721 -12.296 26.720 1.00 92.69 295 LEU A C 1
ATOM 2407 O O . LEU A 1 295 ? -4.556 -13.186 26.863 1.00 92.69 295 LEU A O 1
ATOM 2411 N N . GLY A 1 296 ? -2.501 -12.371 27.260 1.00 90.62 296 GLY A N 1
ATOM 2412 C CA . GLY A 1 296 ? -2.063 -13.433 28.164 1.00 90.62 296 GLY A CA 1
ATOM 2413 C C . GLY A 1 296 ? -2.278 -13.121 29.651 1.00 90.62 296 GLY A C 1
ATOM 2414 O O . GLY A 1 296 ? -2.885 -12.123 30.039 1.00 90.62 296 GLY A O 1
ATOM 2415 N N . ASP A 1 297 ? -1.696 -13.963 30.506 1.00 87.75 297 ASP A N 1
ATOM 2416 C CA . ASP A 1 297 ? -1.837 -13.890 31.971 1.00 87.75 297 ASP A CA 1
ATOM 2417 C C . ASP A 1 297 ? -0.838 -12.929 32.654 1.00 87.75 297 ASP A C 1
ATOM 2419 O O . ASP A 1 297 ? -0.636 -12.971 33.870 1.00 87.75 297 ASP A O 1
ATOM 2423 N N . PHE A 1 298 ? -0.162 -12.075 31.883 1.00 85.75 298 PHE A N 1
ATOM 2424 C CA . PHE A 1 298 ? 0.835 -11.139 32.405 1.00 85.75 298 PHE A CA 1
ATOM 2425 C C . PHE A 1 298 ? 0.186 -9.937 33.101 1.00 85.75 298 PHE A C 1
ATOM 2427 O O . PHE A 1 298 ? -0.982 -9.622 32.897 1.00 85.75 298 PHE A O 1
ATOM 2434 N N . ARG A 1 299 ? 0.946 -9.211 33.930 1.00 82.25 299 ARG A N 1
ATOM 2435 C CA . ARG A 1 299 ? 0.426 -8.030 34.646 1.00 82.25 299 ARG A CA 1
ATOM 2436 C C . ARG A 1 299 ? -0.047 -6.941 33.674 1.00 82.25 299 ARG A C 1
ATOM 2438 O O . ARG A 1 299 ? -0.981 -6.198 33.976 1.00 82.25 299 ARG A O 1
ATOM 2445 N N . GLU A 1 300 ? 0.597 -6.869 32.520 1.00 84.88 300 GLU A N 1
ATOM 2446 C CA . GLU A 1 300 ? 0.340 -5.952 31.420 1.00 84.88 300 GLU A CA 1
ATOM 2447 C C . GLU A 1 300 ? -1.060 -6.132 30.817 1.00 84.88 300 GLU A C 1
ATOM 2449 O O . GLU A 1 300 ? -1.635 -5.150 30.345 1.00 84.88 300 GLU A O 1
ATOM 2454 N N . SER A 1 301 ? -1.666 -7.323 30.910 1.00 81.69 301 SER A N 1
ATOM 2455 C CA . SER A 1 301 ? -3.058 -7.535 30.488 1.00 81.69 301 SER A CA 1
ATOM 2456 C C . SER A 1 301 ? -4.045 -6.799 31.396 1.00 81.69 301 SER A C 1
ATOM 2458 O O . SER A 1 301 ? -5.053 -6.259 30.936 1.00 81.69 301 SER A O 1
ATOM 2460 N N . SER A 1 302 ? -3.711 -6.674 32.686 1.00 87.81 302 SER A N 1
ATOM 2461 C CA . SER A 1 302 ? -4.514 -5.926 33.659 1.00 87.81 302 SER A CA 1
ATOM 2462 C C . SER A 1 302 ? -4.331 -4.414 33.526 1.00 87.81 302 SER A C 1
ATOM 2464 O O . SER A 1 302 ? -5.294 -3.664 33.669 1.00 87.81 302 SER A O 1
ATOM 2466 N N . THR A 1 303 ? -3.106 -3.941 33.270 1.00 91.00 303 THR A N 1
ATOM 2467 C CA . THR A 1 303 ? -2.837 -2.499 33.107 1.00 91.00 303 THR A CA 1
ATOM 2468 C C . THR A 1 303 ? -3.173 -1.989 31.710 1.00 91.00 303 THR A C 1
ATOM 2470 O O . THR A 1 303 ? -3.334 -0.781 31.543 1.00 91.00 303 THR A O 1
ATOM 2473 N N . ARG A 1 304 ? -3.242 -2.884 30.713 1.00 94.31 304 ARG A N 1
ATOM 2474 C CA . ARG A 1 304 ? -3.360 -2.572 29.279 1.00 94.31 304 ARG A CA 1
ATOM 2475 C C . ARG A 1 304 ? -2.304 -1.572 28.802 1.00 94.31 304 ARG A C 1
ATOM 2477 O O . ARG A 1 304 ? -2.532 -0.820 27.857 1.00 94.31 304 ARG A O 1
ATOM 2484 N N . ARG A 1 305 ? -1.150 -1.542 29.476 1.00 96.38 305 ARG A N 1
ATOM 2485 C CA . ARG A 1 305 ? -0.038 -0.634 29.184 1.00 96.38 305 ARG A CA 1
ATOM 2486 C C . ARG A 1 305 ? 1.287 -1.371 29.297 1.00 96.38 305 ARG A C 1
ATOM 2488 O O . ARG A 1 305 ? 1.539 -1.990 30.330 1.00 96.38 305 ARG A O 1
ATOM 2495 N N . VAL A 1 306 ? 2.128 -1.243 28.274 1.00 96.88 306 VAL A N 1
ATOM 2496 C CA . VAL A 1 306 ? 3.509 -1.750 28.257 1.00 96.88 306 VAL A CA 1
ATOM 2497 C C . VAL A 1 306 ? 4.472 -0.623 27.898 1.00 96.88 306 VAL A C 1
ATOM 2499 O O . VAL A 1 306 ? 4.143 0.244 27.088 1.00 96.88 306 VAL A O 1
ATOM 2502 N N . GLU A 1 307 ? 5.653 -0.618 28.511 1.00 97.50 307 GLU A N 1
ATOM 2503 C CA . GLU A 1 307 ? 6.699 0.375 28.256 1.00 97.50 307 GLU A CA 1
ATOM 2504 C C . GLU A 1 307 ? 7.928 -0.304 27.657 1.00 97.50 307 GLU A C 1
ATOM 2506 O O . GLU A 1 307 ? 8.391 -1.329 28.157 1.00 97.50 307 GLU A O 1
ATOM 2511 N N . LEU A 1 308 ? 8.449 0.260 26.570 1.00 97.50 308 LEU A N 1
ATOM 2512 C CA . LEU A 1 308 ? 9.521 -0.322 25.778 1.00 97.50 308 LEU A CA 1
ATOM 2513 C C . LEU A 1 308 ? 10.599 0.717 25.461 1.00 97.50 308 LEU A C 1
ATOM 2515 O O . LEU A 1 308 ? 10.326 1.868 25.122 1.00 97.50 308 LEU A O 1
ATOM 2519 N N . SER A 1 309 ? 11.853 0.277 25.497 1.00 97.38 309 SER A N 1
ATOM 2520 C CA . SER A 1 309 ? 13.022 1.104 25.173 1.00 97.38 309 SER A CA 1
ATOM 2521 C C . SER A 1 309 ? 13.464 0.882 23.723 1.00 97.38 309 SER A C 1
ATOM 2523 O O . SER A 1 309 ? 14.572 0.410 23.475 1.00 97.38 309 SER A O 1
ATOM 2525 N N . ARG A 1 310 ? 12.572 1.163 22.766 1.00 97.56 310 ARG A N 1
ATOM 2526 C CA . ARG A 1 310 ? 12.801 1.026 21.310 1.00 97.56 310 ARG A CA 1
ATOM 2527 C C . ARG A 1 310 ? 12.734 2.376 20.604 1.00 97.56 310 ARG A C 1
ATOM 2529 O O . ARG A 1 310 ? 12.535 3.386 21.270 1.00 97.56 310 ARG A O 1
ATOM 2536 N N . ASP A 1 311 ? 12.977 2.415 19.301 1.00 97.12 311 ASP A N 1
ATOM 2537 C CA . ASP A 1 311 ? 12.900 3.660 18.539 1.00 97.12 311 ASP A CA 1
ATOM 2538 C C . ASP A 1 311 ? 11.431 3.989 18.196 1.00 97.12 311 ASP A C 1
ATOM 2540 O O . ASP A 1 311 ? 10.745 3.163 17.584 1.00 97.12 311 ASP A O 1
ATOM 2544 N N . PRO A 1 312 ? 10.900 5.157 18.607 1.00 97.50 312 PRO A N 1
ATOM 2545 C CA . PRO A 1 312 ? 9.498 5.491 18.374 1.00 97.50 312 PRO A CA 1
ATOM 2546 C C . PRO A 1 312 ? 9.183 5.757 16.895 1.00 97.50 312 PRO A C 1
ATOM 2548 O O . PRO A 1 312 ? 8.033 5.581 16.492 1.00 97.50 312 PRO A O 1
ATOM 2551 N N . ASP A 1 313 ? 10.159 6.160 16.077 1.00 96.38 313 ASP A N 1
ATOM 2552 C CA . ASP A 1 313 ? 9.929 6.449 14.662 1.00 96.38 313 ASP A CA 1
ATOM 2553 C C . ASP A 1 313 ? 9.843 5.154 13.843 1.00 96.38 313 ASP A C 1
ATOM 2555 O O . ASP A 1 313 ? 8.922 5.002 13.037 1.00 96.38 313 ASP A O 1
ATOM 2559 N N . LEU A 1 314 ? 10.701 4.164 14.115 1.00 96.94 314 LEU A N 1
ATOM 2560 C CA . LEU A 1 314 ? 10.557 2.817 13.542 1.00 96.94 314 LEU A CA 1
ATOM 2561 C C . LEU A 1 314 ? 9.256 2.146 13.987 1.00 96.94 314 LEU A C 1
ATOM 2563 O O . LEU A 1 314 ? 8.594 1.479 13.186 1.00 96.94 314 LEU A O 1
ATOM 2567 N N . PHE A 1 315 ? 8.823 2.372 15.229 1.00 97.88 315 PHE A N 1
ATOM 2568 C CA . PHE A 1 315 ? 7.561 1.810 15.694 1.00 97.88 315 PHE A CA 1
ATOM 2569 C C . PHE A 1 315 ? 6.334 2.356 14.952 1.00 97.88 315 PHE A C 1
ATOM 2571 O O . PHE A 1 315 ? 5.338 1.650 14.828 1.00 97.88 315 PHE A O 1
ATOM 2578 N N . ARG A 1 316 ? 6.386 3.565 14.372 1.00 96.38 316 ARG A N 1
ATOM 2579 C CA . ARG A 1 316 ? 5.306 4.058 13.489 1.00 96.38 316 ARG A CA 1
ATOM 2580 C C . ARG A 1 316 ? 5.143 3.188 12.242 1.00 96.38 316 ARG A C 1
ATOM 2582 O O . ARG A 1 316 ? 4.023 2.997 11.763 1.00 96.38 316 ARG A O 1
ATOM 2589 N N . ILE A 1 317 ? 6.249 2.645 11.732 1.00 96.50 317 ILE A N 1
ATOM 2590 C CA . ILE A 1 317 ? 6.243 1.701 10.610 1.00 96.50 317 ILE A CA 1
ATOM 2591 C C . ILE A 1 317 ? 5.619 0.380 11.068 1.00 96.50 317 ILE A C 1
ATOM 2593 O O . ILE A 1 317 ? 4.721 -0.129 10.403 1.00 96.50 317 ILE A O 1
ATOM 2597 N N . VAL A 1 318 ? 6.019 -0.125 12.240 1.00 97.75 318 VAL A N 1
ATOM 2598 C CA . VAL A 1 318 ? 5.425 -1.329 12.848 1.00 97.75 318 VAL A CA 1
ATOM 2599 C C . VAL A 1 318 ? 3.921 -1.160 13.060 1.00 97.75 318 VAL A C 1
ATOM 2601 O O . VAL A 1 318 ? 3.151 -2.032 12.680 1.00 97.75 318 VAL A O 1
ATOM 2604 N N . LEU A 1 319 ? 3.477 -0.020 13.588 1.00 96.88 319 LEU A N 1
ATOM 2605 C CA . LEU A 1 319 ? 2.059 0.271 13.784 1.00 96.88 319 LEU A CA 1
ATOM 2606 C C . LEU A 1 319 ? 1.287 0.260 12.458 1.00 96.88 319 LEU A C 1
ATOM 2608 O O . LEU A 1 319 ? 0.203 -0.309 12.384 1.00 96.88 319 LEU A O 1
ATOM 2612 N N . SER A 1 320 ? 1.864 0.834 11.398 1.00 95.38 320 SER A N 1
ATOM 2613 C CA . SER A 1 320 ? 1.264 0.795 10.057 1.00 95.38 320 SER A CA 1
ATOM 2614 C C . SER A 1 320 ? 1.132 -0.643 9.547 1.00 95.38 320 SER A C 1
ATOM 2616 O O . SER A 1 320 ? 0.100 -1.008 8.987 1.00 95.38 320 SER A O 1
ATOM 2618 N N . TYR A 1 321 ? 2.144 -1.478 9.791 1.00 97.00 321 TYR A N 1
ATOM 2619 C CA . TYR A 1 321 ? 2.100 -2.902 9.472 1.00 97.00 321 TYR A CA 1
ATOM 2620 C C . TYR A 1 321 ? 1.024 -3.651 10.274 1.00 97.00 321 TYR A C 1
ATOM 2622 O O . TYR A 1 321 ? 0.265 -4.411 9.684 1.00 97.00 321 TYR A O 1
ATOM 2630 N N . LEU A 1 322 ? 0.894 -3.396 11.581 1.00 96.31 322 LEU A N 1
ATOM 2631 C CA . LEU A 1 322 ? -0.151 -3.987 12.432 1.00 96.31 322 LEU A CA 1
ATOM 2632 C C . LEU A 1 322 ? -1.565 -3.525 12.045 1.00 96.31 322 LEU A C 1
ATOM 2634 O O . LEU A 1 322 ? -2.534 -4.245 12.263 1.00 96.31 322 LEU A O 1
ATOM 2638 N N . SER A 1 323 ? -1.697 -2.356 11.412 1.00 93.75 323 SER A N 1
ATOM 2639 C CA . SER A 1 323 ? -2.925 -1.947 10.718 1.00 93.75 323 SER A CA 1
ATOM 2640 C C . SER A 1 323 ? -3.131 -2.667 9.377 1.00 93.75 323 SER A C 1
ATOM 2642 O O . SER A 1 323 ? -4.051 -2.323 8.646 1.00 93.75 323 SER A O 1
ATOM 2644 N N . GLY A 1 324 ? -2.313 -3.646 8.999 1.00 91.69 324 GLY A N 1
ATOM 2645 C CA . GLY A 1 324 ? -2.438 -4.399 7.751 1.00 91.69 324 GLY A CA 1
ATOM 2646 C C . GLY A 1 324 ? -1.928 -3.682 6.501 1.00 91.69 324 GLY A C 1
ATOM 2647 O O . GLY A 1 324 ? -2.287 -4.074 5.389 1.00 91.69 324 GLY A O 1
ATOM 2648 N N . TYR A 1 325 ? -1.116 -2.630 6.645 1.00 93.25 325 TYR A N 1
ATOM 2649 C CA . TYR A 1 325 ? -0.514 -1.946 5.501 1.00 93.25 325 TYR A CA 1
ATOM 2650 C C . TYR A 1 325 ? 0.799 -2.586 5.058 1.00 93.25 325 TYR A C 1
ATOM 2652 O O . TYR A 1 325 ? 1.611 -3.053 5.856 1.00 93.25 325 TYR A O 1
ATOM 2660 N N . THR A 1 326 ? 1.052 -2.538 3.750 1.00 89.94 326 THR A N 1
ATOM 2661 C CA . THR A 1 326 ? 2.364 -2.871 3.199 1.00 89.94 326 THR A CA 1
ATOM 2662 C C . THR A 1 326 ? 3.308 -1.698 3.440 1.00 89.94 326 THR A C 1
ATOM 2664 O O . THR A 1 326 ? 3.091 -0.595 2.936 1.00 89.94 326 THR A O 1
ATOM 2667 N N . VAL A 1 327 ? 4.368 -1.945 4.207 1.00 92.75 327 VAL A N 1
ATOM 2668 C CA . VAL A 1 327 ? 5.321 -0.908 4.636 1.00 92.75 327 VAL A CA 1
ATOM 2669 C C . VAL A 1 327 ? 6.602 -0.849 3.800 1.00 92.75 327 VAL A C 1
ATOM 2671 O O . VAL A 1 327 ? 7.348 0.121 3.901 1.00 92.75 327 VAL A O 1
ATOM 2674 N N . LEU A 1 328 ? 6.852 -1.849 2.946 1.00 90.50 328 LEU A N 1
ATOM 2675 C CA . LEU A 1 328 ? 8.006 -1.888 2.042 1.00 90.50 328 LEU A CA 1
ATOM 2676 C C . LEU A 1 328 ? 7.604 -1.660 0.570 1.00 90.50 328 LEU A C 1
ATOM 2678 O O . LEU A 1 328 ? 6.522 -2.082 0.154 1.00 90.50 328 LEU A O 1
ATOM 2682 N N . PRO A 1 329 ? 8.471 -1.039 -0.256 1.00 89.44 329 PRO A N 1
ATOM 2683 C CA . PRO A 1 329 ? 9.784 -0.483 0.094 1.00 89.44 329 PRO A CA 1
ATOM 2684 C C . PRO A 1 329 ? 9.678 0.780 0.967 1.00 89.44 329 PRO A C 1
ATOM 2686 O O . PRO A 1 329 ? 8.735 1.556 0.817 1.00 89.44 329 PRO A O 1
ATOM 2689 N N . LEU A 1 330 ? 10.663 0.998 1.847 1.00 88.19 330 LEU A N 1
ATOM 2690 C CA . LEU A 1 330 ? 10.713 2.195 2.692 1.00 88.19 330 LEU A CA 1
ATOM 2691 C C . LEU A 1 330 ? 10.896 3.453 1.836 1.00 88.19 330 LEU A C 1
ATOM 2693 O O . LEU A 1 330 ? 11.767 3.501 0.964 1.00 88.19 330 LEU A O 1
ATOM 2697 N N . ASN A 1 331 ? 10.090 4.475 2.117 1.00 83.62 331 ASN A N 1
ATOM 2698 C CA . ASN A 1 331 ? 10.243 5.807 1.543 1.00 83.62 331 ASN A CA 1
ATOM 2699 C C . ASN A 1 331 ? 11.258 6.611 2.370 1.00 83.62 331 ASN A C 1
ATOM 2701 O O . ASN A 1 331 ? 11.198 6.591 3.599 1.00 83.62 331 ASN A O 1
ATOM 2705 N N . GLU A 1 332 ? 12.133 7.370 1.707 1.00 84.81 332 GLU A N 1
ATOM 2706 C CA . GLU A 1 332 ? 13.113 8.268 2.341 1.00 84.81 332 GLU A CA 1
ATOM 2707 C C . GLU A 1 332 ? 12.490 9.216 3.374 1.00 84.81 332 GLU A C 1
ATOM 2709 O O . GLU A 1 332 ? 13.131 9.558 4.358 1.00 84.81 332 GLU A O 1
ATOM 2714 N N . LYS A 1 333 ? 11.224 9.607 3.191 1.00 85.88 333 LYS A N 1
ATOM 2715 C CA . LYS A 1 333 ? 10.513 10.501 4.118 1.00 85.88 333 LYS A CA 1
ATOM 2716 C C . LYS A 1 333 ? 10.033 9.831 5.405 1.00 85.88 333 LYS A C 1
ATOM 2718 O O . LYS A 1 333 ? 9.708 10.535 6.354 1.00 85.88 333 LYS A O 1
ATOM 2723 N N . VAL A 1 334 ? 9.892 8.507 5.400 1.00 87.69 334 VAL A N 1
ATOM 2724 C CA . VAL A 1 334 ? 9.462 7.722 6.573 1.00 87.69 334 VAL A CA 1
ATOM 2725 C C . VAL A 1 334 ? 10.670 7.314 7.412 1.00 87.69 334 VAL A C 1
ATOM 2727 O O . VAL A 1 334 ? 10.541 7.064 8.605 1.00 87.69 334 VAL A O 1
ATOM 2730 N N . ILE A 1 335 ? 11.847 7.256 6.789 1.00 90.12 335 ILE A N 1
ATOM 2731 C CA . ILE A 1 335 ? 13.091 6.911 7.462 1.00 90.12 335 ILE A CA 1
ATOM 2732 C C . ILE A 1 335 ? 13.473 8.049 8.421 1.00 90.12 335 ILE A C 1
ATOM 2734 O O . ILE A 1 335 ? 13.495 9.211 8.002 1.00 90.12 335 ILE A O 1
ATOM 2738 N N . PRO A 1 336 ? 13.785 7.744 9.695 1.00 91.56 336 PRO A N 1
ATOM 2739 C CA . PRO A 1 336 ? 14.271 8.745 10.633 1.00 91.56 336 PRO A CA 1
ATOM 2740 C C . PRO A 1 336 ? 15.489 9.468 10.056 1.00 91.56 336 PRO A C 1
ATOM 2742 O O . PRO A 1 336 ? 16.395 8.830 9.522 1.00 91.56 336 PRO A O 1
ATOM 2745 N N . ALA A 1 337 ? 15.563 10.792 10.212 1.00 92.06 337 ALA A N 1
ATOM 2746 C CA . ALA A 1 337 ? 16.672 11.595 9.678 1.00 92.06 337 ALA A CA 1
ATOM 2747 C C . ALA A 1 337 ? 18.057 11.179 10.225 1.00 92.06 337 ALA A C 1
ATOM 2749 O O . ALA A 1 337 ? 19.092 11.566 9.686 1.00 92.06 337 ALA A O 1
ATOM 2750 N N . THR A 1 338 ? 18.075 10.406 11.310 1.00 92.62 338 THR A N 1
ATOM 2751 C CA . THR A 1 338 ? 19.261 9.850 11.964 1.00 92.62 338 THR A CA 1
ATOM 2752 C C . THR A 1 338 ? 19.772 8.556 11.323 1.00 92.62 338 THR A C 1
ATOM 2754 O O . THR A 1 338 ? 20.855 8.102 11.689 1.00 92.62 338 THR A O 1
ATOM 2757 N N . MET A 1 339 ? 19.029 7.947 10.390 1.00 94.62 339 MET A N 1
ATOM 2758 C CA . MET A 1 339 ? 19.341 6.640 9.807 1.00 94.62 339 MET A CA 1
ATOM 2759 C C . MET A 1 339 ? 19.435 6.685 8.280 1.00 94.62 339 MET A C 1
ATOM 2761 O O . MET A 1 339 ? 18.727 7.427 7.604 1.00 94.62 339 MET A O 1
ATOM 2765 N N . THR A 1 340 ? 20.308 5.847 7.720 1.00 94.94 340 THR A N 1
ATOM 2766 C CA . THR A 1 340 ? 20.315 5.562 6.280 1.00 94.94 340 THR A CA 1
ATOM 2767 C C . THR A 1 340 ? 19.192 4.583 5.931 1.00 94.94 340 THR A C 1
ATOM 2769 O O . THR A 1 340 ? 18.674 3.886 6.802 1.00 94.94 340 THR A O 1
ATOM 2772 N N . HIS A 1 341 ? 18.835 4.490 4.646 1.00 90.94 341 HIS A N 1
ATOM 2773 C CA . HIS A 1 341 ? 17.815 3.546 4.164 1.00 90.94 341 HIS A CA 1
ATOM 2774 C C . HIS A 1 341 ? 18.132 2.091 4.539 1.00 90.94 341 HIS A C 1
ATOM 2776 O O . HIS A 1 341 ? 17.285 1.393 5.093 1.00 90.94 341 HIS A O 1
ATOM 2782 N N . GLU A 1 342 ? 19.383 1.673 4.338 1.00 91.44 342 GLU A N 1
ATOM 2783 C CA . GLU A 1 342 ? 19.864 0.336 4.701 1.00 91.44 342 GLU A CA 1
ATOM 2784 C C . GLU A 1 342 ? 19.796 0.089 6.216 1.00 91.44 342 GLU A C 1
ATOM 2786 O O . GLU A 1 342 ? 19.279 -0.938 6.654 1.00 91.44 342 GLU A O 1
ATOM 2791 N N . ALA A 1 343 ? 20.250 1.053 7.028 1.00 95.94 343 ALA A N 1
ATOM 2792 C CA . ALA A 1 343 ? 20.193 0.940 8.483 1.00 95.94 343 ALA A CA 1
ATOM 2793 C C . ALA A 1 343 ? 18.745 0.867 8.988 1.00 95.94 343 ALA A C 1
ATOM 2795 O O . ALA A 1 343 ? 18.449 0.069 9.873 1.00 95.94 343 ALA A O 1
ATOM 2796 N N . ALA A 1 344 ? 17.833 1.650 8.406 1.00 96.12 344 ALA A N 1
ATOM 2797 C CA . ALA A 1 344 ? 16.418 1.609 8.752 1.00 96.12 344 ALA A CA 1
ATOM 2798 C C . ALA A 1 344 ? 15.794 0.240 8.447 1.00 96.12 344 ALA A C 1
ATOM 2800 O O . ALA A 1 344 ? 15.041 -0.271 9.270 1.00 96.12 344 ALA A O 1
ATOM 2801 N N . LEU A 1 345 ? 16.137 -0.387 7.316 1.00 95.19 345 LEU A N 1
ATOM 2802 C CA . LEU A 1 345 ? 15.635 -1.717 6.963 1.00 95.19 345 LEU A CA 1
ATOM 2803 C C . LEU A 1 345 ? 16.173 -2.810 7.903 1.00 95.19 345 LEU A C 1
ATOM 2805 O O . LEU A 1 345 ? 15.406 -3.660 8.357 1.00 95.19 345 LEU A O 1
ATOM 2809 N N . LEU A 1 346 ? 17.467 -2.765 8.238 1.00 96.50 346 LEU A N 1
ATOM 2810 C CA . LEU A 1 346 ? 18.084 -3.698 9.189 1.00 96.50 346 LEU A CA 1
ATOM 2811 C C . LEU A 1 346 ? 17.518 -3.531 10.607 1.00 96.50 346 LEU A C 1
ATOM 2813 O O . LEU A 1 346 ? 17.196 -4.522 11.262 1.00 96.50 346 LEU A O 1
ATOM 2817 N N . ASN A 1 347 ? 17.349 -2.291 11.069 1.00 97.69 347 ASN A N 1
ATOM 2818 C CA . ASN A 1 347 ? 16.791 -2.004 12.390 1.00 97.69 347 ASN A CA 1
ATOM 2819 C C . ASN A 1 347 ? 15.301 -2.358 12.465 1.00 97.69 347 ASN A C 1
ATOM 2821 O O . ASN A 1 347 ? 14.875 -2.951 13.451 1.00 97.69 347 ASN A O 1
ATOM 2825 N N . LEU A 1 348 ? 14.525 -2.085 11.409 1.00 97.94 348 LEU A N 1
ATOM 2826 C CA . LEU A 1 348 ? 13.126 -2.506 11.321 1.00 97.94 348 LEU A CA 1
ATOM 2827 C C . LEU A 1 348 ? 12.999 -4.032 11.378 1.00 97.94 348 LEU A C 1
ATOM 2829 O O . LEU A 1 348 ? 12.108 -4.541 12.052 1.00 97.94 348 LEU A O 1
ATOM 2833 N N . ARG A 1 349 ? 13.899 -4.771 10.713 1.00 97.81 349 ARG A N 1
ATOM 2834 C CA . ARG A 1 349 ? 13.956 -6.234 10.831 1.00 97.81 349 ARG A CA 1
ATOM 2835 C C . ARG A 1 349 ? 14.251 -6.668 12.270 1.00 97.81 349 ARG A C 1
ATOM 2837 O O . ARG A 1 349 ? 13.553 -7.535 12.785 1.00 97.81 349 ARG A O 1
ATOM 2844 N N . ALA A 1 350 ? 15.246 -6.067 12.922 1.00 97.94 350 ALA A N 1
ATOM 2845 C CA . ALA A 1 350 ? 15.603 -6.401 14.301 1.00 97.94 350 ALA A CA 1
ATOM 2846 C C . ALA A 1 350 ? 14.459 -6.114 15.293 1.00 97.94 350 ALA A C 1
ATOM 2848 O O . ALA A 1 350 ? 14.231 -6.892 16.221 1.00 97.94 350 ALA A O 1
ATOM 2849 N N . ASP A 1 351 ? 13.713 -5.027 15.089 1.00 98.38 351 ASP A N 1
ATOM 2850 C CA . ASP A 1 351 ? 12.532 -4.713 15.892 1.00 98.38 351 ASP A CA 1
ATOM 2851 C C . ASP A 1 351 ? 11.369 -5.669 15.586 1.00 98.38 351 ASP A C 1
ATOM 2853 O O . ASP A 1 351 ? 10.715 -6.133 16.517 1.00 98.38 351 ASP A O 1
ATOM 2857 N N . ALA A 1 352 ? 11.153 -6.054 14.324 1.00 98.19 352 ALA A N 1
ATOM 2858 C CA . ALA A 1 352 ? 10.169 -7.078 13.967 1.00 98.19 352 ALA A CA 1
ATOM 2859 C C . ALA A 1 352 ? 10.468 -8.425 14.650 1.00 98.19 352 ALA A C 1
ATOM 2861 O O . ALA A 1 352 ? 9.564 -9.029 15.222 1.00 98.19 352 ALA A O 1
ATOM 2862 N N . GLU A 1 353 ? 11.732 -8.859 14.674 1.00 98.19 353 GLU A N 1
ATOM 2863 C CA . GLU A 1 353 ? 12.166 -10.063 15.399 1.00 98.19 353 GLU A CA 1
ATOM 2864 C C . GLU A 1 353 ? 11.953 -9.923 16.916 1.00 98.19 353 GLU A C 1
ATOM 2866 O O . GLU A 1 353 ? 11.469 -10.848 17.568 1.00 98.19 353 GLU A O 1
ATOM 2871 N N . PHE A 1 354 ? 12.259 -8.754 17.492 1.00 98.31 354 PHE A N 1
ATOM 2872 C CA . PHE A 1 354 ? 12.022 -8.489 18.913 1.00 98.31 354 PHE A CA 1
ATOM 2873 C C . PHE A 1 354 ? 10.536 -8.564 19.282 1.00 98.31 354 PHE A C 1
ATOM 2875 O O . PHE A 1 354 ? 10.183 -9.160 20.301 1.00 98.31 354 PHE A O 1
ATOM 2882 N N . TYR A 1 355 ? 9.669 -7.978 18.455 1.00 98.25 355 TYR A N 1
ATOM 2883 C CA . TYR A 1 355 ? 8.221 -8.018 18.639 1.00 98.25 355 TYR A CA 1
ATOM 2884 C C . TYR A 1 355 ? 7.592 -9.351 18.239 1.00 98.25 355 TYR A C 1
ATOM 2886 O O . TYR A 1 355 ? 6.398 -9.524 18.470 1.00 98.25 355 TYR A O 1
ATOM 2894 N N . GLN A 1 356 ? 8.368 -10.288 17.684 1.00 98.00 356 GLN A N 1
ATOM 2895 C CA . GLN A 1 356 ? 7.879 -11.565 17.156 1.00 98.00 356 GLN A CA 1
ATOM 2896 C C . GLN A 1 356 ? 6.821 -11.366 16.057 1.00 98.00 356 GLN A C 1
ATOM 2898 O O . GLN A 1 356 ? 5.808 -12.053 16.018 1.00 98.00 356 GLN A O 1
ATOM 2903 N N . LEU A 1 357 ? 7.041 -10.378 15.187 1.00 97.94 357 LEU A N 1
ATOM 2904 C CA . LEU A 1 357 ? 6.221 -10.109 14.006 1.00 97.94 357 LEU A CA 1
ATOM 2905 C C . LEU A 1 357 ? 6.816 -10.865 12.820 1.00 97.94 357 LEU A C 1
ATOM 2907 O O . LEU A 1 357 ? 7.533 -10.293 11.992 1.00 97.94 357 LEU A O 1
ATOM 2911 N N . ASP A 1 358 ? 6.581 -12.176 12.796 1.00 96.94 358 ASP A N 1
ATOM 2912 C CA . ASP A 1 358 ? 7.200 -13.098 11.843 1.00 96.94 358 ASP A CA 1
ATOM 2913 C C . ASP A 1 358 ? 6.923 -12.698 10.389 1.00 96.94 358 ASP A C 1
ATOM 2915 O O . ASP A 1 358 ? 7.828 -12.768 9.549 1.00 96.94 358 ASP A O 1
ATOM 2919 N N . GLY A 1 359 ? 5.705 -12.241 10.080 1.00 95.31 359 GLY A N 1
ATOM 2920 C CA . GLY A 1 359 ? 5.354 -11.768 8.745 1.00 95.31 359 GLY A CA 1
ATOM 2921 C C . GLY A 1 359 ? 6.181 -10.548 8.332 1.00 95.31 359 GLY A C 1
ATOM 2922 O O . GLY A 1 359 ? 6.746 -10.525 7.234 1.00 95.31 359 GLY A O 1
ATOM 2923 N N . LEU A 1 360 ? 6.344 -9.567 9.226 1.00 96.75 360 LEU A N 1
ATOM 2924 C CA . LEU A 1 360 ? 7.146 -8.372 8.948 1.00 96.75 360 LEU A CA 1
ATOM 2925 C C . LEU A 1 360 ? 8.634 -8.710 8.820 1.00 96.75 360 LEU A C 1
ATOM 2927 O O . LEU A 1 360 ? 9.296 -8.225 7.901 1.00 96.75 360 LEU A O 1
ATOM 2931 N N . ALA A 1 361 ? 9.158 -9.567 9.699 1.00 97.31 361 ALA A N 1
ATOM 2932 C CA . ALA A 1 361 ? 10.550 -10.001 9.656 1.00 97.31 361 ALA A CA 1
ATOM 2933 C C . ALA A 1 361 ? 10.876 -10.716 8.332 1.00 97.31 361 ALA A C 1
ATOM 2935 O O . ALA A 1 361 ? 11.887 -10.407 7.697 1.00 97.31 361 ALA A O 1
ATOM 2936 N N . GLN A 1 362 ? 9.993 -11.607 7.864 1.00 94.75 362 GLN A N 1
ATOM 2937 C CA . GLN A 1 362 ? 10.133 -12.287 6.570 1.00 94.75 362 GLN A CA 1
ATOM 2938 C C . GLN A 1 362 ? 10.091 -11.314 5.390 1.00 94.75 362 GLN A C 1
ATOM 2940 O O . GLN A 1 362 ? 10.869 -11.456 4.443 1.00 94.75 362 GLN A O 1
ATOM 2945 N N . VAL A 1 363 ? 9.196 -10.325 5.438 1.00 91.69 363 VAL A N 1
ATOM 2946 C CA . VAL A 1 363 ? 9.091 -9.289 4.407 1.00 91.69 363 VAL A CA 1
ATOM 2947 C C . VAL A 1 363 ? 10.374 -8.455 4.354 1.00 91.69 363 VAL A C 1
ATOM 2949 O O . VAL A 1 363 ? 10.928 -8.282 3.271 1.00 91.69 363 VAL A O 1
ATOM 2952 N N . CYS A 1 364 ? 10.911 -8.019 5.496 1.00 94.38 364 CYS A N 1
ATOM 2953 C CA . CYS A 1 364 ? 12.206 -7.335 5.550 1.00 94.38 364 CYS A CA 1
ATOM 2954 C C . CYS A 1 364 ? 13.342 -8.206 4.997 1.00 94.38 364 CYS A C 1
ATOM 2956 O O . CYS A 1 364 ? 14.127 -7.737 4.174 1.00 94.38 364 CYS A O 1
ATOM 2958 N N . GLU A 1 365 ? 13.403 -9.481 5.382 1.00 94.12 365 GLU A N 1
ATOM 2959 C CA . GLU A 1 365 ? 14.440 -10.408 4.923 1.00 94.12 365 GLU A CA 1
ATOM 2960 C C . GLU A 1 365 ? 14.402 -10.633 3.408 1.00 94.12 365 GLU A C 1
ATOM 2962 O O . GLU A 1 365 ? 15.441 -10.620 2.754 1.00 94.12 365 GLU A O 1
ATOM 2967 N N . ALA A 1 366 ? 13.211 -10.773 2.824 1.00 88.56 366 ALA A N 1
ATOM 2968 C CA . ALA A 1 366 ? 13.050 -10.909 1.379 1.00 88.56 366 ALA A CA 1
ATOM 2969 C C . ALA A 1 366 ? 13.507 -9.659 0.605 1.00 88.56 366 ALA A C 1
ATOM 2971 O O . ALA A 1 366 ? 13.919 -9.775 -0.549 1.00 88.56 366 ALA A O 1
ATOM 2972 N N . PHE A 1 367 ? 13.434 -8.475 1.222 1.00 88.00 367 PHE A N 1
ATOM 2973 C CA . PHE A 1 367 ? 13.941 -7.230 0.642 1.00 88.00 367 PHE A CA 1
ATOM 2974 C C . PHE A 1 367 ? 15.455 -7.062 0.819 1.00 88.00 367 PHE A C 1
ATOM 2976 O O . PHE A 1 367 ? 16.098 -6.534 -0.086 1.00 88.00 367 PHE A O 1
ATOM 2983 N N . ILE A 1 368 ? 16.022 -7.507 1.946 1.00 89.69 368 ILE A N 1
ATOM 2984 C CA . ILE A 1 368 ? 17.473 -7.474 2.205 1.00 89.69 368 ILE A CA 1
ATOM 2985 C C . ILE A 1 368 ? 18.194 -8.496 1.319 1.00 89.69 368 ILE A C 1
ATOM 2987 O O . ILE A 1 368 ? 19.189 -8.175 0.674 1.00 89.69 368 ILE A O 1
ATOM 2991 N N . ASN A 1 369 ? 17.660 -9.716 1.261 1.00 88.25 369 ASN A N 1
ATOM 2992 C CA . ASN A 1 369 ? 18.217 -10.856 0.545 1.00 88.25 369 ASN A CA 1
ATOM 2993 C C . ASN A 1 369 ? 17.210 -11.352 -0.504 1.00 88.25 369 ASN A C 1
ATOM 2995 O O . ASN A 1 369 ? 16.595 -12.413 -0.327 1.00 88.25 369 ASN A O 1
ATOM 2999 N N . PRO A 1 370 ? 17.003 -10.604 -1.606 1.00 78.44 370 PRO A N 1
ATOM 3000 C CA . PRO A 1 370 ? 16.109 -11.041 -2.666 1.00 78.44 370 PRO A CA 1
ATOM 3001 C C . PRO A 1 370 ? 16.604 -12.385 -3.206 1.00 78.44 370 PRO A C 1
ATOM 3003 O O . PRO A 1 370 ? 17.690 -12.475 -3.776 1.00 78.44 370 PRO A O 1
ATOM 3006 N N . LYS A 1 371 ? 15.822 -13.454 -2.997 1.00 69.12 371 LYS A N 1
ATOM 3007 C CA . LYS A 1 371 ? 16.177 -14.799 -3.472 1.00 69.12 371 LYS A CA 1
ATOM 3008 C C . LYS A 1 371 ? 16.473 -14.739 -4.974 1.00 69.12 371 LYS A C 1
ATOM 3010 O O . LYS A 1 371 ? 15.623 -14.293 -5.749 1.00 69.12 371 LYS A O 1
ATOM 3015 N N . GLU A 1 372 ? 17.650 -15.221 -5.375 1.00 52.62 372 GLU A N 1
ATOM 3016 C CA . GLU A 1 372 ? 18.058 -15.413 -6.772 1.00 52.62 372 GLU A CA 1
ATOM 3017 C C . GLU A 1 372 ? 17.111 -16.412 -7.460 1.00 52.62 372 GLU A C 1
ATOM 3019 O O . GLU A 1 372 ? 17.332 -17.618 -7.508 1.00 52.62 372 GLU A O 1
ATOM 3024 N N . GLY A 1 373 ? 15.969 -15.918 -7.917 1.00 53.03 373 GLY A N 1
ATOM 3025 C CA . GLY A 1 373 ? 14.903 -16.738 -8.489 1.00 53.03 373 GLY A CA 1
ATOM 3026 C C . GLY A 1 373 ? 13.690 -15.937 -8.945 1.00 53.03 373 GLY A C 1
ATOM 3027 O O . GLY A 1 373 ? 12.689 -16.531 -9.347 1.00 53.03 373 GLY A O 1
ATOM 3028 N N . ALA A 1 374 ? 13.762 -14.601 -8.901 1.00 50.16 374 ALA A N 1
ATOM 3029 C CA . ALA A 1 374 ? 12.768 -13.753 -9.536 1.00 50.16 374 ALA A CA 1
ATOM 3030 C C . ALA A 1 374 ? 12.594 -14.185 -11.006 1.00 50.16 374 ALA A C 1
ATOM 3032 O O . ALA A 1 374 ? 13.572 -14.570 -11.656 1.00 50.16 374 ALA A O 1
ATOM 3033 N N . PRO A 1 375 ? 11.357 -14.185 -11.530 1.00 52.75 375 PRO A N 1
ATOM 3034 C CA . PRO A 1 375 ? 11.080 -14.652 -12.879 1.00 52.75 375 PRO A CA 1
ATOM 3035 C C . PRO A 1 375 ? 11.988 -13.926 -13.874 1.00 52.75 375 PRO A C 1
ATOM 3037 O O . PRO A 1 375 ? 11.903 -12.708 -14.012 1.00 52.75 375 PRO A O 1
ATOM 3040 N N . LYS A 1 376 ? 12.858 -14.692 -14.549 1.00 58.81 376 LYS A N 1
ATOM 3041 C CA . LYS A 1 376 ? 13.754 -14.191 -15.596 1.00 58.81 376 LYS A CA 1
ATOM 3042 C C . LYS A 1 376 ? 12.934 -13.368 -16.583 1.00 58.81 376 LYS A C 1
ATOM 3044 O O . LYS A 1 376 ? 11.962 -13.873 -17.159 1.00 58.81 376 LYS A O 1
ATOM 3049 N N . ASN A 1 377 ? 13.302 -12.102 -16.745 1.00 65.75 377 ASN A N 1
ATOM 3050 C CA . ASN A 1 377 ? 12.566 -11.200 -17.611 1.00 65.75 377 ASN A CA 1
ATOM 3051 C C . ASN A 1 377 ? 12.580 -11.745 -19.047 1.00 65.75 377 ASN A C 1
ATOM 3053 O O . ASN A 1 377 ? 13.591 -12.264 -19.526 1.00 65.75 377 ASN A O 1
ATOM 3057 N N . ARG A 1 378 ? 11.437 -11.643 -19.734 1.00 72.38 378 ARG A N 1
ATOM 3058 C CA . ARG A 1 378 ? 11.361 -11.892 -21.177 1.00 72.38 378 ARG A CA 1
ATOM 3059 C C . ARG A 1 378 ? 11.565 -10.572 -21.904 1.00 72.38 378 ARG A C 1
ATOM 3061 O O . ARG A 1 378 ? 10.837 -9.608 -21.664 1.00 72.38 378 ARG A O 1
ATOM 3068 N N . TYR A 1 379 ? 12.532 -10.566 -22.803 1.00 81.06 379 TYR A N 1
ATOM 3069 C CA . TYR A 1 379 ? 12.918 -9.433 -23.623 1.00 81.06 379 TYR A CA 1
ATOM 3070 C C . TYR A 1 379 ? 12.245 -9.558 -24.981 1.00 81.06 379 TYR A C 1
ATOM 3072 O O . TYR A 1 379 ? 12.282 -10.628 -25.582 1.00 81.06 379 TYR A O 1
ATOM 3080 N N . LEU A 1 380 ? 11.630 -8.485 -25.462 1.00 85.50 380 LEU A N 1
ATOM 3081 C CA . LEU A 1 380 ? 11.232 -8.338 -26.853 1.00 85.50 380 LEU A CA 1
ATOM 3082 C C . LEU A 1 380 ? 12.374 -7.649 -27.599 1.00 85.50 380 LEU A C 1
ATOM 3084 O O . LEU A 1 380 ? 12.681 -6.491 -27.329 1.00 85.50 380 LEU A O 1
ATOM 3088 N N . ILE A 1 381 ? 12.986 -8.360 -28.535 1.00 85.50 381 ILE A N 1
ATOM 3089 C CA . ILE A 1 381 ? 14.003 -7.824 -29.432 1.00 85.50 381 ILE A CA 1
ATOM 3090 C C . ILE A 1 381 ? 13.313 -7.352 -30.709 1.00 85.50 381 ILE A C 1
ATOM 3092 O O . ILE A 1 381 ? 12.664 -8.153 -31.384 1.00 85.50 381 ILE A O 1
ATOM 3096 N N . LEU A 1 382 ? 13.466 -6.070 -31.033 1.00 86.94 382 LEU A N 1
ATOM 3097 C CA . LEU A 1 382 ? 13.133 -5.507 -32.336 1.00 86.94 382 LEU A CA 1
ATOM 3098 C C . LEU A 1 382 ? 14.397 -5.436 -33.175 1.00 86.94 382 LEU A C 1
ATOM 3100 O O . LEU A 1 382 ? 15.408 -4.888 -32.737 1.00 86.94 382 LEU A O 1
ATOM 3104 N N . GLY A 1 383 ? 14.326 -5.997 -34.373 1.00 85.31 383 GLY A N 1
ATOM 3105 C CA . GLY A 1 383 ? 15.440 -6.054 -35.292 1.00 85.31 383 GLY A CA 1
ATOM 3106 C C . GLY A 1 383 ? 15.166 -5.299 -36.574 1.00 85.31 383 GLY A C 1
ATOM 3107 O O . GLY A 1 383 ? 14.104 -5.473 -37.177 1.00 85.31 383 GLY A O 1
ATOM 3108 N N . SER A 1 384 ? 16.126 -4.491 -37.011 1.00 82.88 384 SER A N 1
ATOM 3109 C CA . SER A 1 384 ? 16.036 -3.831 -38.307 1.00 82.88 384 SER A CA 1
ATOM 3110 C C . SER A 1 384 ? 17.383 -3.734 -39.009 1.00 82.88 384 SER A C 1
ATOM 3112 O O . SER A 1 384 ? 18.420 -3.590 -38.361 1.00 82.88 384 SER A O 1
ATOM 3114 N N . LYS A 1 385 ? 17.351 -3.832 -40.339 1.00 81.81 385 LYS A N 1
ATOM 3115 C CA . LYS A 1 385 ? 18.515 -3.673 -41.212 1.00 81.81 385 LYS A CA 1
ATOM 3116 C C . LYS A 1 385 ? 18.183 -2.662 -42.294 1.00 81.81 385 LYS A C 1
ATOM 3118 O O . LYS A 1 385 ? 17.160 -2.804 -42.962 1.00 81.81 385 LYS A O 1
ATOM 3123 N N . TRP A 1 386 ? 19.040 -1.666 -42.463 1.00 77.94 386 TRP A N 1
ATOM 3124 C CA . TRP A 1 386 ? 18.880 -0.667 -43.510 1.00 77.94 386 TRP A CA 1
ATOM 3125 C C . TRP A 1 386 ? 20.230 -0.270 -44.101 1.00 77.94 386 TRP A C 1
ATOM 3127 O O . TRP A 1 386 ? 21.279 -0.421 -43.472 1.00 77.94 386 TRP A O 1
ATOM 3137 N N . PHE A 1 387 ? 20.173 0.196 -45.342 1.00 76.31 387 PHE A N 1
ATOM 3138 C CA . PHE A 1 387 ? 21.316 0.600 -46.145 1.00 76.31 387 PHE A CA 1
ATOM 3139 C C . PHE A 1 387 ? 21.101 2.042 -46.579 1.00 76.31 387 PHE A C 1
ATOM 3141 O O . PHE A 1 387 ? 19.979 2.405 -46.942 1.00 76.31 387 PHE A O 1
ATOM 3148 N N . VAL A 1 388 ? 22.163 2.837 -46.543 1.00 69.25 388 VAL A N 1
ATOM 3149 C CA . VAL A 1 388 ? 22.182 4.153 -47.183 1.00 69.25 388 VAL A CA 1
ATOM 3150 C C . VAL A 1 388 ? 22.962 3.996 -48.464 1.00 69.25 388 VAL A C 1
ATOM 3152 O O . VAL A 1 388 ? 24.163 3.749 -48.440 1.00 69.25 388 VAL A O 1
ATOM 3155 N N . ASP A 1 389 ? 22.227 4.054 -49.563 1.00 67.31 389 ASP A N 1
ATOM 3156 C CA . ASP A 1 389 ? 22.777 4.164 -50.902 1.00 67.31 389 ASP A CA 1
ATOM 3157 C C . ASP A 1 389 ? 22.418 5.561 -51.413 1.00 67.31 389 ASP A C 1
ATOM 3159 O O . ASP A 1 389 ? 21.343 6.076 -51.074 1.00 67.31 389 ASP A O 1
ATOM 3163 N N . ASP A 1 390 ? 23.303 6.176 -52.195 1.00 61.50 390 ASP A N 1
ATOM 3164 C CA . ASP A 1 390 ? 23.002 7.447 -52.849 1.00 61.50 390 ASP A CA 1
ATOM 3165 C C . ASP A 1 390 ? 21.737 7.237 -53.698 1.00 61.50 390 ASP A C 1
ATOM 3167 O O . ASP A 1 390 ? 21.631 6.276 -54.464 1.00 61.50 390 ASP A O 1
ATOM 3171 N N . ASP A 1 391 ? 20.745 8.121 -53.544 1.00 56.28 391 ASP A N 1
ATOM 3172 C CA . ASP A 1 391 ? 19.375 8.011 -54.086 1.00 56.28 391 ASP A CA 1
ATOM 3173 C C . ASP A 1 391 ? 19.290 7.830 -55.629 1.00 56.28 391 ASP A C 1
ATOM 3175 O O . ASP A 1 391 ? 18.198 7.730 -56.196 1.00 56.28 391 ASP A O 1
ATOM 3179 N N . GLU A 1 392 ? 20.421 7.739 -56.329 1.00 52.72 392 GLU A N 1
ATOM 3180 C CA . GLU A 1 392 ? 20.525 7.475 -57.760 1.00 52.72 392 GLU A CA 1
ATOM 3181 C C . GLU A 1 392 ? 20.291 5.995 -58.152 1.00 52.72 392 GLU A C 1
ATOM 3183 O O . GLU A 1 392 ? 20.003 5.721 -59.318 1.00 52.72 392 GLU A O 1
ATOM 3188 N N . TYR A 1 393 ? 20.284 5.042 -57.203 1.00 52.09 393 TYR A N 1
ATOM 3189 C CA . TYR A 1 393 ? 20.053 3.604 -57.468 1.00 52.09 393 TYR A CA 1
ATOM 3190 C C . TYR A 1 393 ? 18.794 3.001 -56.813 1.00 52.09 393 TYR A C 1
ATOM 3192 O O . TYR A 1 393 ? 18.746 1.813 -56.488 1.00 52.09 393 TYR A O 1
ATOM 3200 N N . ARG A 1 394 ? 17.688 3.755 -56.710 1.00 45.00 394 ARG A N 1
ATOM 3201 C CA . ARG A 1 394 ? 16.351 3.203 -56.373 1.00 45.00 394 ARG A CA 1
ATOM 3202 C C . ARG A 1 394 ? 15.750 2.328 -57.496 1.00 45.00 394 ARG A C 1
ATOM 3204 O O . ARG A 1 394 ? 14.628 2.541 -57.955 1.00 45.00 394 ARG A O 1
ATOM 3211 N N . GLY A 1 395 ? 16.460 1.290 -57.927 1.00 42.78 395 GLY A N 1
ATOM 3212 C CA . GLY A 1 395 ? 15.853 0.112 -58.539 1.00 42.78 395 GLY A CA 1
ATOM 3213 C C . GLY A 1 395 ? 15.309 -0.776 -57.423 1.00 42.78 395 GLY A C 1
ATOM 3214 O O . GLY A 1 395 ? 16.076 -1.258 -56.600 1.00 42.78 395 GLY A O 1
ATOM 3215 N N . LYS A 1 396 ? 13.987 -0.967 -57.355 1.00 43.62 396 LYS A N 1
ATOM 3216 C CA . LYS A 1 396 ? 13.317 -1.814 -56.35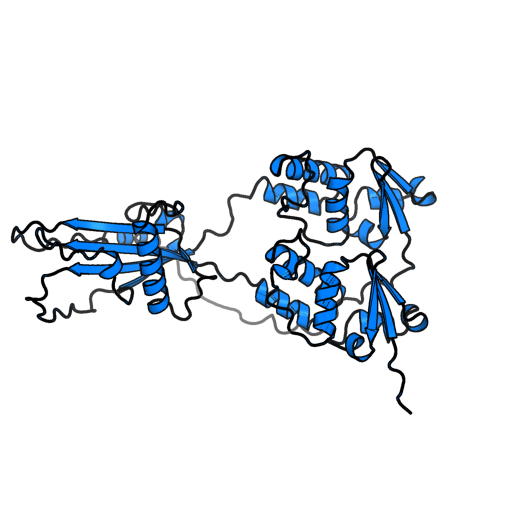2 1.00 43.62 396 LYS A CA 1
ATOM 3217 C C . LYS A 1 396 ? 13.956 -3.211 -56.272 1.00 43.62 396 LYS A C 1
ATOM 3219 O O . LYS A 1 396 ? 13.593 -4.096 -57.043 1.00 43.62 396 LYS A O 1
ATOM 3224 N N . PHE A 1 397 ? 14.841 -3.437 -55.307 1.00 42.44 397 PHE A N 1
ATOM 3225 C CA . PHE A 1 397 ? 15.194 -4.783 -54.870 1.00 42.44 397 PHE A CA 1
ATOM 3226 C C . PHE A 1 397 ? 14.115 -5.260 -53.895 1.00 42.44 397 PHE A C 1
ATOM 3228 O O . PHE A 1 397 ? 14.196 -5.060 -52.685 1.00 42.44 397 PHE A O 1
ATOM 3235 N N . GLU A 1 398 ? 13.059 -5.874 -54.431 1.00 39.56 398 GLU A N 1
ATOM 3236 C CA . GLU A 1 398 ? 12.178 -6.724 -53.631 1.00 39.56 398 GLU A CA 1
ATOM 3237 C C . GLU A 1 398 ? 12.959 -7.995 -53.276 1.00 39.56 398 GLU A C 1
ATOM 3239 O O . GLU A 1 398 ? 13.089 -8.916 -54.082 1.00 39.56 398 GLU A O 1
ATOM 3244 N N . PHE A 1 399 ? 13.530 -8.042 -52.071 1.00 40.25 399 PHE A N 1
ATOM 3245 C CA . PHE A 1 399 ? 14.081 -9.287 -51.548 1.00 40.25 399 PHE A CA 1
ATOM 3246 C C . PHE A 1 399 ? 12.936 -10.288 -51.322 1.00 40.25 399 PHE A C 1
ATOM 3248 O O . PHE A 1 399 ? 11.937 -9.943 -50.683 1.00 40.25 399 PHE A O 1
ATOM 3255 N N . PRO A 1 400 ? 13.048 -11.536 -51.807 1.00 30.97 400 PRO A N 1
ATOM 3256 C CA . PRO A 1 400 ? 12.015 -12.534 -51.592 1.00 30.97 400 PRO A CA 1
ATOM 3257 C C . PRO A 1 400 ? 11.909 -12.876 -50.099 1.00 30.97 400 PRO A C 1
ATOM 3259 O O . PRO A 1 400 ? 12.850 -13.355 -49.468 1.00 30.97 400 PRO A O 1
ATOM 3262 N N . VAL A 1 401 ? 10.711 -12.673 -49.548 1.00 35.44 401 VAL A N 1
ATOM 3263 C CA . VAL A 1 401 ? 10.321 -12.938 -48.148 1.00 35.44 401 VAL A CA 1
ATOM 3264 C C . VAL A 1 401 ? 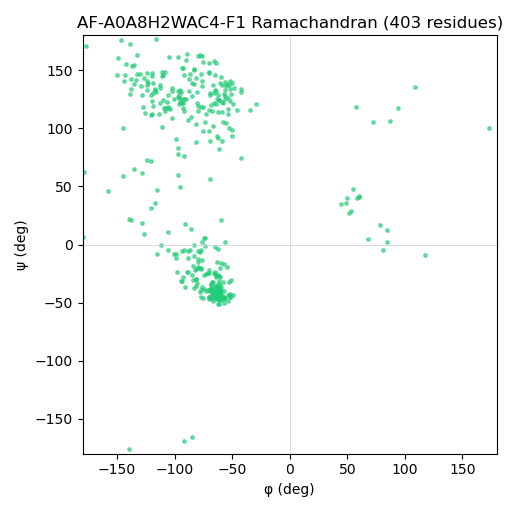10.367 -14.443 -47.794 1.00 35.44 401 VAL A C 1
ATOM 3266 O O . VAL A 1 401 ? 10.169 -14.835 -46.648 1.00 35.44 401 VAL A O 1
ATOM 3269 N N . SER A 1 402 ? 10.694 -15.324 -48.745 1.00 31.67 402 SER A N 1
ATOM 3270 C CA . SER A 1 402 ? 10.702 -16.785 -48.578 1.00 31.67 402 SER A CA 1
ATOM 3271 C C . SER A 1 402 ? 11.864 -17.357 -47.748 1.00 31.67 402 SER A C 1
ATOM 3273 O O . SER A 1 402 ? 11.983 -18.575 -47.650 1.00 31.67 402 SER A O 1
ATOM 3275 N N . CYS A 1 403 ? 12.712 -16.526 -47.136 1.00 30.45 403 CYS A N 1
ATOM 3276 C CA . CYS A 1 403 ? 13.867 -16.973 -46.342 1.00 30.45 403 CYS A CA 1
ATOM 3277 C C . CYS A 1 403 ? 13.699 -16.833 -44.812 1.00 30.45 403 CYS A C 1
ATOM 3279 O O . CYS A 1 403 ? 14.685 -17.000 -44.093 1.00 30.45 403 CYS A O 1
ATOM 3281 N N . PHE A 1 404 ? 12.488 -16.542 -44.316 1.00 35.81 404 PHE A N 1
ATOM 3282 C CA . PHE A 1 404 ? 12.249 -16.075 -42.936 1.00 35.81 404 PHE A CA 1
ATOM 3283 C C . PHE A 1 404 ? 11.317 -16.941 -42.056 1.00 35.81 404 PHE A C 1
ATOM 3285 O O . PHE A 1 404 ? 10.668 -16.409 -41.157 1.00 35.81 404 PHE A O 1
ATOM 3292 N N . LEU A 1 405 ? 11.273 -18.265 -42.247 1.00 32.12 405 LEU A N 1
ATOM 3293 C CA . LEU A 1 405 ? 10.719 -19.195 -41.244 1.00 32.12 405 LEU A CA 1
ATOM 3294 C C . LEU A 1 405 ? 11.743 -20.254 -40.842 1.00 32.12 405 LEU A C 1
ATOM 3296 O O . LEU A 1 405 ? 12.388 -20.817 -41.756 1.00 32.12 405 LEU A O 1
#

Nearest PDB structures (foldseek):
  3drx-assembly1_A  TM=7.625E-01  e=2.877E-04  Homo sapiens
  7f3f-assembly1_B  TM=5.236E-01  e=9.502E-03  Homo sapiens
  7w6s-assembly1_F  TM=3.495E-01  e=3.409E-03  Homo sapiens
  7e8h-assembly1_C  TM=4.065E-01  e=1.539E-02  Homo sapiens
  7e8e-assembly1_D  TM=3.821E-01  e=2.494E-02  Homo sapiens

Radius of gyration: 30.45 Å; Cα contacts (8 Å, |Δi|>4): 507; chains: 1; bounding box: 77×59×93 Å

Secondary structure (DSSP, 8-state):
------EEEEEETTEEEEEEH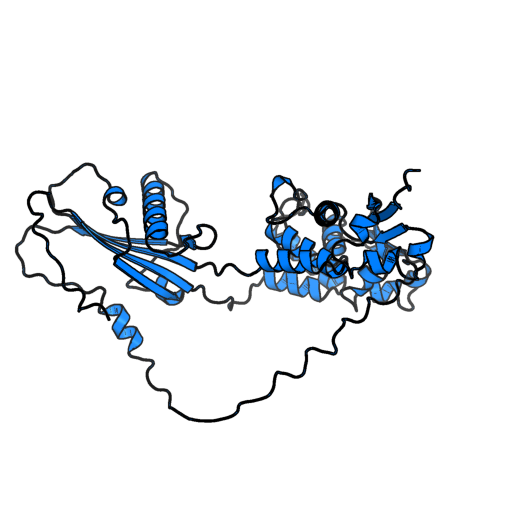HHHSTTSSSHHHHHHHSSSHHHHHTEEEE-S-HHHHHHHHHHHTT----SPPGGGS-TT--HHHHHHHHHHHHHHHT-HHHHHHHHHHHS----EEEEEEEEEEEETT---S--TTTSS-SS-SEEEEEEHHHHTSTTT-PPPPPPP-SHHHHHHHHHHHHHHHHHSTT--TTTEEEEEEEEEEEEE-S---------TTHHHHHTTTT---------------SS-SSS-PPP---------EEEEEETTEEEEEEHHHHHTT-SSHHHHHHHSSSHHHHHTEEEE-S-HHHHHHHHHHHTT----SPPTTTS-TTS-HHHHHHHHHHHHHHHT-HHHHHHHHHHHS--TTSPPPEEEEEEEEEEE--GGG-------GGG--

pLDDT: mean 79.88, std 20.83, range [28.42, 98.38]

Solvent-accessible surface area (backbone atoms only — not comparable to full-atom values): 24412 Å² total; per-residue (Å²): 130,84,78,79,75,58,71,33,38,42,30,23,80,88,45,81,43,82,42,43,56,75,34,40,57,42,60,61,81,27,46,54,35,48,40,50,72,40,94,42,71,32,32,76,69,31,45,51,78,46,80,50,63,55,73,59,44,54,52,52,53,43,36,37,71,71,45,83,65,71,81,78,54,79,88,78,45,61,95,62,53,52,72,68,47,45,46,53,38,47,29,46,49,21,57,73,41,35,27,60,70,53,31,50,54,35,47,66,70,64,48,77,66,74,60,34,33,30,31,42,44,38,42,44,37,42,53,85,86,74,82,83,83,67,55,75,51,75,70,52,63,65,54,51,77,44,75,48,80,45,49,56,79,59,44,56,30,82,92,56,55,36,52,75,60,72,81,72,87,50,72,65,49,51,47,40,51,51,36,52,52,52,21,43,55,65,55,35,88,85,59,44,74,92,31,41,46,80,41,28,58,35,76,47,81,44,80,47,71,91,66,96,59,83,86,77,80,81,58,84,63,59,73,63,54,65,70,61,71,79,78,84,84,81,83,91,80,84,88,85,82,84,91,89,90,89,84,86,87,86,84,76,73,74,76,73,78,74,81,82,66,79,81,52,71,32,37,44,26,25,76,83,47,78,42,81,42,41,59,68,36,41,52,61,52,53,83,24,45,54,36,48,38,50,74,38,95,43,73,34,32,78,67,34,47,50,80,44,94,55,64,57,66,61,44,53,52,52,51,42,38,34,55,64,37,71,65,71,81,79,38,78,80,66,45,54,95,90,48,53,74,68,56,46,50,55,50,49,28,55,49,22,58,70,42,34,26,60,68,57,25,52,55,40,45,46,69,76,56,62,68,96,71,67,80,77,53,51,28,39,36,39,29,38,76,54,74,62,69,74,86,90,66,80,66,86,78,78,74,76,77,87,81,78,129

Mean predicted aligned error: 13.38 Å

Foldseek 3Di:
DPPDFDWAWEAEPNDIDIDTPQLLPQQPPWQSCCQCVHPHPCVVVSYDYAHADVLLVVLVSCVSVVDDCPPPDCVSHDVFDDSLQSLQSNLVVCVNGVNVVSVVRSCVVNVPLQQAEAEEEEEEEAEPPDPVVDDVLVVQDQEFPDKDKDFPVVCCDPPNVWDFDDDDPDPNVVSNVVSSLSHCVRHPDPDDCVRYHHGGYDYHYHYDYPPPDPDPPPDPPPPVVVVVVPPPDDDDDDDDDDDDDDPDDPPDPPPDDPRPDDFDWAWEAEVNDIDIDTPQLCPVLPPWQSCCQCVHPHPCVVVSYDYDHADVLLVVLVSCVSSVRDCPPGGPVSDPPVDDSVRSLVSNLVVCVVGVSVVSNVVSCCVVCVPPPPPGRMHMYRYHYDYDDDPPPPPDPPDDPVPPD

Sequence (405 aa):
MTEYEDKYTVCLQGTEFILRKSQVEFDAPNYFTACFLGDFHEATTRRTELDRDPALFHIVKAYLNGYSVLPLNEKSLPMHLSLKTATINLRADAEFYQLDGLIQACDEQLKPKKSQLLVLGAEYSWTEGIDDGKGPTELMPETATWQMYMMEDIVVQAPLNIKQNRQPDGVYEVDLMRAIARLATQSIKNYDPDRFRLWGWNVKENQIHDTYSEYEFTAIRTSCWELLGIVCSWPKRQSQRTAIYFLLLCCFFPPLPPLMEYNEKYTVSIQGVDFVLSKSQIEFDGPNYFTTCFLGDFRESSTRRVELSRDPDLFRIVLSYLSGYTVLPLNEKVIPATMTHEAALLNLRADAEFYQLDGLAQVCEAFINPKEGAPKNRYLILGSKWFVDDDEYRGKFEFPVSCFL

Organism: NCBI:txid456999